Protein AF-A0A9P7GP95-F1 (afdb_monomer_lite)

Foldseek 3Di:
DDDDDLVPDVPPPDDDDPCVVVVVVVVVPDDPQDDDDDPPCDPVNVVVVVVVVVVVVVVVVPDDDDDVVLPDPPDPVNLVVVVVVLVVLVVVLVVCVVPPDPDAPPPHCVVVVDDLQVVVVDPDPDPRDRDDDDPPVVVSLVSVLVSVLVVVLSVVLPQPAVVLVVVVVVLLLWDLCRRPCDPVSVVVSPCCQDVPAAGNVPHGLQSVVQRVCCLQQVDGVVVVVVVCCVVPVPDDPVVVVVSVVVVVPPCPVLVSLPLVVVPDLQCLLLSLVLLLQLLVLVLVVLVVRLVRHDCPDLNNLVSVLSNLLSLLSSLQSVLVSLLSVVSHDPPCVVVVVVVCVSLVVLPDVVCVPPPDDDRSRRDPVVVVVVNVVQLVPQQDFSLVSLVSSLVSLVCSLVVLSLCRSNPVPSVSSSVSSVLSNVLSVQCNPGGGGSVVSVVRDPVQWDCDSSSTSRGTGRHDPPPPDPPD

Organism: NCBI:txid117069

Sequence (468 aa):
MADIDEETMPGAGFTFEDVTKVLTDAAAAMDPGSFIFMDDLTLHDAMGAFENLLIWQFRSSGATLSVPELYCERSPTSSAYYQNFLDLAKEQLMIIRSHPSPEPGSSSPAHHAFDPCIARRLKTFVPLRVIPVPPQEDTWKAVEATLNGWQEVSLLAHAHALSTWEIVGNLRLWLPKPPLRTPYLRSYTQSAFYDGLLILNKFTCNWMVDRFVSETLGVPYDIIVKTVIKYWPTIINPLQSMERILYKARRIIYLTKMLLELFALEERPFAYWYVAQVLEAHLCCLDELLNIVPKESTAYQELEFQHQLLTALQAISTAIFVACMSLLTFDWNRMRPAFFRRYKWAFRPEYDSIRTPPVAHPELYRIMPVCADVLQDALFSPSDNIEMARDILMNLIESGLSCGWAGIWATDRVQFLRNLVHVCETLGGLPKSVQDIEEFDVKTLKWDVTVHPWFPSVQASTSTDLIF

Secondary structure (DSSP, 8-state):
-----GGGSTTTT------HHHHHHHH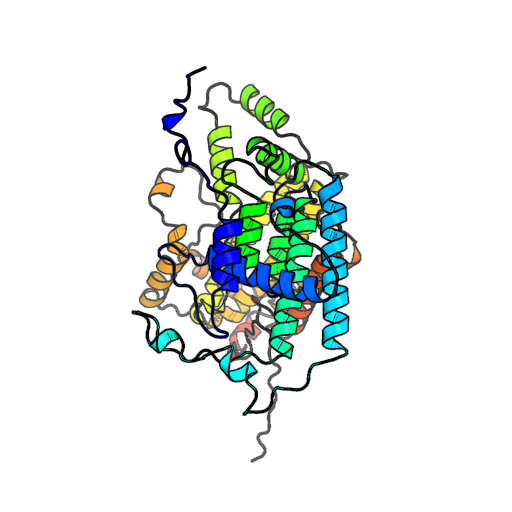HTPPTT-----TT--HHHHHHHHHHHHHHHHHTTT----GGGGG-TT-THHHHHHHHHHHHHHHHHHHHHHSPPPPPPTT-THHHHS-TTGGGTS--SSPP---PPPPHHHHHHHHHHHHHHHHHHHHHHH---HHHHHHHHHHHHHSSS-----HHHHHHHHHHHB-SS-BTTTB-HHHHHHHHHHHHHSS-HHHHHHHHHHH-TTSS-HHHHHHHHHHHHT---HHHH--GGGS-GGGHHHHHHHHHHHHHHHHHHHHHHHTTS-TTSHHHHHHHHHHHHHHHHHHHHHHHHHHTGGG----HHHHHHHHHHHTGGGS-GGGGG--SPPTT---GGGHHHHHHHHHH-TT--HHHHHHHHHHHHHHHHHSSTTSTTTGGGHHHHHHHHHHHHHHHHHTTTS-SSHHHHHH--GGGEE--TTT-SS--EE----------

pLDDT: mean 81.49, std 19.13, range [32.09, 98.38]

Structure (mmCIF, N/CA/C/O backbone):
data_AF-A0A9P7GP95-F1
#
_entry.id   AF-A0A9P7GP95-F1
#
loop_
_atom_site.group_PDB
_atom_site.id
_atom_site.type_symbol
_atom_site.label_atom_id
_atom_site.label_alt_id
_atom_site.label_comp_id
_atom_site.label_asym_id
_atom_site.label_entity_id
_atom_site.label_seq_id
_atom_site.pdbx_PDB_ins_code
_atom_site.Cartn_x
_atom_site.Cartn_y
_atom_site.Cartn_z
_atom_site.occupancy
_atom_site.B_iso_or_equiv
_atom_site.auth_seq_id
_atom_site.auth_comp_id
_atom_site.auth_asym_id
_atom_site.auth_atom_id
_atom_site.pdbx_PDB_model_num
ATOM 1 N N . MET A 1 1 ? 23.399 39.625 2.461 1.00 37.12 1 MET A N 1
ATOM 2 C CA . MET A 1 1 ? 23.875 38.653 1.460 1.00 37.12 1 MET A CA 1
ATOM 3 C C . MET A 1 1 ? 25.297 38.336 1.855 1.00 37.12 1 MET A C 1
ATOM 5 O O . MET A 1 1 ? 26.096 39.258 1.890 1.00 37.12 1 MET A O 1
ATOM 9 N N . ALA A 1 2 ? 25.543 37.123 2.342 1.00 36.44 2 ALA A N 1
ATOM 10 C CA . ALA A 1 2 ? 26.896 36.663 2.625 1.00 36.44 2 ALA A CA 1
ATOM 11 C C . ALA A 1 2 ? 27.450 36.110 1.310 1.00 36.44 2 ALA A C 1
ATOM 13 O O . ALA A 1 2 ? 26.773 35.288 0.690 1.00 36.44 2 ALA A O 1
ATOM 14 N N . ASP A 1 3 ? 28.605 36.614 0.880 1.00 37.31 3 ASP A N 1
ATOM 15 C CA . ASP A 1 3 ? 29.336 36.081 -0.265 1.00 37.31 3 ASP A CA 1
ATOM 16 C C . ASP A 1 3 ? 29.685 34.624 0.036 1.00 37.31 3 ASP A C 1
ATOM 18 O O . ASP A 1 3 ? 30.385 34.319 1.004 1.00 37.31 3 ASP A O 1
ATOM 22 N N . ILE A 1 4 ? 29.097 33.717 -0.741 1.00 42.66 4 ILE A N 1
ATOM 23 C CA . ILE A 1 4 ? 29.469 32.309 -0.726 1.00 42.66 4 ILE A CA 1
ATOM 24 C C . ILE A 1 4 ? 30.757 32.225 -1.535 1.00 42.66 4 ILE A C 1
ATOM 26 O O . ILE A 1 4 ? 30.763 32.556 -2.718 1.00 42.66 4 ILE A O 1
ATOM 30 N N . ASP A 1 5 ? 31.830 31.829 -0.861 1.00 52.59 5 ASP A N 1
ATOM 31 C CA . ASP A 1 5 ? 33.157 31.664 -1.439 1.00 52.59 5 ASP A CA 1
ATOM 32 C C . ASP A 1 5 ? 33.117 30.574 -2.521 1.00 52.59 5 ASP A C 1
ATOM 34 O O . ASP A 1 5 ? 32.799 29.411 -2.240 1.00 52.59 5 ASP A O 1
ATOM 38 N N . GLU A 1 6 ? 33.380 30.970 -3.766 1.00 48.38 6 GLU A N 1
ATOM 39 C CA . GLU A 1 6 ? 33.249 30.152 -4.981 1.00 48.38 6 GLU A CA 1
ATOM 40 C C . GLU A 1 6 ? 34.136 28.889 -4.924 1.00 48.38 6 GLU A C 1
ATOM 42 O O . GLU A 1 6 ? 33.818 27.877 -5.547 1.00 48.38 6 GLU A O 1
ATOM 47 N N . GLU A 1 7 ? 35.181 28.898 -4.085 1.00 52.66 7 GLU A N 1
ATOM 48 C CA . GLU A 1 7 ? 36.077 27.764 -3.805 1.00 52.66 7 GLU A CA 1
ATOM 49 C C . GLU A 1 7 ? 35.448 26.631 -2.976 1.00 52.66 7 GLU A C 1
ATOM 51 O O . GLU A 1 7 ? 35.989 25.526 -2.933 1.00 52.66 7 GLU A O 1
ATOM 56 N N . THR A 1 8 ? 34.306 26.855 -2.320 1.00 52.59 8 THR A N 1
ATOM 57 C CA . THR A 1 8 ? 33.677 25.830 -1.462 1.00 52.59 8 THR A CA 1
ATOM 58 C C . THR A 1 8 ? 32.611 24.989 -2.163 1.00 52.59 8 THR A C 1
ATOM 60 O O . THR A 1 8 ? 32.096 24.035 -1.571 1.00 52.59 8 THR A O 1
ATOM 63 N N . MET A 1 9 ? 32.288 25.285 -3.427 1.00 44.78 9 MET A N 1
ATOM 64 C CA . MET A 1 9 ? 31.359 24.456 -4.193 1.00 44.78 9 MET A CA 1
ATOM 65 C C . MET A 1 9 ? 32.054 23.187 -4.717 1.00 44.78 9 MET A C 1
ATOM 67 O O . MET A 1 9 ? 33.093 23.282 -5.374 1.00 44.78 9 MET A O 1
ATOM 71 N N . PRO A 1 10 ? 31.495 21.984 -4.479 1.00 36.81 10 PRO A N 1
ATOM 72 C CA . PRO A 1 10 ? 32.055 20.750 -5.017 1.00 36.81 10 PRO A CA 1
ATOM 73 C C . PRO A 1 10 ? 32.044 20.806 -6.552 1.00 36.81 10 PRO A C 1
ATOM 75 O O . PRO A 1 10 ? 30.982 20.833 -7.167 1.00 36.81 10 PRO A O 1
ATOM 78 N N . GLY A 1 11 ? 33.235 20.859 -7.158 1.00 52.75 11 GLY A N 1
ATOM 79 C CA . GLY A 1 11 ? 33.427 20.991 -8.608 1.00 52.75 11 GLY A CA 1
ATOM 80 C C . GLY A 1 11 ? 34.181 22.254 -9.045 1.00 52.75 11 GLY A C 1
ATOM 81 O O . GLY A 1 11 ? 34.655 22.304 -10.180 1.00 52.75 11 GLY A O 1
ATOM 82 N N . ALA A 1 12 ? 34.347 23.246 -8.164 1.00 43.03 12 ALA A N 1
ATOM 83 C CA . ALA A 1 12 ? 35.162 24.425 -8.446 1.00 43.03 12 ALA A CA 1
ATOM 84 C C . ALA A 1 12 ? 36.650 24.030 -8.531 1.00 43.03 12 ALA A C 1
ATOM 86 O O . ALA A 1 12 ? 37.231 23.551 -7.561 1.00 43.03 12 ALA A O 1
ATOM 87 N N . GLY A 1 13 ? 37.255 24.181 -9.715 1.00 49.00 13 GLY A N 1
ATOM 88 C CA . GLY A 1 13 ? 38.675 23.887 -9.964 1.00 49.00 13 GLY A CA 1
ATOM 89 C C . GLY A 1 13 ? 38.970 22.667 -10.847 1.00 49.00 13 GLY A C 1
ATOM 90 O O . GLY A 1 13 ? 40.132 22.440 -11.174 1.00 49.00 13 GLY A O 1
ATOM 91 N N . PHE A 1 14 ? 37.960 21.909 -11.288 1.00 43.66 14 PHE A N 1
ATOM 92 C CA . PHE A 1 14 ? 38.168 20.837 -12.267 1.00 43.66 14 PHE A CA 1
ATOM 93 C C . PHE A 1 14 ? 38.017 21.370 -13.696 1.00 43.66 14 PHE A C 1
ATOM 95 O O . PHE A 1 14 ? 36.940 21.785 -14.119 1.00 43.66 14 PHE A O 1
ATOM 102 N N . THR A 1 15 ? 39.105 21.349 -14.463 1.00 46.00 15 THR A N 1
ATOM 103 C CA . THR A 1 15 ? 39.061 21.516 -15.919 1.00 46.00 15 THR A CA 1
ATOM 104 C C . THR A 1 15 ? 38.529 20.232 -16.542 1.00 46.00 15 THR A C 1
ATOM 106 O O . THR A 1 15 ? 39.232 19.224 -16.580 1.00 46.00 15 THR A O 1
ATOM 109 N N . PHE A 1 16 ? 37.283 20.256 -17.013 1.00 42.16 16 PHE A N 1
ATOM 110 C CA . PHE A 1 16 ? 36.722 19.159 -17.797 1.00 42.16 16 PHE A CA 1
ATOM 111 C C . PHE A 1 16 ? 37.310 19.212 -19.206 1.00 42.16 16 PHE A C 1
ATOM 113 O O . PHE A 1 16 ? 37.120 20.189 -19.930 1.00 42.16 16 PHE A O 1
ATOM 120 N N . GLU A 1 17 ? 38.047 18.171 -19.574 1.00 48.81 17 GLU A N 1
ATOM 121 C CA . GLU A 1 17 ? 38.633 18.025 -20.901 1.00 48.81 17 GLU A CA 1
ATOM 122 C C . GLU A 1 17 ? 37.755 17.087 -21.740 1.00 48.81 17 GLU A C 1
ATOM 124 O O . GLU A 1 17 ? 37.283 16.058 -21.254 1.00 48.81 17 GLU A O 1
ATOM 129 N N . ASP A 1 18 ? 37.495 17.454 -22.995 1.00 50.28 18 ASP A N 1
ATOM 130 C CA . ASP A 1 18 ? 36.721 16.619 -23.912 1.00 50.28 18 ASP A CA 1
ATOM 131 C C . ASP A 1 18 ? 37.543 15.387 -24.317 1.00 50.28 18 ASP A C 1
ATOM 133 O O . ASP A 1 18 ? 38.423 15.437 -25.180 1.00 50.28 18 ASP A O 1
ATOM 137 N N . VAL A 1 19 ? 37.239 14.256 -23.682 1.00 55.41 19 VAL A N 1
ATOM 138 C CA . VAL A 1 19 ? 37.912 12.973 -23.920 1.00 55.41 19 VAL A CA 1
ATOM 139 C C . VAL A 1 19 ? 37.345 12.199 -25.115 1.00 55.41 19 VAL A C 1
ATOM 141 O O . VAL A 1 19 ? 37.806 11.091 -25.391 1.00 55.41 19 VAL A O 1
ATOM 144 N N . THR A 1 20 ? 36.388 12.754 -25.870 1.00 56.31 20 THR A N 1
ATOM 145 C CA . THR A 1 20 ? 35.740 12.064 -27.003 1.00 56.31 20 THR A CA 1
ATOM 146 C C . THR A 1 20 ? 36.764 11.569 -28.019 1.00 56.31 20 THR A C 1
ATOM 148 O O . THR A 1 20 ? 36.691 10.432 -28.488 1.00 56.31 20 THR A O 1
ATOM 151 N N . LYS A 1 21 ? 37.772 12.394 -28.324 1.00 55.00 21 LYS A N 1
ATOM 152 C CA . LYS A 1 21 ? 38.839 12.025 -29.257 1.00 55.00 21 LYS A CA 1
ATOM 153 C C . LYS A 1 21 ? 39.724 10.905 -28.705 1.00 55.00 21 LYS A C 1
ATOM 155 O O . LYS A 1 21 ? 40.014 9.961 -29.427 1.00 55.00 21 LYS A O 1
ATOM 160 N N . VAL A 1 22 ? 40.077 10.963 -27.422 1.00 59.88 22 VAL A N 1
ATOM 161 C CA . VAL A 1 22 ? 40.899 9.938 -26.754 1.00 59.88 22 VAL A CA 1
ATOM 162 C C . VAL A 1 22 ? 40.185 8.587 -26.747 1.00 59.88 22 VAL A C 1
ATOM 164 O O . VAL A 1 22 ? 40.799 7.569 -27.047 1.00 59.88 22 VAL A O 1
ATOM 167 N N . LEU A 1 23 ? 38.878 8.574 -26.480 1.00 46.69 23 LEU A N 1
ATOM 168 C CA . LEU A 1 23 ? 38.070 7.354 -26.505 1.00 46.69 23 LEU A CA 1
ATOM 169 C C . LEU A 1 23 ? 37.874 6.812 -27.927 1.00 46.69 23 LEU A C 1
ATOM 171 O O . LEU A 1 23 ? 37.894 5.599 -28.123 1.00 46.69 23 LEU A O 1
ATOM 175 N N . THR A 1 24 ? 37.732 7.691 -28.923 1.00 59.19 24 THR A N 1
ATOM 176 C CA . THR A 1 24 ? 37.599 7.295 -30.336 1.00 59.19 24 THR A CA 1
ATOM 177 C C . THR A 1 24 ? 38.907 6.713 -30.875 1.00 59.19 24 THR A C 1
ATOM 179 O O . THR A 1 24 ? 38.892 5.665 -31.520 1.00 59.19 24 THR A O 1
ATOM 182 N N . ASP A 1 25 ? 40.040 7.341 -30.556 1.00 60.84 25 ASP A N 1
ATOM 183 C CA . ASP A 1 25 ? 41.371 6.885 -30.959 1.00 60.84 25 ASP A CA 1
ATOM 184 C C . ASP A 1 25 ? 41.751 5.581 -30.230 1.00 60.84 25 ASP A C 1
ATOM 186 O O . ASP A 1 25 ? 42.296 4.665 -30.847 1.00 60.84 25 ASP A O 1
ATOM 190 N N . ALA A 1 26 ? 41.394 5.441 -28.946 1.00 58.50 26 ALA A N 1
ATOM 191 C CA . ALA A 1 26 ? 41.578 4.201 -28.191 1.00 58.50 26 ALA A CA 1
ATOM 192 C C . ALA A 1 26 ? 40.721 3.057 -28.752 1.00 58.50 26 ALA A C 1
ATOM 194 O O . ALA A 1 26 ? 41.238 1.966 -28.969 1.00 58.50 26 ALA A O 1
ATOM 195 N N . ALA A 1 27 ? 39.444 3.304 -29.061 1.00 52.69 27 ALA A N 1
ATOM 196 C CA . ALA A 1 27 ? 38.564 2.301 -29.658 1.00 52.69 27 ALA A CA 1
ATOM 197 C C . ALA A 1 27 ? 39.028 1.866 -31.061 1.00 52.69 27 ALA A C 1
ATOM 199 O O . ALA A 1 27 ? 38.903 0.695 -31.411 1.00 52.69 27 ALA A O 1
ATOM 200 N N . ALA A 1 28 ? 39.592 2.785 -31.853 1.00 64.44 28 ALA A N 1
ATOM 201 C CA . ALA A 1 28 ? 40.143 2.483 -33.175 1.00 64.44 28 ALA A CA 1
ATOM 202 C C . ALA A 1 28 ? 41.465 1.695 -33.121 1.00 64.44 28 ALA A C 1
ATOM 204 O O . ALA A 1 28 ? 41.779 0.963 -34.058 1.00 64.44 28 ALA A O 1
ATOM 205 N N . ALA A 1 29 ? 42.235 1.839 -32.038 1.00 56.56 29 ALA A N 1
ATOM 206 C CA . ALA A 1 29 ? 43.513 1.158 -31.832 1.00 56.56 29 ALA A CA 1
ATOM 207 C C . ALA A 1 29 ? 43.388 -0.204 -31.119 1.00 56.56 29 ALA A C 1
ATOM 209 O O . ALA A 1 29 ? 44.395 -0.883 -30.915 1.00 56.56 29 ALA A O 1
ATOM 210 N N . MET A 1 30 ? 42.179 -0.602 -30.718 1.00 53.38 30 MET A N 1
ATOM 211 C CA . MET A 1 30 ? 41.936 -1.845 -29.990 1.00 53.38 30 MET A CA 1
ATOM 212 C C . MET A 1 30 ? 41.732 -3.039 -30.924 1.00 53.38 30 MET A C 1
ATOM 214 O O . MET A 1 30 ? 40.867 -3.026 -31.799 1.00 53.38 30 MET A O 1
ATOM 218 N N . ASP A 1 31 ? 42.467 -4.122 -30.665 1.00 49.62 31 ASP A N 1
ATOM 219 C CA . ASP A 1 31 ? 42.187 -5.417 -31.282 1.00 49.62 31 ASP A CA 1
ATOM 220 C C . ASP A 1 31 ? 40.806 -5.927 -30.825 1.00 49.62 31 ASP A C 1
ATOM 222 O O . ASP A 1 31 ? 40.481 -5.817 -29.629 1.00 49.62 31 ASP A O 1
ATOM 226 N N . PRO A 1 32 ? 39.993 -6.521 -31.723 1.00 36.25 32 PRO A N 1
ATOM 227 C CA . PRO A 1 32 ? 38.704 -7.100 -31.362 1.00 36.25 32 PRO A CA 1
ATOM 228 C C . PRO A 1 32 ? 38.834 -8.076 -30.180 1.00 36.25 32 PRO A C 1
ATOM 230 O O . PRO A 1 32 ? 39.518 -9.094 -30.273 1.00 36.25 32 PRO A O 1
ATOM 233 N N . GLY A 1 33 ? 38.174 -7.763 -29.059 1.00 39.81 33 GLY A N 1
ATOM 234 C CA . GLY A 1 33 ? 38.195 -8.573 -27.830 1.00 39.81 33 GLY A CA 1
ATOM 235 C C . GLY A 1 33 ? 39.163 -8.107 -26.731 1.00 39.81 33 GLY A C 1
ATOM 236 O O . GLY A 1 33 ? 39.281 -8.778 -25.703 1.00 39.81 33 GLY A O 1
ATOM 237 N N . SER A 1 34 ? 39.844 -6.971 -26.905 1.00 37.81 34 SER A N 1
ATOM 238 C CA . SER A 1 34 ? 40.565 -6.294 -25.818 1.00 37.81 34 SER A CA 1
ATOM 239 C C . SER A 1 34 ? 39.614 -5.432 -24.963 1.00 37.81 34 SER A C 1
ATOM 241 O O . SER A 1 34 ? 38.575 -4.985 -25.441 1.00 37.81 34 SER A O 1
ATOM 243 N N . PHE A 1 35 ? 39.935 -5.228 -23.678 1.00 43.25 35 PHE A N 1
ATOM 244 C CA . PHE A 1 35 ? 39.149 -4.404 -22.745 1.00 43.25 35 PHE A CA 1
ATOM 245 C C . PHE A 1 35 ? 39.993 -3.236 -22.232 1.00 43.25 35 PHE A C 1
ATOM 247 O O . PHE A 1 35 ? 41.169 -3.422 -21.913 1.00 43.25 35 PHE A O 1
ATOM 254 N N . ILE A 1 36 ? 39.379 -2.059 -22.101 1.00 44.12 36 ILE A N 1
ATOM 255 C CA . ILE A 1 36 ? 39.981 -0.897 -21.440 1.00 44.12 36 ILE A CA 1
ATOM 256 C C . ILE A 1 36 ? 39.777 -1.051 -19.930 1.00 44.12 36 ILE A C 1
ATOM 258 O O . ILE A 1 36 ? 38.642 -1.077 -19.459 1.00 44.12 36 ILE A O 1
ATOM 262 N N . PHE A 1 37 ? 40.869 -1.126 -19.170 1.00 41.75 37 PHE A N 1
ATOM 263 C CA . PHE A 1 37 ? 40.850 -0.806 -17.744 1.00 41.75 37 PHE A CA 1
ATOM 264 C C . PHE A 1 37 ? 41.379 0.609 -17.581 1.00 41.75 37 PHE A C 1
ATOM 266 O O . PHE A 1 37 ? 42.526 0.879 -17.933 1.00 41.75 37 PHE A O 1
ATOM 273 N N . MET A 1 38 ? 40.547 1.491 -17.045 1.00 40.84 38 MET A N 1
ATOM 274 C CA . MET A 1 38 ? 41.001 2.740 -16.454 1.00 40.84 38 MET A CA 1
ATOM 275 C C . MET A 1 38 ? 40.747 2.661 -14.955 1.00 40.84 38 MET A C 1
ATOM 277 O O . MET A 1 38 ? 39.700 2.164 -14.528 1.00 40.84 38 MET A O 1
ATOM 281 N N . ASP A 1 39 ? 41.713 3.127 -14.169 1.00 34.91 39 ASP A N 1
ATOM 282 C CA . ASP A 1 39 ? 41.463 3.450 -12.770 1.00 34.91 39 ASP A CA 1
ATOM 283 C C . ASP A 1 39 ? 40.340 4.513 -12.735 1.00 34.91 39 ASP A C 1
ATOM 285 O O . ASP A 1 39 ? 40.278 5.371 -13.614 1.00 34.91 39 ASP A O 1
ATOM 289 N N . ASP A 1 40 ? 39.413 4.391 -11.779 1.00 41.31 40 ASP A N 1
ATOM 290 C CA . ASP A 1 40 ? 38.220 5.244 -11.583 1.00 41.31 40 ASP A CA 1
ATOM 291 C C . ASP A 1 40 ? 36.964 4.956 -12.435 1.00 41.31 40 ASP A C 1
ATOM 293 O O . ASP A 1 40 ? 35.984 5.692 -12.340 1.00 41.31 40 ASP A O 1
ATOM 297 N N . LEU A 1 41 ? 36.906 3.847 -13.186 1.00 38.22 41 LEU A N 1
ATOM 298 C CA . LEU A 1 41 ? 35.664 3.435 -13.861 1.00 38.22 41 LEU A CA 1
ATOM 299 C C . LEU A 1 41 ? 34.627 2.909 -12.846 1.00 38.22 41 LEU A C 1
ATOM 301 O O . LEU A 1 41 ? 34.773 1.819 -12.283 1.00 38.22 41 LEU A O 1
ATOM 305 N N . THR A 1 42 ? 33.564 3.673 -12.595 1.00 41.88 42 THR A N 1
ATOM 306 C CA . THR A 1 42 ? 32.536 3.324 -11.607 1.00 41.88 42 THR A CA 1
ATOM 307 C C . THR A 1 42 ? 31.445 2.419 -12.193 1.00 41.88 42 THR A C 1
ATOM 309 O O . THR A 1 42 ? 31.273 2.287 -13.405 1.00 41.88 42 THR A O 1
ATOM 312 N N . LEU A 1 43 ? 30.633 1.803 -11.325 1.00 36.06 43 LEU A N 1
ATOM 313 C CA . LEU A 1 43 ? 29.427 1.077 -11.746 1.00 36.06 43 LEU A CA 1
ATOM 314 C C . LEU A 1 43 ? 28.458 1.983 -12.532 1.00 36.06 43 LEU A C 1
ATOM 316 O O . LEU A 1 43 ? 27.775 1.497 -13.428 1.00 36.06 43 LEU A O 1
ATOM 320 N N . HIS A 1 44 ? 28.426 3.287 -12.235 1.00 39.50 44 HIS A N 1
ATOM 321 C CA . HIS A 1 44 ? 27.644 4.266 -12.990 1.00 39.50 44 HIS A CA 1
ATOM 322 C C . HIS A 1 44 ? 28.176 4.414 -14.424 1.00 39.50 44 HIS A C 1
ATOM 324 O O . HIS A 1 44 ? 27.385 4.470 -15.361 1.00 39.50 44 HIS A O 1
ATOM 330 N N . ASP A 1 45 ? 29.495 4.402 -14.618 1.00 41.91 45 ASP A N 1
ATOM 331 C CA . ASP A 1 45 ? 30.125 4.481 -15.944 1.00 41.91 45 ASP A CA 1
ATOM 332 C C . ASP A 1 45 ? 29.906 3.196 -16.749 1.00 41.91 45 ASP A C 1
ATOM 334 O O . ASP A 1 45 ? 29.607 3.244 -17.940 1.00 41.91 45 ASP A O 1
ATOM 338 N N . ALA A 1 46 ? 29.953 2.034 -16.091 1.00 38.62 46 ALA A N 1
ATOM 339 C CA . ALA A 1 46 ? 29.625 0.750 -16.710 1.00 38.62 46 ALA A CA 1
ATOM 340 C C . ALA A 1 46 ? 28.136 0.650 -17.099 1.00 38.62 46 ALA A C 1
ATOM 342 O O . ALA A 1 46 ? 27.800 0.109 -18.152 1.00 38.62 46 ALA A O 1
ATOM 343 N N . MET A 1 47 ? 27.233 1.193 -16.279 1.00 39.69 47 MET A N 1
ATOM 344 C CA . MET A 1 47 ? 25.801 1.259 -16.589 1.00 39.69 47 MET A CA 1
ATOM 345 C C . MET A 1 47 ? 25.505 2.275 -17.696 1.00 39.69 47 MET A C 1
ATOM 347 O O . MET A 1 47 ? 24.741 1.956 -18.603 1.00 39.69 47 MET A O 1
ATOM 351 N N . GLY A 1 48 ? 26.179 3.428 -17.690 1.00 41.09 48 GLY A N 1
ATOM 352 C CA . GLY A 1 48 ? 26.157 4.383 -18.796 1.00 41.09 48 GLY A CA 1
ATOM 353 C C . GLY A 1 48 ? 26.709 3.778 -20.090 1.00 41.09 48 GLY A C 1
ATOM 354 O O . GLY A 1 48 ? 26.175 4.029 -21.163 1.00 41.09 48 GLY A O 1
ATOM 355 N N . ALA A 1 49 ? 27.720 2.909 -20.018 1.00 40.53 49 ALA A N 1
ATOM 356 C CA . ALA A 1 49 ? 28.221 2.160 -21.169 1.00 40.53 49 ALA A CA 1
ATOM 357 C C . ALA A 1 49 ? 27.202 1.130 -21.692 1.00 40.53 49 ALA A C 1
ATOM 359 O O . ALA A 1 49 ? 27.049 1.009 -22.902 1.00 40.53 49 ALA A O 1
ATOM 360 N N . PHE A 1 50 ? 26.463 0.435 -20.818 1.00 41.34 50 PHE A N 1
ATOM 361 C CA . PHE A 1 50 ? 25.359 -0.456 -21.214 1.00 41.34 50 PHE A CA 1
ATOM 362 C C . PHE A 1 50 ? 24.181 0.303 -21.844 1.00 41.34 50 PHE A C 1
ATOM 364 O O . PHE A 1 50 ? 23.616 -0.152 -22.837 1.00 41.34 50 PHE A O 1
ATOM 371 N N . GLU A 1 51 ? 23.839 1.471 -21.304 1.00 39.88 51 GLU A N 1
ATOM 372 C CA . GLU A 1 51 ? 22.842 2.386 -21.867 1.00 39.88 51 GLU A CA 1
ATOM 373 C C . GLU A 1 51 ? 23.292 2.892 -23.249 1.00 39.88 51 GLU A C 1
ATOM 375 O O . GLU A 1 51 ? 22.542 2.809 -24.220 1.00 39.88 51 GLU A O 1
ATOM 380 N N . ASN A 1 52 ? 24.567 3.268 -23.384 1.00 41.81 52 ASN A N 1
ATOM 381 C CA . ASN A 1 52 ? 25.190 3.617 -24.661 1.00 41.81 52 ASN A CA 1
ATOM 382 C C . ASN A 1 52 ? 25.267 2.435 -25.641 1.00 41.81 52 ASN A C 1
ATOM 384 O O . ASN A 1 52 ? 25.193 2.659 -26.846 1.00 41.81 52 ASN A O 1
ATOM 388 N N . LEU A 1 53 ? 25.384 1.191 -25.166 1.00 39.56 53 LEU A N 1
ATOM 389 C CA . LEU A 1 53 ? 25.396 -0.016 -26.000 1.00 39.56 53 LEU A CA 1
ATOM 390 C C . LEU A 1 53 ? 23.999 -0.332 -26.551 1.00 39.56 53 LEU A C 1
ATOM 392 O O . LEU A 1 53 ? 23.862 -0.639 -27.734 1.00 39.56 53 LEU A O 1
ATOM 396 N N . LEU A 1 54 ? 22.956 -0.186 -25.723 1.00 40.81 54 LEU A N 1
ATOM 397 C CA . LEU A 1 54 ? 21.561 -0.240 -26.169 1.00 40.81 54 LEU A CA 1
ATOM 398 C C . LEU A 1 54 ? 21.304 0.859 -27.207 1.00 40.81 54 LEU A C 1
ATOM 400 O O . LEU A 1 54 ? 20.810 0.570 -28.293 1.00 40.81 54 LEU A O 1
ATOM 404 N N . ILE A 1 55 ? 21.740 2.093 -26.937 1.00 42.03 55 ILE A N 1
ATOM 405 C CA . ILE A 1 55 ? 21.654 3.222 -27.876 1.00 42.03 55 ILE A CA 1
ATOM 406 C C . ILE A 1 55 ? 22.459 2.964 -29.156 1.00 42.03 55 ILE A C 1
ATOM 408 O O . ILE A 1 55 ? 22.013 3.330 -30.239 1.00 42.03 55 ILE A O 1
ATOM 412 N N . TRP A 1 56 ? 23.617 2.306 -29.082 1.00 42.09 56 TRP A N 1
ATOM 413 C CA . TRP A 1 56 ? 24.417 1.929 -30.249 1.00 42.09 56 TRP A CA 1
ATOM 414 C C . TRP A 1 56 ? 23.710 0.875 -31.112 1.00 42.09 56 TRP A C 1
ATOM 416 O O . TRP A 1 56 ? 23.703 0.992 -32.337 1.00 42.09 56 TRP A O 1
ATOM 426 N N . GLN A 1 57 ? 23.035 -0.094 -30.489 1.00 42.44 57 GLN A N 1
ATOM 427 C CA . GLN A 1 57 ? 22.213 -1.092 -31.179 1.00 42.44 57 GLN A CA 1
ATOM 428 C C . GLN A 1 57 ? 20.926 -0.483 -31.776 1.00 42.44 57 GLN A C 1
ATOM 430 O O . GLN A 1 57 ? 20.450 -0.929 -32.819 1.00 42.44 57 GLN A O 1
ATOM 435 N N . PHE A 1 58 ? 20.412 0.604 -31.192 1.00 41.22 58 PHE A N 1
ATOM 436 C CA . PHE A 1 58 ? 19.385 1.453 -31.811 1.00 41.22 58 PHE A CA 1
ATOM 437 C C . PHE A 1 58 ? 19.945 2.320 -32.962 1.00 41.22 58 PHE A C 1
ATOM 439 O O . PHE A 1 58 ? 19.284 2.481 -33.988 1.00 41.22 58 PHE A O 1
ATOM 446 N N . ARG A 1 59 ? 21.185 2.824 -32.860 1.00 41.53 59 ARG A N 1
ATOM 447 C CA . ARG A 1 59 ? 21.866 3.618 -33.907 1.00 41.53 59 ARG A CA 1
ATOM 448 C C . ARG A 1 59 ? 22.211 2.804 -35.154 1.00 41.53 59 ARG A C 1
ATOM 450 O O . ARG A 1 59 ? 22.101 3.330 -36.260 1.00 41.53 59 ARG A O 1
ATOM 457 N N . SER A 1 60 ? 22.577 1.529 -35.013 1.00 38.81 60 SER A N 1
ATOM 458 C CA . SER A 1 60 ? 22.820 0.631 -36.155 1.00 38.81 60 SER A CA 1
ATOM 459 C C . SER A 1 60 ? 21.554 0.340 -36.976 1.00 38.81 60 SER A C 1
ATOM 461 O O . SER A 1 60 ? 21.657 -0.104 -38.118 1.00 38.81 60 SER A O 1
ATOM 463 N N . SER A 1 61 ? 20.378 0.683 -36.437 1.00 38.28 61 SER A N 1
ATOM 464 C CA . SER A 1 61 ? 19.078 0.654 -37.119 1.00 38.28 61 SER A CA 1
ATOM 465 C C . SER A 1 61 ? 18.737 1.972 -37.847 1.00 38.28 61 SER A C 1
ATOM 467 O O . SER A 1 61 ? 17.653 2.096 -38.410 1.00 38.28 61 SER A O 1
ATOM 469 N N . GLY A 1 62 ? 19.647 2.960 -37.863 1.00 32.09 62 GLY A N 1
ATOM 470 C CA . GLY A 1 62 ? 19.516 4.207 -38.633 1.00 32.09 62 GLY A CA 1
ATOM 471 C C . GLY A 1 62 ? 19.064 5.453 -37.855 1.00 32.09 62 GLY A C 1
ATOM 472 O O . GLY A 1 62 ? 18.838 6.488 -38.477 1.00 32.09 62 GLY A O 1
ATOM 473 N N . ALA A 1 63 ? 18.953 5.401 -36.523 1.00 37.03 63 ALA A N 1
ATOM 474 C CA . ALA A 1 63 ? 18.544 6.545 -35.698 1.00 37.03 63 ALA A CA 1
ATOM 475 C C . ALA A 1 63 ? 19.743 7.223 -35.000 1.00 37.03 63 ALA A C 1
ATOM 477 O O . ALA A 1 63 ? 20.448 6.597 -34.216 1.00 37.03 63 ALA A O 1
ATOM 478 N N . THR A 1 64 ? 19.988 8.513 -35.242 1.00 34.50 64 THR A N 1
ATOM 479 C CA . THR A 1 64 ? 21.029 9.308 -34.553 1.00 34.50 64 THR A CA 1
ATOM 480 C C . THR A 1 64 ? 20.537 9.808 -33.189 1.00 34.50 64 THR A C 1
ATOM 482 O O . THR A 1 64 ? 19.495 10.452 -33.128 1.00 34.50 64 THR A O 1
ATOM 485 N N . LEU A 1 65 ? 21.276 9.551 -32.100 1.00 43.38 65 LEU A N 1
ATOM 486 C CA . LEU A 1 65 ? 20.847 9.866 -30.719 1.00 43.38 65 LEU A CA 1
ATOM 487 C C . LEU A 1 65 ? 22.038 10.189 -29.805 1.00 43.38 65 LEU A C 1
ATOM 489 O O . LEU A 1 65 ? 22.920 9.344 -29.720 1.00 43.38 65 LEU A O 1
ATOM 493 N N . SER A 1 66 ? 22.071 11.321 -29.090 1.00 36.84 66 SER A N 1
ATOM 494 C CA . SER A 1 66 ? 23.063 11.654 -28.040 1.00 36.84 66 SER A CA 1
ATOM 495 C C . SER A 1 66 ? 22.414 11.809 -26.655 1.00 36.84 66 SER A C 1
ATOM 497 O O . SER A 1 66 ? 21.394 12.469 -26.514 1.00 36.84 66 SER A O 1
ATOM 499 N N . VAL A 1 67 ? 23.025 11.206 -25.627 1.00 39.88 67 VAL A N 1
ATOM 500 C CA . VAL A 1 67 ? 22.525 11.123 -24.233 1.00 39.88 67 VAL A CA 1
ATOM 501 C C . VAL A 1 67 ? 22.530 12.443 -23.431 1.00 39.88 67 VAL A C 1
ATOM 503 O O . VAL A 1 67 ? 21.626 12.615 -22.614 1.00 39.88 67 VAL A O 1
ATOM 506 N N . PRO A 1 68 ? 23.444 13.417 -23.632 1.00 41.88 68 PRO A N 1
ATOM 507 C CA . PRO A 1 68 ? 23.457 14.636 -22.811 1.00 41.88 68 PRO A CA 1
ATOM 508 C C . PRO A 1 68 ? 22.194 15.512 -22.921 1.00 41.88 68 PRO A C 1
ATOM 510 O O . PRO A 1 68 ? 21.931 16.324 -22.038 1.00 41.88 68 PRO A O 1
ATOM 513 N N . GLU A 1 69 ? 21.379 15.341 -23.965 1.00 43.62 69 GLU A N 1
ATOM 514 C CA . GLU A 1 69 ? 20.160 16.135 -24.185 1.00 43.62 69 GLU A CA 1
ATOM 515 C C . GLU A 1 69 ? 18.946 15.638 -23.382 1.00 43.62 69 GLU A C 1
ATOM 517 O O . GLU A 1 69 ? 18.011 16.403 -23.157 1.00 43.62 69 GLU A O 1
ATOM 522 N N . LEU A 1 70 ? 18.975 14.402 -22.869 1.00 45.78 70 LEU A N 1
ATOM 523 C CA . LEU A 1 70 ? 17.908 13.847 -22.023 1.00 45.78 70 LEU A CA 1
ATOM 524 C C . LEU A 1 70 ? 17.907 14.416 -20.595 1.00 45.78 70 LEU A C 1
ATOM 526 O O . LEU A 1 70 ? 16.889 14.356 -19.913 1.00 45.78 70 LEU A O 1
ATOM 530 N N . TYR A 1 71 ? 19.019 15.008 -20.154 1.00 48.16 71 TYR A N 1
ATOM 531 C CA . TYR A 1 71 ? 19.173 15.556 -18.802 1.00 48.16 71 TYR A CA 1
ATOM 532 C C . TYR A 1 71 ? 18.870 17.062 -18.699 1.00 48.16 71 TYR A C 1
ATOM 534 O O . TYR A 1 71 ? 18.944 17.630 -17.610 1.00 48.16 71 TYR A O 1
ATOM 542 N N . CYS A 1 72 ? 18.509 17.734 -19.801 1.00 42.66 72 CYS A N 1
ATOM 543 C CA . CYS A 1 72 ? 18.272 19.181 -19.811 1.00 42.66 72 CYS A CA 1
ATOM 544 C C . CYS A 1 72 ? 16.773 19.526 -19.926 1.00 42.66 72 CYS A C 1
ATOM 546 O O . CYS A 1 72 ? 16.282 19.972 -20.961 1.00 42.66 72 CYS A O 1
ATOM 548 N N . GLU A 1 73 ? 16.030 19.367 -18.826 1.00 47.38 73 GLU A N 1
ATOM 549 C CA . GLU A 1 73 ? 14.606 19.733 -18.666 1.00 47.38 73 GLU A CA 1
ATOM 550 C C . GLU A 1 73 ? 14.327 21.257 -18.658 1.00 47.38 73 GLU A C 1
ATOM 552 O O . GLU A 1 73 ? 13.484 21.758 -17.917 1.00 47.38 73 GLU A O 1
ATOM 557 N N . ARG A 1 74 ? 15.004 22.060 -19.488 1.00 48.78 74 ARG A N 1
ATOM 558 C CA . ARG A 1 74 ? 14.690 23.502 -19.576 1.00 48.78 74 ARG A CA 1
ATOM 559 C C . ARG A 1 74 ? 13.595 23.854 -20.581 1.00 48.78 74 ARG A C 1
ATOM 561 O O . ARG A 1 74 ? 13.181 25.010 -20.609 1.00 48.78 74 ARG A O 1
ATOM 568 N N . SER A 1 75 ? 13.080 22.900 -21.363 1.00 47.84 75 SER A N 1
ATOM 569 C CA . SER A 1 75 ? 12.002 23.172 -22.321 1.00 47.84 75 SER A CA 1
ATOM 570 C C . SER A 1 75 ? 10.845 22.165 -22.235 1.00 47.84 75 SER A C 1
ATOM 572 O O . SER A 1 75 ? 11.093 20.961 -22.303 1.00 47.84 75 SER A O 1
ATOM 574 N N . PRO A 1 76 ? 9.573 22.619 -22.189 1.00 50.94 76 PRO A N 1
ATOM 575 C CA . PRO A 1 76 ? 8.393 21.751 -22.274 1.00 50.94 76 PRO A CA 1
ATOM 576 C C . PRO A 1 76 ? 8.301 20.945 -23.583 1.00 50.94 76 PRO A C 1
ATOM 578 O O . PRO A 1 76 ? 7.547 19.978 -23.651 1.00 50.94 76 PRO A O 1
ATOM 581 N N . THR A 1 77 ? 9.101 21.271 -24.606 1.00 56.56 77 THR A N 1
ATOM 582 C CA . THR A 1 77 ? 9.259 20.431 -25.809 1.00 56.56 77 THR A CA 1
ATOM 583 C C . THR A 1 77 ? 9.952 19.090 -25.532 1.00 56.56 77 THR A C 1
ATOM 585 O O . THR A 1 77 ? 9.860 18.188 -26.359 1.00 56.56 77 THR A O 1
ATOM 588 N N . SER A 1 78 ? 10.611 18.933 -24.378 1.00 73.88 78 SER A N 1
ATOM 589 C CA . SER A 1 78 ? 11.350 17.719 -24.008 1.00 73.88 78 SER A CA 1
ATOM 590 C C . SER A 1 78 ? 10.436 16.519 -23.716 1.00 73.88 78 SER A C 1
ATOM 592 O O . SER A 1 78 ? 10.742 15.396 -24.106 1.00 73.88 78 SER A O 1
ATOM 594 N N . SER A 1 79 ? 9.263 16.745 -23.115 1.00 82.06 79 SER A N 1
ATOM 595 C CA . SER A 1 79 ? 8.366 15.661 -22.682 1.00 82.06 79 SER A CA 1
ATOM 596 C C . SER A 1 79 ? 7.776 14.858 -23.843 1.00 82.06 79 SER A C 1
ATOM 598 O O . SER A 1 79 ? 7.893 13.635 -23.888 1.00 82.06 79 SER A O 1
ATOM 600 N N . ALA A 1 80 ? 7.203 15.550 -24.832 1.00 86.94 80 ALA A N 1
ATOM 601 C CA . ALA A 1 80 ? 6.651 14.898 -26.017 1.00 86.94 80 ALA A CA 1
ATOM 602 C C . ALA A 1 80 ? 7.740 14.158 -26.810 1.00 86.94 80 ALA A C 1
ATOM 604 O O . ALA A 1 80 ? 7.501 13.079 -27.342 1.00 86.94 80 ALA A O 1
ATOM 605 N N . TYR A 1 81 ? 8.952 14.717 -26.851 1.00 89.12 81 TYR A N 1
ATOM 606 C CA . TYR A 1 81 ? 10.093 14.091 -27.509 1.00 89.12 81 TYR A CA 1
ATOM 607 C C . TYR A 1 81 ? 10.541 12.812 -26.790 1.00 89.12 81 TYR A C 1
ATOM 609 O O . TYR A 1 81 ? 10.733 11.781 -27.432 1.00 89.12 81 TYR A O 1
ATOM 617 N N . TYR A 1 82 ? 10.616 12.844 -25.457 1.00 88.50 82 TYR A N 1
ATOM 618 C CA . TYR A 1 82 ? 10.901 11.666 -24.641 1.00 88.50 82 TYR A CA 1
ATOM 619 C C . TYR A 1 82 ? 9.854 10.566 -24.831 1.00 88.50 82 TYR A C 1
ATOM 621 O O . TYR A 1 82 ? 10.204 9.403 -25.028 1.00 88.50 82 TYR A O 1
ATOM 629 N N . GLN A 1 83 ? 8.570 10.934 -24.841 1.00 92.19 83 GLN A N 1
ATOM 630 C CA . GLN A 1 83 ? 7.491 9.975 -25.052 1.00 92.19 83 GLN A CA 1
ATOM 631 C C . GLN A 1 83 ? 7.570 9.328 -26.441 1.00 92.19 83 GLN A C 1
ATOM 633 O O . GLN A 1 83 ? 7.497 8.106 -26.539 1.00 92.19 83 GLN A O 1
ATOM 638 N N . ASN A 1 84 ? 7.831 10.115 -27.491 1.00 93.19 84 ASN A N 1
ATOM 639 C CA . ASN A 1 84 ? 8.030 9.589 -28.844 1.00 93.19 84 ASN A CA 1
ATOM 640 C C . ASN A 1 84 ? 9.183 8.575 -28.907 1.00 93.19 84 ASN A C 1
ATOM 642 O O . ASN A 1 84 ? 9.084 7.570 -29.609 1.00 93.19 84 ASN A O 1
ATOM 646 N N . PHE A 1 85 ? 10.274 8.804 -28.168 1.00 92.56 85 PHE A N 1
ATOM 647 C CA . PHE A 1 85 ? 11.372 7.841 -28.099 1.00 92.56 85 PHE A CA 1
ATOM 648 C C . PHE A 1 85 ? 11.008 6.562 -27.364 1.00 92.56 85 PHE A C 1
ATOM 650 O O . PHE A 1 85 ? 11.405 5.485 -27.804 1.00 92.56 85 PHE A O 1
ATOM 657 N N . LEU A 1 86 ? 10.266 6.659 -26.260 1.00 94.75 86 LEU A N 1
ATOM 658 C CA . LEU A 1 86 ? 9.785 5.475 -25.555 1.00 94.75 86 LEU A CA 1
ATOM 659 C C . LEU A 1 86 ? 8.853 4.647 -26.441 1.00 94.75 86 LEU A C 1
ATOM 661 O O . LEU A 1 86 ? 8.975 3.423 -26.466 1.00 94.75 86 LEU A O 1
ATOM 665 N N . ASP A 1 87 ? 7.973 5.301 -27.196 1.00 95.44 87 ASP A N 1
ATOM 666 C CA . ASP A 1 87 ? 7.060 4.630 -28.119 1.00 95.44 87 ASP A CA 1
ATOM 667 C C . ASP A 1 87 ? 7.832 3.939 -29.251 1.00 95.44 87 ASP A C 1
ATOM 669 O O . ASP A 1 87 ? 7.621 2.750 -29.498 1.00 95.44 87 ASP A O 1
ATOM 673 N N . LEU A 1 88 ? 8.811 4.627 -29.853 1.00 96.50 88 LEU A N 1
ATOM 674 C CA . LEU A 1 88 ? 9.697 4.038 -30.860 1.00 96.50 88 LEU A CA 1
ATOM 675 C C . LEU A 1 88 ? 10.491 2.850 -30.296 1.00 96.50 88 LEU A C 1
ATOM 677 O O . LEU A 1 88 ? 10.575 1.802 -30.930 1.00 96.50 88 LEU A O 1
ATOM 681 N N . ALA A 1 89 ? 11.060 2.972 -29.095 1.00 96.06 89 ALA A N 1
ATOM 682 C CA . ALA A 1 89 ? 11.822 1.894 -28.468 1.00 96.06 89 ALA A CA 1
ATOM 683 C C . ALA A 1 89 ? 10.954 0.654 -28.204 1.00 96.06 89 ALA A C 1
ATOM 685 O O . ALA A 1 89 ? 11.400 -0.476 -28.419 1.00 96.06 89 ALA A O 1
ATOM 686 N N . LYS A 1 90 ? 9.700 0.851 -27.780 1.00 96.62 90 LYS A N 1
ATOM 687 C CA . LYS A 1 90 ? 8.730 -0.238 -27.606 1.00 96.62 90 LYS A CA 1
ATOM 688 C C . LYS A 1 90 ? 8.343 -0.876 -28.935 1.00 96.62 90 LYS A C 1
ATOM 690 O O . LYS A 1 90 ? 8.276 -2.101 -29.008 1.00 96.62 90 LYS A O 1
ATOM 695 N N . GLU A 1 91 ? 8.130 -0.081 -29.980 1.00 97.25 91 GLU A N 1
ATOM 696 C CA . GLU A 1 91 ? 7.866 -0.586 -31.331 1.00 97.25 91 GLU A CA 1
ATOM 697 C C . GLU A 1 91 ? 9.016 -1.467 -31.829 1.00 97.25 91 GLU A C 1
ATOM 699 O O . GLU A 1 91 ? 8.795 -2.605 -32.246 1.00 97.25 91 GLU A O 1
ATOM 704 N N . GLN A 1 92 ? 10.257 -1.000 -31.696 1.00 97.06 92 GLN A N 1
ATOM 705 C CA . GLN A 1 92 ? 11.434 -1.784 -32.068 1.00 97.06 92 GLN A CA 1
ATOM 706 C C . GLN A 1 92 ? 11.554 -3.073 -31.249 1.00 97.06 92 GLN A C 1
ATOM 708 O O . GLN A 1 92 ? 11.850 -4.128 -31.806 1.00 97.06 92 GLN A O 1
ATOM 713 N N . LEU A 1 93 ? 11.268 -3.033 -29.943 1.00 96.12 93 LEU A N 1
ATOM 714 C CA . LEU A 1 93 ? 11.250 -4.243 -29.120 1.00 96.12 93 LEU A CA 1
ATOM 715 C C . LEU A 1 93 ? 10.192 -5.249 -29.605 1.00 96.12 93 LEU A C 1
ATOM 717 O O . LEU A 1 93 ? 10.466 -6.449 -29.642 1.00 96.12 93 LEU A O 1
ATOM 721 N N . MET A 1 94 ? 9.010 -4.784 -30.024 1.00 97.00 94 MET A N 1
ATOM 722 C CA . MET A 1 94 ? 7.987 -5.647 -30.632 1.00 97.00 94 MET A CA 1
ATOM 723 C C . MET A 1 94 ? 8.466 -6.261 -31.959 1.00 97.00 94 MET A C 1
ATOM 725 O O . MET A 1 94 ? 8.242 -7.450 -32.206 1.00 97.00 94 MET A O 1
ATOM 729 N N . ILE A 1 95 ? 9.176 -5.496 -32.794 1.00 96.44 95 ILE A N 1
ATOM 730 C CA . ILE A 1 95 ? 9.769 -5.998 -34.046 1.00 96.44 95 ILE A CA 1
ATOM 731 C C . ILE A 1 95 ? 10.830 -7.072 -33.756 1.00 96.44 95 ILE A C 1
ATOM 733 O O . ILE A 1 95 ? 10.810 -8.137 -34.373 1.00 96.44 95 ILE A O 1
ATOM 737 N N . ILE A 1 96 ? 11.708 -6.844 -32.776 1.00 94.38 96 ILE A N 1
ATOM 738 C CA . ILE A 1 96 ? 12.741 -7.808 -32.361 1.00 94.38 96 ILE A CA 1
ATOM 739 C C . ILE A 1 96 ? 12.107 -9.101 -31.831 1.00 94.38 96 ILE A C 1
ATOM 741 O O . ILE A 1 96 ? 12.535 -10.194 -32.195 1.00 94.38 96 ILE A O 1
ATOM 745 N N . ARG A 1 97 ? 11.059 -9.006 -31.002 1.00 95.38 97 ARG A N 1
ATOM 746 C CA . ARG A 1 97 ? 10.372 -10.188 -30.446 1.00 95.38 97 ARG A CA 1
ATOM 747 C C . ARG A 1 97 ? 9.585 -10.977 -31.490 1.00 95.38 97 ARG A C 1
ATOM 749 O O . ARG A 1 97 ? 9.457 -12.188 -31.350 1.00 95.38 97 ARG A O 1
ATOM 756 N N . SER A 1 98 ? 9.073 -10.314 -32.527 1.00 96.88 98 SER A N 1
ATOM 757 C CA . SER A 1 98 ? 8.402 -10.991 -33.647 1.00 96.88 98 SER A CA 1
ATOM 758 C C . SER A 1 98 ? 9.378 -11.677 -34.608 1.00 96.88 98 SER A C 1
ATOM 760 O O . SER A 1 98 ? 8.972 -12.588 -35.327 1.00 96.88 98 SER A O 1
ATOM 762 N N . HIS A 1 99 ? 10.662 -11.305 -34.575 1.00 95.69 99 HIS A N 1
ATOM 763 C CA . HIS A 1 99 ? 11.720 -11.883 -35.406 1.00 95.69 99 HIS A CA 1
ATOM 764 C C . HIS A 1 99 ? 12.921 -12.309 -34.545 1.00 95.69 99 HIS A C 1
ATOM 766 O O . HIS A 1 99 ? 13.999 -11.717 -34.657 1.00 95.69 99 HIS A O 1
ATOM 772 N N . PRO A 1 100 ? 12.763 -13.314 -33.659 1.00 91.94 100 PRO A N 1
ATOM 773 C CA . PRO A 1 100 ? 13.833 -13.712 -32.757 1.00 91.94 100 PRO A CA 1
ATOM 774 C C . PRO A 1 100 ? 15.046 -14.213 -33.547 1.00 91.94 100 PRO A C 1
ATOM 776 O O . PRO A 1 100 ? 14.933 -15.088 -34.409 1.00 91.94 100 PRO A O 1
ATOM 779 N N . SER A 1 101 ? 16.222 -13.666 -33.235 1.00 87.56 101 SER A N 1
ATOM 780 C CA . SER A 1 101 ? 17.487 -14.180 -33.763 1.00 87.56 101 SER A CA 1
ATOM 781 C C . SER A 1 101 ? 17.670 -15.647 -33.359 1.00 87.56 101 SER A C 1
ATOM 783 O O . SER A 1 101 ? 17.348 -15.995 -32.222 1.00 87.56 101 SER A O 1
ATOM 785 N N . PRO A 1 102 ? 18.216 -16.506 -34.240 1.00 88.81 102 PRO A N 1
ATOM 786 C CA . PRO A 1 102 ? 18.519 -17.882 -33.874 1.00 88.81 102 PRO A CA 1
ATOM 787 C C . PRO A 1 102 ? 19.515 -17.909 -32.713 1.00 88.81 102 PRO A C 1
ATOM 789 O O . PRO A 1 102 ? 20.422 -17.071 -32.650 1.00 88.81 102 PRO A O 1
ATOM 792 N N . GLU A 1 103 ? 19.368 -18.883 -31.813 1.00 86.75 103 GLU A N 1
ATOM 793 C CA . GLU A 1 103 ? 20.348 -19.079 -30.749 1.00 86.75 103 GLU A CA 1
ATOM 794 C C . GLU A 1 103 ? 21.736 -19.297 -31.373 1.00 86.75 103 GLU A C 1
ATOM 796 O O . GLU A 1 103 ? 21.882 -20.110 -32.297 1.00 86.75 103 GLU A O 1
ATOM 801 N N . PRO A 1 104 ? 22.766 -18.559 -30.922 1.00 85.62 104 PRO A N 1
ATOM 802 C CA . PRO A 1 104 ? 24.110 -18.761 -31.427 1.00 85.62 104 PRO A CA 1
ATOM 803 C C . PRO A 1 104 ? 24.538 -20.207 -31.151 1.00 85.62 104 PRO A C 1
ATOM 805 O O . PRO A 1 104 ? 24.393 -20.708 -30.041 1.00 85.62 104 PRO A O 1
ATOM 808 N N . GLY A 1 105 ? 25.068 -20.888 -32.171 1.00 87.31 105 GLY A N 1
ATOM 809 C CA . GLY A 1 105 ? 25.615 -22.234 -31.990 1.00 87.31 105 GLY A CA 1
ATOM 810 C C . GLY A 1 105 ? 26.799 -22.227 -31.019 1.00 87.31 105 GLY A C 1
ATOM 811 O O . GLY A 1 105 ? 27.477 -21.213 -30.877 1.00 87.31 105 GLY A O 1
ATOM 812 N N . SER A 1 106 ? 27.118 -23.371 -30.408 1.00 86.19 106 SER A N 1
ATOM 813 C CA . SER A 1 106 ? 28.167 -23.484 -29.376 1.00 86.19 106 SER A CA 1
ATOM 814 C C . SER A 1 106 ? 29.570 -23.046 -29.823 1.00 86.19 106 SER A C 1
ATOM 816 O O . SER A 1 106 ? 30.416 -22.750 -28.985 1.00 86.19 106 SER A O 1
ATOM 818 N N . SER A 1 107 ? 29.834 -23.010 -31.133 1.00 88.06 107 SER A N 1
ATOM 819 C CA . SER A 1 107 ? 31.082 -22.516 -31.734 1.00 88.06 107 SER A CA 1
ATOM 820 C C . SER A 1 107 ? 31.022 -21.045 -32.166 1.00 88.06 107 SER A C 1
ATOM 822 O O . SER A 1 107 ? 31.952 -20.555 -32.804 1.00 88.06 107 SER A O 1
ATOM 824 N N . SER A 1 108 ? 29.914 -20.350 -31.903 1.00 86.19 108 SER A N 1
ATOM 825 C CA . SER A 1 108 ? 29.725 -18.954 -32.284 1.00 86.19 108 SER A CA 1
ATOM 826 C C . SER A 1 108 ? 30.651 -18.045 -31.471 1.00 86.19 108 SER A C 1
ATOM 828 O O . SER A 1 108 ? 30.661 -18.139 -30.238 1.00 86.19 108 SER A O 1
ATOM 830 N N . PRO A 1 109 ? 31.348 -17.087 -32.112 1.00 82.81 109 PRO A N 1
ATOM 831 C CA . PRO A 1 109 ? 32.118 -16.060 -31.412 1.00 82.81 109 PRO A CA 1
ATOM 832 C C . PRO A 1 109 ? 31.298 -15.254 -30.395 1.00 82.81 109 PRO A C 1
ATOM 834 O O . PRO A 1 109 ? 31.866 -14.699 -29.459 1.00 82.81 109 PRO A O 1
ATOM 837 N N . ALA A 1 110 ? 29.967 -15.223 -30.528 1.00 80.25 110 ALA A N 1
ATOM 838 C CA . ALA A 1 110 ? 29.080 -14.561 -29.575 1.00 80.25 110 ALA A CA 1
ATOM 839 C C . ALA A 1 110 ? 29.222 -15.111 -28.143 1.00 80.25 110 ALA A C 1
ATOM 841 O O . ALA A 1 110 ? 29.146 -14.344 -27.186 1.00 80.25 110 ALA A O 1
ATOM 842 N N . HIS A 1 111 ? 29.507 -16.410 -27.976 1.00 77.94 111 HIS A N 1
ATOM 843 C CA . HIS A 1 111 ? 29.771 -16.986 -26.653 1.00 77.94 111 HIS A CA 1
ATOM 844 C C . HIS A 1 111 ? 31.086 -16.495 -26.038 1.00 77.94 111 HIS A C 1
ATOM 846 O O . HIS A 1 111 ? 31.237 -16.534 -24.821 1.00 77.94 111 HIS A O 1
ATOM 852 N N . HIS A 1 112 ? 32.027 -16.011 -26.852 1.00 77.56 112 HIS A N 1
ATOM 853 C CA . HIS A 1 112 ? 33.269 -15.405 -26.371 1.00 77.56 112 HIS A CA 1
ATOM 854 C C . HIS A 1 112 ? 33.110 -13.922 -26.018 1.00 77.56 112 HIS A C 1
ATOM 856 O O . HIS A 1 112 ? 33.919 -13.406 -25.251 1.00 77.56 112 HIS A O 1
ATOM 862 N N . ALA A 1 113 ? 32.074 -13.246 -26.528 1.00 81.12 113 ALA A N 1
ATOM 863 C CA . ALA A 1 113 ? 31.790 -11.851 -26.183 1.00 81.12 113 ALA A CA 1
ATOM 864 C C . ALA A 1 113 ? 31.395 -11.688 -24.704 1.00 81.12 113 ALA A C 1
ATOM 866 O O . ALA A 1 113 ? 31.702 -10.671 -24.087 1.00 81.12 113 ALA A O 1
ATOM 867 N N . PHE A 1 114 ? 30.771 -12.713 -24.119 1.00 78.25 114 PHE A N 1
ATOM 868 C CA . PHE A 1 114 ? 30.470 -12.782 -22.693 1.00 78.25 114 PHE A CA 1
ATOM 869 C C . PHE A 1 114 ? 31.313 -13.880 -22.049 1.00 78.25 114 PHE A C 1
ATOM 871 O O . PHE A 1 114 ? 30.877 -15.023 -21.998 1.00 78.25 114 PHE A O 1
ATOM 878 N N . ASP A 1 115 ? 32.510 -13.547 -21.554 1.00 77.31 115 ASP A N 1
ATOM 879 C CA . ASP A 1 115 ? 33.337 -14.479 -20.776 1.00 77.31 115 ASP A CA 1
ATOM 880 C C . ASP A 1 115 ? 32.728 -14.663 -19.370 1.00 77.31 115 ASP A C 1
ATOM 882 O O . ASP A 1 115 ? 32.891 -13.789 -18.508 1.00 77.31 115 ASP A O 1
ATOM 886 N N . PRO A 1 116 ? 32.067 -15.801 -19.070 1.00 74.50 116 PRO A N 1
ATOM 887 C CA . PRO A 1 116 ? 31.445 -16.027 -17.764 1.00 74.50 116 PRO A CA 1
ATOM 888 C C . PRO A 1 116 ? 32.488 -16.144 -16.644 1.00 74.50 116 PRO A C 1
ATOM 890 O O . PRO A 1 116 ? 32.152 -16.140 -15.460 1.00 74.50 116 PRO A O 1
ATOM 893 N N . CYS A 1 117 ? 33.761 -16.287 -17.022 1.00 78.12 117 CYS A N 1
ATOM 894 C CA . CYS A 1 117 ? 34.920 -16.383 -16.158 1.00 78.12 117 CYS A CA 1
ATOM 895 C C . CYS A 1 117 ? 35.771 -15.106 -16.173 1.00 78.12 117 CYS A C 1
ATOM 897 O O . CYS A 1 117 ? 36.882 -15.149 -15.640 1.00 78.12 117 CYS A O 1
ATOM 899 N N . ILE A 1 118 ? 35.273 -13.974 -16.697 1.00 82.75 118 ILE A N 1
ATOM 900 C CA . ILE A 1 118 ? 36.028 -12.708 -16.758 1.00 82.75 118 ILE A CA 1
ATOM 901 C C . ILE A 1 118 ? 36.591 -12.308 -15.389 1.00 82.75 118 ILE A C 1
ATOM 903 O O . ILE A 1 118 ? 37.716 -11.824 -15.281 1.00 82.75 118 ILE A O 1
ATOM 907 N N . ALA A 1 119 ? 35.865 -12.633 -14.316 1.00 81.50 119 ALA A N 1
ATOM 908 C CA . ALA A 1 119 ? 36.286 -12.411 -12.939 1.00 81.50 119 ALA A CA 1
ATOM 909 C C . ALA A 1 119 ? 37.615 -13.106 -12.565 1.00 81.50 119 ALA A C 1
ATOM 911 O O . ALA A 1 119 ? 38.269 -12.662 -11.633 1.00 81.50 119 ALA A O 1
ATOM 912 N N . ARG A 1 120 ? 38.057 -14.152 -13.285 1.00 82.81 120 ARG A N 1
ATOM 913 C CA . ARG A 1 120 ? 39.385 -14.784 -13.106 1.00 82.81 120 ARG A CA 1
ATOM 914 C C . ARG A 1 120 ? 40.530 -13.910 -13.603 1.00 82.81 120 ARG A C 1
ATOM 916 O O . ARG A 1 120 ? 41.665 -14.086 -13.175 1.00 82.81 120 ARG A O 1
ATOM 923 N N . ARG A 1 121 ? 40.237 -13.023 -14.552 1.00 83.94 121 ARG A N 1
ATOM 924 C CA . ARG A 1 121 ? 41.201 -12.092 -15.148 1.00 83.94 121 ARG A CA 1
ATOM 925 C C . ARG A 1 121 ? 41.227 -10.763 -14.392 1.00 83.94 121 ARG A C 1
ATOM 927 O O . ARG A 1 121 ? 42.224 -10.053 -14.448 1.00 83.94 121 ARG A O 1
ATOM 934 N N . LEU A 1 122 ? 40.152 -10.457 -13.665 1.00 85.50 122 LEU A N 1
ATOM 935 C CA . LEU A 1 122 ? 40.030 -9.296 -12.791 1.00 85.50 122 LEU A CA 1
ATOM 936 C C . LEU A 1 122 ? 40.618 -9.585 -11.405 1.00 85.50 122 LEU A C 1
ATOM 938 O O . LEU A 1 122 ? 40.432 -10.667 -10.851 1.00 85.50 122 LEU A O 1
ATOM 942 N N . LYS A 1 123 ? 41.266 -8.592 -10.788 1.00 88.12 123 LYS A N 1
ATOM 943 C CA . LYS A 1 123 ? 41.610 -8.656 -9.359 1.00 88.12 123 LYS A CA 1
ATOM 944 C C . LYS A 1 123 ? 40.329 -8.488 -8.536 1.00 88.12 123 LYS A C 1
ATOM 946 O O . LYS A 1 123 ? 39.935 -7.370 -8.228 1.00 88.12 123 LYS A O 1
ATOM 951 N N . THR A 1 124 ? 39.668 -9.595 -8.206 1.00 85.12 124 THR A N 1
ATOM 952 C CA . THR A 1 124 ? 38.457 -9.600 -7.374 1.00 85.12 124 THR A CA 1
ATOM 953 C C . THR A 1 124 ? 38.720 -10.228 -6.007 1.00 85.12 124 THR A C 1
ATOM 955 O O . THR A 1 124 ? 39.349 -11.278 -5.900 1.00 85.12 124 THR A O 1
ATOM 958 N N . PHE A 1 125 ? 38.214 -9.587 -4.952 1.00 86.56 125 PHE A N 1
ATOM 959 C CA . PHE A 1 125 ? 38.157 -10.151 -3.597 1.00 86.56 125 PHE A CA 1
ATOM 960 C C . PHE A 1 125 ? 36.841 -10.904 -3.337 1.00 86.56 125 PHE A C 1
ATOM 962 O O . PHE A 1 125 ? 36.659 -11.499 -2.275 1.00 86.56 125 PHE A O 1
ATOM 969 N N . VAL A 1 126 ? 35.912 -10.882 -4.299 1.00 86.19 126 VAL A N 1
ATOM 970 C CA . VAL A 1 126 ? 34.633 -11.593 -4.229 1.00 86.19 126 VAL A CA 1
ATOM 971 C C . VAL A 1 126 ? 34.822 -13.004 -4.797 1.00 86.19 126 VAL A C 1
ATOM 973 O O . VAL A 1 126 ? 35.455 -13.141 -5.847 1.00 86.19 126 VAL A O 1
ATOM 976 N N . PRO A 1 127 ? 34.271 -14.059 -4.160 1.00 84.88 127 PRO A N 1
ATOM 977 C CA . PRO A 1 127 ? 34.323 -15.413 -4.700 1.00 84.88 127 PRO A CA 1
ATOM 978 C C . PRO A 1 127 ? 33.876 -15.462 -6.163 1.00 84.88 127 PRO A C 1
ATOM 980 O O . PRO A 1 127 ? 32.843 -14.890 -6.518 1.00 84.88 127 PRO A O 1
ATOM 983 N N . LEU A 1 128 ? 34.647 -16.163 -6.996 1.00 83.25 128 LEU A N 1
ATOM 984 C CA . LEU A 1 128 ? 34.357 -16.320 -8.418 1.00 83.25 128 LEU A CA 1
ATOM 985 C C . LEU A 1 128 ? 32.987 -16.978 -8.599 1.00 83.25 128 LEU A C 1
ATOM 987 O O . LEU A 1 128 ? 32.778 -18.122 -8.194 1.00 83.25 128 LEU A O 1
ATOM 991 N N . ARG A 1 129 ? 32.063 -16.257 -9.233 1.00 85.06 129 ARG A N 1
ATOM 992 C CA . ARG A 1 129 ? 30.762 -16.780 -9.648 1.00 85.06 129 ARG A CA 1
ATOM 993 C C . ARG A 1 129 ? 30.694 -16.739 -11.163 1.00 85.06 129 ARG A C 1
ATOM 995 O O . ARG A 1 129 ? 30.966 -15.704 -11.761 1.00 85.06 129 ARG A O 1
ATOM 1002 N N . VAL A 1 130 ? 30.335 -17.870 -11.760 1.00 83.81 130 VAL A N 1
ATOM 1003 C CA . VAL A 1 130 ? 29.973 -17.925 -13.176 1.00 83.81 130 VAL A CA 1
ATOM 1004 C C . VAL A 1 130 ? 28.635 -17.210 -13.313 1.00 83.81 130 VAL A C 1
ATOM 1006 O O . VAL A 1 130 ? 27.670 -17.602 -12.657 1.00 83.81 130 VAL A O 1
ATOM 1009 N N . ILE A 1 131 ? 28.585 -16.150 -14.115 1.00 81.88 131 ILE A N 1
ATOM 1010 C CA . ILE A 1 131 ? 27.337 -15.442 -14.413 1.00 81.88 131 ILE A CA 1
ATOM 1011 C C . ILE A 1 131 ? 26.741 -16.103 -15.660 1.00 81.88 131 ILE A C 1
ATOM 1013 O O . ILE A 1 131 ? 27.333 -15.976 -16.734 1.00 81.88 131 ILE A O 1
ATOM 1017 N N . PRO A 1 132 ? 25.632 -16.857 -15.547 1.00 83.62 132 PRO A N 1
ATOM 1018 C CA . PRO A 1 132 ? 24.992 -17.429 -16.721 1.00 83.62 132 PRO A CA 1
ATOM 1019 C C . PRO A 1 132 ? 24.381 -16.314 -17.572 1.00 83.62 132 PRO A C 1
ATOM 1021 O O . PRO A 1 132 ? 23.862 -15.329 -17.043 1.00 83.62 132 PRO A O 1
ATOM 1024 N N . VAL A 1 133 ? 24.417 -16.486 -18.892 1.00 83.06 133 VAL A N 1
ATOM 1025 C CA . VAL A 1 133 ? 23.669 -15.620 -19.807 1.00 83.06 133 VAL A CA 1
ATOM 1026 C C . VAL A 1 133 ? 22.175 -15.900 -19.590 1.00 83.06 133 VAL A C 1
ATOM 1028 O O . VAL A 1 133 ? 21.785 -17.071 -19.621 1.00 83.06 133 VAL A O 1
ATOM 1031 N N . PRO A 1 134 ? 21.341 -14.881 -19.318 1.00 88.75 134 PRO A N 1
ATOM 1032 C CA . PRO A 1 134 ? 19.911 -15.092 -19.130 1.00 88.75 134 PRO A CA 1
ATOM 1033 C C . PRO A 1 134 ? 19.263 -15.593 -20.431 1.00 88.75 134 PRO A C 1
ATOM 1035 O O . PRO A 1 134 ? 19.721 -15.226 -21.518 1.00 88.75 134 PRO A O 1
ATOM 1038 N N . PRO A 1 135 ? 18.177 -16.385 -20.352 1.00 90.31 135 PRO A N 1
ATOM 1039 C CA . PRO A 1 135 ? 17.374 -16.708 -21.524 1.00 90.31 135 PRO A CA 1
ATOM 1040 C C . PRO A 1 135 ? 16.959 -15.439 -22.276 1.00 90.31 135 PRO A C 1
ATOM 1042 O O . PRO A 1 135 ? 16.676 -14.395 -21.676 1.00 90.31 135 PRO A O 1
ATOM 1045 N N . GLN A 1 136 ? 16.905 -15.525 -23.605 1.00 89.88 136 GLN A N 1
ATOM 1046 C CA . GLN A 1 136 ? 16.611 -14.373 -24.456 1.00 89.88 136 GLN A CA 1
ATOM 1047 C C . GLN A 1 136 ? 15.253 -13.735 -24.110 1.00 89.88 136 GLN A C 1
ATOM 1049 O O . GLN A 1 136 ? 15.151 -12.516 -23.994 1.00 89.88 136 GLN A O 1
ATOM 1054 N N . GLU A 1 137 ? 14.229 -14.553 -23.860 1.00 92.56 137 GLU A N 1
ATOM 1055 C CA . GLU A 1 137 ? 12.894 -14.069 -23.487 1.00 92.56 137 GLU A CA 1
ATOM 1056 C C . GLU A 1 137 ? 12.890 -13.309 -22.151 1.00 92.56 137 GLU A C 1
ATOM 1058 O O . GLU A 1 137 ? 12.201 -12.299 -22.011 1.00 92.56 137 GLU A O 1
ATOM 1063 N N . ASP A 1 138 ? 13.695 -13.740 -21.178 1.00 91.88 138 ASP A N 1
ATOM 1064 C CA . ASP A 1 138 ? 13.811 -13.038 -19.897 1.00 91.88 138 ASP A CA 1
ATOM 1065 C C . ASP A 1 138 ? 14.525 -11.691 -20.065 1.00 91.88 138 ASP A C 1
ATOM 1067 O O . ASP A 1 138 ? 14.147 -10.704 -19.431 1.00 91.88 138 ASP A O 1
ATOM 1071 N N . THR A 1 139 ? 15.496 -11.619 -20.981 1.00 91.56 139 THR A N 1
ATOM 1072 C CA . THR A 1 139 ? 16.137 -10.355 -21.378 1.00 91.56 139 THR A CA 1
ATOM 1073 C C . THR A 1 139 ? 15.117 -9.389 -21.976 1.00 91.56 139 THR A C 1
ATOM 1075 O O . THR A 1 139 ? 15.045 -8.232 -21.562 1.00 91.56 139 THR A O 1
ATOM 1078 N N . TRP A 1 140 ? 14.274 -9.854 -22.901 1.00 94.06 140 TRP A N 1
ATOM 1079 C CA . TRP A 1 140 ? 13.241 -9.018 -23.519 1.00 94.06 140 TRP A CA 1
ATOM 1080 C C . TRP A 1 140 ? 12.181 -8.546 -22.532 1.00 94.06 140 TRP A C 1
ATOM 1082 O O . TRP A 1 140 ? 11.827 -7.367 -22.557 1.00 94.06 140 TRP A O 1
ATOM 1092 N N . LYS A 1 141 ? 11.750 -9.402 -21.600 1.00 92.75 141 LYS A N 1
ATOM 1093 C CA . LYS A 1 141 ? 10.873 -8.991 -20.493 1.00 92.75 141 LYS A CA 1
ATOM 1094 C C . LYS A 1 141 ? 11.523 -7.928 -19.606 1.00 92.75 141 LYS A C 1
ATOM 1096 O O . LYS A 1 141 ? 10.844 -6.996 -19.181 1.00 92.75 141 LYS A O 1
ATOM 1101 N N . ALA A 1 142 ? 12.824 -8.036 -19.328 1.00 91.94 142 ALA A N 1
ATOM 1102 C CA . ALA A 1 142 ? 13.544 -7.045 -18.528 1.00 91.94 142 ALA A CA 1
ATOM 1103 C C . ALA A 1 142 ? 13.667 -5.686 -19.245 1.00 91.94 142 ALA A C 1
ATOM 1105 O O . ALA A 1 142 ? 13.491 -4.640 -18.613 1.00 91.94 142 ALA A O 1
ATOM 1106 N N . VAL A 1 143 ? 13.918 -5.688 -20.560 1.00 93.75 143 VAL A N 1
ATOM 1107 C CA . VAL A 1 143 ? 13.933 -4.464 -21.383 1.00 93.75 143 VAL A CA 1
ATOM 1108 C C . VAL A 1 143 ? 12.540 -3.836 -21.434 1.00 93.75 143 VAL A C 1
ATOM 1110 O O . VAL A 1 143 ? 12.402 -2.649 -21.150 1.00 93.75 143 VAL A O 1
ATOM 1113 N N . GLU A 1 144 ? 11.498 -4.625 -21.702 1.00 94.88 144 GLU A N 1
ATOM 1114 C CA . GLU A 1 144 ? 10.103 -4.166 -21.700 1.00 94.88 144 GLU A CA 1
ATOM 1115 C C . GLU A 1 144 ? 9.713 -3.540 -20.355 1.00 94.88 144 GLU A C 1
ATOM 1117 O O . GLU A 1 144 ? 9.170 -2.436 -20.310 1.00 94.88 144 GLU A O 1
ATOM 1122 N N . ALA A 1 145 ? 10.047 -4.203 -19.243 1.00 92.38 145 ALA A N 1
ATOM 1123 C CA . ALA A 1 145 ? 9.810 -3.678 -17.903 1.00 92.38 145 ALA A CA 1
ATOM 1124 C C . ALA A 1 145 ? 10.561 -2.360 -17.651 1.00 92.38 145 ALA A C 1
ATOM 1126 O O . ALA A 1 145 ? 10.014 -1.460 -17.013 1.00 92.38 145 ALA A O 1
ATOM 1127 N N . THR A 1 146 ? 11.778 -2.219 -18.185 1.00 93.62 146 THR A N 1
ATOM 1128 C CA . THR A 1 146 ? 12.565 -0.983 -18.076 1.00 93.62 146 THR A CA 1
ATOM 1129 C C . THR A 1 146 ? 11.909 0.165 -18.846 1.00 93.62 146 THR A C 1
ATOM 1131 O O . THR A 1 146 ? 11.683 1.227 -18.267 1.00 93.62 146 THR A O 1
ATOM 1134 N N . LEU A 1 147 ? 11.512 -0.065 -20.104 1.00 95.06 147 LEU A N 1
ATOM 1135 C CA . LEU A 1 147 ? 10.805 0.921 -20.934 1.00 95.06 147 LEU A CA 1
ATOM 1136 C C . LEU A 1 147 ? 9.464 1.341 -20.312 1.00 95.06 147 LEU A C 1
ATOM 1138 O O . LEU A 1 147 ? 9.126 2.524 -20.288 1.00 95.06 147 LEU A O 1
ATOM 1142 N N . ASN A 1 148 ? 8.705 0.384 -19.774 1.00 94.75 148 ASN A N 1
ATOM 1143 C CA . ASN A 1 148 ? 7.454 0.661 -19.067 1.00 94.75 148 ASN A CA 1
ATOM 1144 C C . ASN A 1 148 ? 7.691 1.478 -17.789 1.00 94.75 148 ASN A C 1
ATOM 1146 O O . ASN A 1 148 ? 6.937 2.407 -17.504 1.00 94.75 148 ASN A O 1
ATOM 1150 N N . GLY A 1 149 ? 8.753 1.173 -17.040 1.00 93.06 149 GLY A N 1
ATOM 1151 C CA . GLY A 1 149 ? 9.125 1.932 -15.850 1.00 93.06 149 GLY A CA 1
ATOM 1152 C C . GLY A 1 149 ? 9.536 3.369 -16.164 1.00 93.06 149 GLY A C 1
ATOM 1153 O O . GLY A 1 149 ? 9.111 4.282 -15.464 1.00 93.06 149 GLY A O 1
ATOM 1154 N N . TRP A 1 150 ? 10.297 3.596 -17.235 1.00 94.31 150 TRP A N 1
ATOM 1155 C CA . TRP A 1 150 ? 10.634 4.944 -17.698 1.00 94.31 150 TRP A CA 1
ATOM 1156 C C . TRP A 1 150 ? 9.409 5.752 -18.122 1.00 94.31 150 TRP A C 1
ATOM 1158 O O . TRP A 1 150 ? 9.282 6.914 -17.737 1.00 94.31 150 TRP A O 1
ATOM 1168 N N . GLN A 1 151 ? 8.476 5.129 -18.848 1.00 95.12 151 GLN A N 1
ATOM 1169 C CA . GLN A 1 151 ? 7.215 5.781 -19.196 1.00 95.12 151 GLN A CA 1
ATOM 1170 C C . GLN A 1 151 ? 6.434 6.187 -17.943 1.00 95.12 151 GLN A C 1
ATOM 1172 O O . GLN A 1 151 ? 5.962 7.315 -17.848 1.00 95.12 151 GLN A O 1
ATOM 1177 N N . GLU A 1 152 ? 6.328 5.298 -16.955 1.00 94.44 152 GLU A N 1
ATOM 1178 C CA . GLU A 1 152 ? 5.647 5.598 -15.695 1.00 94.44 152 GLU A CA 1
ATOM 1179 C C . GLU A 1 152 ? 6.321 6.739 -14.922 1.00 94.44 152 GLU A C 1
ATOM 1181 O O . GLU A 1 152 ? 5.626 7.630 -14.436 1.00 94.44 152 GLU A O 1
ATOM 1186 N N . VAL A 1 153 ? 7.656 6.748 -14.832 1.00 92.19 153 VAL A N 1
ATOM 1187 C CA . VAL A 1 153 ? 8.409 7.838 -14.189 1.00 92.19 153 VAL A CA 1
ATOM 1188 C C . VAL A 1 153 ? 8.145 9.164 -14.894 1.00 92.19 153 VAL A C 1
ATOM 1190 O O . VAL A 1 153 ? 7.895 10.161 -14.220 1.00 92.19 153 VAL A O 1
ATOM 1193 N N . SER A 1 154 ? 8.123 9.172 -16.229 1.00 93.31 154 SER A N 1
ATOM 1194 C CA . SER A 1 154 ? 7.775 10.365 -17.002 1.00 93.31 154 SER A CA 1
ATOM 1195 C C . SER A 1 154 ? 6.352 10.832 -16.701 1.00 93.31 154 SER A C 1
ATOM 1197 O O . SER A 1 154 ? 6.150 11.989 -16.342 1.00 93.31 154 SER A O 1
ATOM 1199 N N . LEU A 1 155 ? 5.362 9.939 -16.751 1.00 93.81 155 LEU A N 1
ATOM 1200 C CA . LEU A 1 155 ? 3.969 10.275 -16.439 1.00 93.81 155 LEU A CA 1
ATOM 1201 C C . LEU A 1 155 ? 3.817 10.832 -15.015 1.00 93.81 155 LEU A C 1
ATOM 1203 O O . LEU A 1 155 ? 3.106 11.815 -14.808 1.00 93.81 155 LEU A O 1
ATOM 1207 N N . LEU A 1 156 ? 4.516 10.251 -14.037 1.00 92.56 156 LEU A N 1
ATOM 1208 C CA . LEU A 1 156 ? 4.509 10.733 -12.657 1.00 92.56 156 LEU A CA 1
ATOM 1209 C C . LEU A 1 156 ? 5.203 12.092 -12.504 1.00 92.56 156 LEU A C 1
ATOM 1211 O O . LEU A 1 156 ? 4.705 12.926 -11.754 1.00 92.56 156 LEU A O 1
ATOM 1215 N N . ALA A 1 157 ? 6.303 12.347 -13.217 1.00 91.56 157 ALA A N 1
ATOM 1216 C CA . ALA A 1 157 ? 6.988 13.642 -13.197 1.00 91.56 157 ALA A CA 1
ATOM 1217 C C . ALA A 1 157 ? 6.090 14.780 -13.723 1.00 91.56 157 ALA A C 1
ATOM 1219 O O . ALA A 1 157 ? 6.183 15.924 -13.273 1.00 91.56 157 ALA A O 1
ATOM 1220 N N . HIS A 1 158 ? 5.162 14.458 -14.629 1.00 92.44 158 HIS A N 1
ATOM 1221 C CA . HIS A 1 158 ? 4.144 15.392 -15.118 1.00 92.44 158 HIS A CA 1
ATOM 1222 C C . HIS A 1 158 ? 2.940 15.529 -14.179 1.00 92.44 158 HIS A C 1
ATOM 1224 O O . HIS A 1 158 ? 2.233 16.538 -14.227 1.00 92.44 158 HIS A O 1
ATOM 1230 N N . ALA A 1 159 ? 2.696 14.549 -13.307 1.00 93.62 159 ALA A N 1
ATOM 1231 C CA . ALA A 1 159 ? 1.675 14.656 -12.280 1.00 93.62 159 ALA A CA 1
ATOM 1232 C C . ALA A 1 159 ? 2.172 15.589 -11.166 1.00 93.62 159 ALA A C 1
ATOM 1234 O O . ALA A 1 159 ? 3.093 15.267 -10.429 1.00 93.62 159 ALA A O 1
ATOM 1235 N N . HIS A 1 160 ? 1.555 16.759 -11.017 1.00 92.94 160 HIS A N 1
ATOM 1236 C CA . HIS A 1 160 ? 1.910 17.712 -9.955 1.00 92.94 160 HIS A CA 1
ATOM 1237 C C . HIS A 1 160 ? 1.188 17.456 -8.624 1.00 92.94 160 HIS A C 1
ATOM 1239 O O . HIS A 1 160 ? 1.342 18.253 -7.700 1.00 92.94 160 HIS A O 1
ATOM 1245 N N . ALA A 1 161 ? 0.397 16.382 -8.539 1.00 94.12 161 ALA A N 1
ATOM 1246 C CA . ALA A 1 161 ? -0.328 15.996 -7.337 1.00 94.12 161 ALA A CA 1
ATOM 1247 C C . ALA A 1 161 ? 0.470 14.959 -6.534 1.00 94.12 161 ALA A C 1
ATOM 1249 O O . ALA A 1 161 ? 0.754 13.860 -7.018 1.00 94.12 161 ALA A O 1
ATOM 1250 N N . LEU A 1 162 ? 0.807 15.289 -5.287 1.00 91.75 162 LEU A N 1
ATOM 1251 C CA . LEU A 1 162 ? 1.560 14.398 -4.396 1.00 91.75 162 LEU A CA 1
ATOM 1252 C C . LEU A 1 162 ? 0.759 13.143 -4.033 1.00 91.75 162 LEU A C 1
ATOM 1254 O O . LEU A 1 162 ? 1.330 12.073 -3.825 1.00 91.75 162 LEU A O 1
ATOM 1258 N N . SER A 1 163 ? -0.561 13.272 -3.955 1.00 91.50 163 SER A N 1
ATOM 1259 C CA . SER A 1 163 ? -1.499 12.179 -3.698 1.00 91.50 163 SER A CA 1
ATOM 1260 C C . SER A 1 163 ? -1.456 11.151 -4.823 1.00 91.50 163 SER A C 1
ATOM 1262 O O . SER A 1 163 ? -1.435 9.953 -4.558 1.00 91.50 163 SER A O 1
ATOM 1264 N N . THR A 1 164 ? -1.320 11.590 -6.077 1.00 94.44 164 THR A N 1
ATOM 1265 C CA . THR A 1 164 ? -1.112 10.682 -7.211 1.00 94.44 164 THR A CA 1
ATOM 1266 C C . THR A 1 164 ? 0.173 9.872 -7.044 1.00 94.44 164 THR A C 1
ATOM 1268 O O . THR A 1 164 ? 0.159 8.658 -7.233 1.00 94.44 164 THR A O 1
ATOM 1271 N N . TRP A 1 165 ? 1.278 10.504 -6.636 1.00 92.75 165 TRP A N 1
ATOM 1272 C CA . TRP A 1 165 ? 2.546 9.795 -6.419 1.00 92.75 165 TRP A CA 1
ATOM 1273 C C . TRP A 1 165 ? 2.442 8.754 -5.308 1.00 92.75 165 TRP A C 1
ATOM 1275 O O . TRP A 1 165 ? 2.940 7.638 -5.459 1.00 92.75 165 TRP A O 1
ATOM 1285 N N . GLU A 1 166 ? 1.777 9.102 -4.207 1.00 89.06 166 GLU A N 1
ATOM 1286 C CA . GLU A 1 166 ? 1.521 8.178 -3.105 1.00 89.06 166 GLU A CA 1
ATOM 1287 C C . GLU A 1 166 ? 0.644 7.005 -3.543 1.00 89.06 166 GLU A C 1
ATOM 1289 O O . GLU A 1 166 ? 1.003 5.856 -3.288 1.00 89.06 166 GLU A O 1
ATOM 1294 N N . ILE A 1 167 ? -0.458 7.271 -4.252 1.00 91.38 167 ILE A N 1
ATOM 1295 C CA . ILE A 1 167 ? -1.357 6.237 -4.776 1.00 91.38 167 ILE A CA 1
ATOM 1296 C C . ILE A 1 167 ? -0.586 5.276 -5.676 1.00 91.38 167 ILE A C 1
ATOM 1298 O O . ILE A 1 167 ? -0.638 4.070 -5.459 1.00 91.38 167 ILE A O 1
ATOM 1302 N N . VAL A 1 168 ? 0.173 5.780 -6.650 1.00 92.62 168 VAL A N 1
ATOM 1303 C CA . VAL A 1 168 ? 0.927 4.920 -7.574 1.00 92.62 168 VAL A CA 1
ATOM 1304 C C . VAL A 1 168 ? 2.023 4.153 -6.841 1.00 92.62 168 VAL A C 1
ATOM 1306 O O . VAL A 1 168 ? 2.184 2.954 -7.063 1.00 92.62 168 VAL A O 1
ATOM 1309 N N . GLY A 1 169 ? 2.741 4.801 -5.920 1.00 89.62 169 GLY A N 1
ATOM 1310 C CA . GLY A 1 169 ? 3.725 4.138 -5.066 1.00 89.62 169 GLY A CA 1
ATOM 1311 C C . GLY A 1 169 ? 3.117 2.974 -4.282 1.00 89.62 169 GLY A C 1
ATOM 1312 O O . GLY A 1 169 ? 3.672 1.876 -4.285 1.00 89.62 169 GLY A O 1
ATOM 1313 N N . ASN A 1 170 ? 1.946 3.192 -3.687 1.00 87.62 170 ASN A N 1
ATOM 1314 C CA . ASN A 1 170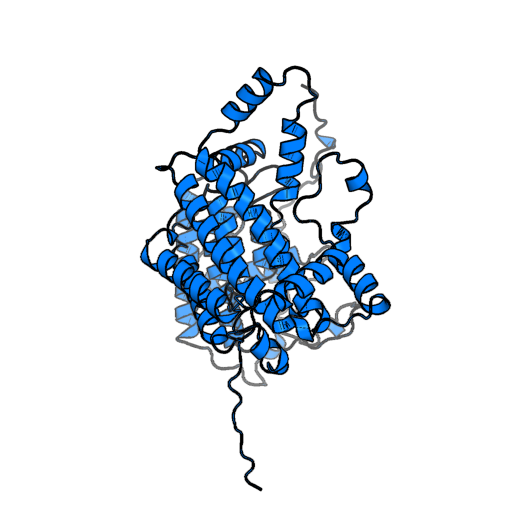 ? 1.190 2.183 -2.957 1.00 87.62 170 ASN A CA 1
ATOM 1315 C C . ASN A 1 170 ? 0.696 1.058 -3.875 1.00 87.62 170 ASN A C 1
ATOM 1317 O O . ASN A 1 170 ? 0.998 -0.103 -3.622 1.00 87.62 170 ASN A O 1
ATOM 1321 N N . LEU A 1 171 ? 0.047 1.361 -5.002 1.00 91.25 171 LEU A N 1
ATOM 1322 C CA . LEU A 1 171 ? -0.431 0.345 -5.951 1.00 91.25 171 LEU A CA 1
ATOM 1323 C C . LEU A 1 171 ? 0.695 -0.585 -6.422 1.00 91.25 171 LEU A C 1
ATOM 1325 O O . LEU A 1 171 ? 0.505 -1.792 -6.551 1.00 91.25 171 LEU A O 1
ATOM 1329 N N . ARG A 1 172 ? 1.901 -0.050 -6.624 1.00 89.12 172 ARG A N 1
ATOM 1330 C CA . ARG A 1 172 ? 3.078 -0.828 -7.046 1.00 89.12 172 ARG A CA 1
ATOM 1331 C C . ARG A 1 172 ? 3.679 -1.679 -5.929 1.00 89.12 172 ARG A C 1
ATOM 1333 O O . ARG A 1 172 ? 4.471 -2.566 -6.220 1.00 89.12 172 ARG A O 1
ATOM 1340 N N . LEU A 1 173 ? 3.321 -1.428 -4.676 1.00 84.06 173 LEU A N 1
ATOM 1341 C CA . LEU A 1 173 ? 3.650 -2.299 -3.550 1.00 84.06 173 LEU A CA 1
ATOM 1342 C C . LEU A 1 173 ? 2.567 -3.357 -3.312 1.00 84.06 173 LEU A C 1
ATOM 1344 O O . LEU A 1 173 ? 2.860 -4.397 -2.730 1.00 84.06 173 LEU A O 1
ATOM 1348 N N . TRP A 1 174 ? 1.323 -3.069 -3.700 1.00 86.00 174 TRP A N 1
ATOM 1349 C CA . TRP A 1 174 ? 0.147 -3.826 -3.263 1.00 86.00 174 TRP A CA 1
ATOM 1350 C C . TRP A 1 174 ? -0.363 -4.811 -4.317 1.00 86.00 174 TRP A C 1
ATOM 1352 O O . TRP A 1 174 ? -1.002 -5.805 -3.981 1.00 86.00 174 TRP A O 1
ATOM 1362 N N . LEU A 1 175 ? -0.076 -4.568 -5.597 1.00 88.00 175 LEU A N 1
ATOM 1363 C CA . LEU A 1 175 ? -0.420 -5.500 -6.667 1.00 88.00 175 LEU A CA 1
ATOM 1364 C C . LEU A 1 175 ? 0.494 -6.745 -6.611 1.00 88.00 175 LEU A C 1
ATOM 1366 O O . LEU A 1 175 ? 1.705 -6.586 -6.482 1.00 88.00 175 LEU A O 1
ATOM 1370 N N . PRO A 1 176 ? -0.040 -7.974 -6.769 1.00 82.88 176 PRO A N 1
ATOM 1371 C CA . PRO A 1 176 ? 0.712 -9.231 -6.597 1.00 82.88 176 PRO A CA 1
ATOM 1372 C C . PRO A 1 176 ? 1.792 -9.465 -7.665 1.00 82.88 176 PRO A C 1
ATOM 1374 O O . PRO A 1 176 ? 2.735 -10.226 -7.467 1.00 82.88 176 PRO A O 1
ATOM 1377 N N . LYS A 1 177 ? 1.673 -8.794 -8.813 1.00 84.44 177 LYS A N 1
ATOM 1378 C CA . LYS A 1 177 ? 2.662 -8.803 -9.896 1.00 84.44 177 LYS A CA 1
ATOM 1379 C C . LYS A 1 177 ? 3.047 -7.365 -10.207 1.00 84.44 177 LYS A C 1
ATOM 1381 O O . LYS A 1 177 ? 2.655 -6.849 -11.258 1.00 84.44 177 LYS A O 1
ATOM 1386 N N . PRO A 1 178 ? 3.732 -6.675 -9.280 1.00 79.44 178 PRO A N 1
ATOM 1387 C CA . PRO A 1 178 ? 4.130 -5.316 -9.561 1.00 79.44 178 PRO A CA 1
ATOM 1388 C C . PRO A 1 178 ? 5.087 -5.346 -10.760 1.00 79.44 178 PRO A C 1
ATOM 1390 O O . PRO A 1 178 ? 5.861 -6.303 -10.897 1.00 79.44 178 PRO A O 1
ATOM 1393 N N . PRO A 1 179 ? 5.048 -4.335 -11.644 1.00 79.62 179 PRO A N 1
ATOM 1394 C CA . PRO A 1 179 ? 6.029 -4.214 -12.712 1.00 79.62 179 PRO A CA 1
ATOM 1395 C C . PRO A 1 179 ? 7.432 -4.398 -12.131 1.00 79.62 179 PRO A C 1
ATOM 1397 O O . PRO A 1 179 ? 7.740 -3.826 -11.081 1.00 79.62 179 PRO A O 1
ATOM 1400 N N . LEU A 1 180 ? 8.267 -5.215 -12.779 1.00 73.75 180 LEU A N 1
ATOM 1401 C CA . LEU A 1 180 ? 9.637 -5.466 -12.334 1.00 73.75 180 LEU A CA 1
ATOM 1402 C C . LEU A 1 180 ? 10.399 -4.138 -12.273 1.00 73.75 180 LEU A C 1
ATOM 1404 O O . LEU A 1 180 ? 10.893 -3.635 -13.280 1.00 73.75 180 LEU A O 1
ATOM 1408 N N . ARG A 1 181 ? 10.500 -3.555 -11.076 1.00 77.62 181 ARG A N 1
ATOM 1409 C CA . ARG A 1 181 ? 11.272 -2.333 -10.863 1.00 77.62 181 ARG A CA 1
ATOM 1410 C C . ARG A 1 181 ? 12.724 -2.709 -10.650 1.00 77.62 181 ARG A C 1
ATOM 1412 O O . ARG A 1 181 ? 13.125 -3.129 -9.561 1.00 77.62 181 ARG A O 1
ATOM 1419 N N . THR A 1 182 ? 13.508 -2.550 -11.709 1.00 86.25 182 THR A N 1
ATOM 1420 C CA . THR A 1 182 ? 14.956 -2.730 -11.645 1.00 86.25 182 THR A CA 1
ATOM 1421 C C . THR A 1 182 ? 15.548 -1.793 -10.580 1.00 86.25 182 THR A C 1
ATOM 1423 O O . THR A 1 182 ? 15.023 -0.697 -10.345 1.00 86.25 182 THR A O 1
ATOM 1426 N N . PRO A 1 183 ? 16.641 -2.186 -9.898 1.00 88.31 183 PRO A N 1
ATOM 1427 C CA . PRO A 1 183 ? 17.327 -1.300 -8.958 1.00 88.31 183 PRO A CA 1
ATOM 1428 C C . PRO A 1 183 ? 17.677 0.059 -9.576 1.00 88.31 183 PRO A C 1
ATOM 1430 O O . PRO A 1 183 ? 17.531 1.079 -8.906 1.00 88.31 183 PRO A O 1
ATOM 1433 N N . TYR A 1 184 ? 18.042 0.058 -10.863 1.00 88.25 184 TYR A N 1
ATOM 1434 C CA . TYR A 1 184 ? 18.274 1.262 -11.652 1.00 88.25 184 TYR A CA 1
ATOM 1435 C C . TYR A 1 184 ? 17.047 2.175 -11.684 1.00 88.25 184 TYR A C 1
ATOM 1437 O O . TYR A 1 184 ? 17.154 3.321 -11.269 1.00 88.25 184 TYR A O 1
ATOM 1445 N N . LEU A 1 185 ? 15.869 1.670 -12.069 1.00 88.88 185 LEU A N 1
ATOM 1446 C CA . LEU A 1 185 ? 14.647 2.480 -12.117 1.00 88.88 185 LEU A CA 1
ATOM 1447 C C . LEU A 1 185 ? 14.282 3.079 -10.759 1.00 88.88 185 LEU A C 1
ATOM 1449 O O . LEU A 1 185 ? 13.815 4.212 -10.701 1.00 88.88 185 LEU A O 1
ATOM 1453 N N . ARG A 1 186 ? 14.506 2.357 -9.654 1.00 88.00 186 ARG A N 1
ATOM 1454 C CA . ARG A 1 186 ? 14.267 2.904 -8.307 1.00 88.00 186 ARG A CA 1
ATOM 1455 C C . ARG A 1 186 ? 15.207 4.066 -7.997 1.00 88.00 186 ARG A C 1
ATOM 1457 O O . ARG A 1 186 ? 14.743 5.094 -7.513 1.00 88.00 186 ARG A O 1
ATOM 1464 N N . SER A 1 187 ? 16.496 3.902 -8.297 1.00 87.62 187 SER A N 1
ATOM 1465 C CA . SER A 1 187 ? 17.495 4.963 -8.132 1.00 87.62 187 SER A CA 1
ATOM 1466 C C . SER A 1 187 ? 17.169 6.162 -9.019 1.00 87.62 187 SER A C 1
ATOM 1468 O O . SER A 1 187 ? 17.132 7.289 -8.541 1.00 87.62 187 SER A O 1
ATOM 1470 N N . TYR A 1 188 ? 16.857 5.909 -10.290 1.00 88.56 188 TYR A N 1
ATOM 1471 C CA . TYR A 1 188 ? 16.486 6.931 -11.259 1.00 88.56 188 TYR A CA 1
ATOM 1472 C C . TYR A 1 188 ? 15.233 7.694 -10.824 1.00 88.56 188 TYR A C 1
ATOM 1474 O O . TYR A 1 188 ? 15.245 8.916 -10.818 1.00 88.56 188 TYR A O 1
ATOM 1482 N N . THR A 1 189 ? 14.184 6.997 -10.370 1.00 87.94 189 THR A N 1
ATOM 1483 C CA . THR A 1 189 ? 12.967 7.636 -9.837 1.00 87.94 189 THR A CA 1
ATOM 1484 C C . THR A 1 189 ? 13.306 8.552 -8.664 1.00 87.94 189 THR A C 1
ATOM 1486 O O . THR A 1 189 ? 12.822 9.674 -8.603 1.00 87.94 189 THR A O 1
ATOM 1489 N N . GLN A 1 190 ? 14.155 8.107 -7.734 1.00 87.19 190 GLN A N 1
ATOM 1490 C CA . GLN A 1 190 ? 14.560 8.941 -6.604 1.00 87.19 190 GLN A CA 1
ATOM 1491 C C . GLN A 1 190 ? 15.273 10.216 -7.075 1.00 87.19 190 GLN A C 1
ATOM 1493 O O . GLN A 1 190 ? 14.892 11.302 -6.646 1.00 87.19 190 GLN A O 1
ATOM 1498 N N . SER A 1 191 ? 16.260 10.087 -7.964 1.00 85.62 191 SER A N 1
ATOM 1499 C CA . SER A 1 191 ? 17.033 11.221 -8.484 1.00 85.62 191 SER A CA 1
ATOM 1500 C C . SER A 1 191 ? 16.206 12.160 -9.363 1.00 85.62 191 SER A C 1
ATOM 1502 O O . SER A 1 191 ? 16.401 13.367 -9.304 1.00 85.62 191 SER A O 1
ATOM 1504 N N . ALA A 1 192 ? 15.263 11.629 -10.144 1.00 86.75 192 ALA A N 1
ATOM 1505 C CA . ALA A 1 192 ? 14.362 12.428 -10.970 1.00 86.75 192 ALA A CA 1
ATOM 1506 C C . ALA A 1 192 ? 13.403 13.267 -10.111 1.00 86.75 192 ALA A C 1
ATOM 1508 O O . ALA A 1 192 ? 13.102 14.410 -10.440 1.00 86.75 192 ALA A O 1
ATOM 1509 N N . PHE A 1 193 ? 12.934 12.717 -8.988 1.00 87.50 193 PHE A N 1
ATOM 1510 C CA . PHE A 1 193 ? 11.971 13.395 -8.120 1.00 87.50 193 PHE A CA 1
ATOM 1511 C C . PHE A 1 193 ? 12.625 14.340 -7.126 1.00 87.50 193 PHE A C 1
ATOM 1513 O O . PHE A 1 193 ? 11.984 15.310 -6.729 1.00 87.50 193 PHE A O 1
ATOM 1520 N N . TYR A 1 194 ? 13.862 14.073 -6.710 1.00 86.50 194 TYR A N 1
ATOM 1521 C CA . TYR A 1 194 ? 14.558 14.884 -5.723 1.00 86.50 194 TYR A CA 1
ATOM 1522 C C . TYR A 1 194 ? 16.075 14.836 -5.921 1.00 86.50 194 TYR A C 1
ATOM 1524 O O . TYR A 1 194 ? 16.697 13.782 -5.779 1.00 86.50 194 TYR A O 1
ATOM 1532 N N . ASP A 1 195 ? 16.677 15.998 -6.169 1.00 85.88 195 ASP A N 1
ATOM 1533 C CA . ASP A 1 195 ? 18.126 16.149 -6.375 1.00 85.88 195 ASP A CA 1
ATOM 1534 C C . ASP A 1 195 ? 18.898 16.499 -5.084 1.00 85.88 195 ASP A C 1
ATOM 1536 O O . ASP A 1 195 ? 20.116 16.663 -5.101 1.00 85.88 195 ASP A O 1
ATOM 1540 N N . GLY A 1 196 ? 18.199 16.602 -3.948 1.00 86.44 196 GLY A N 1
ATOM 1541 C CA . GLY A 1 196 ? 18.766 17.070 -2.680 1.00 86.44 196 GLY A CA 1
ATOM 1542 C C . GLY A 1 196 ? 18.385 18.505 -2.312 1.00 86.44 196 GLY A C 1
ATOM 1543 O O . GLY A 1 196 ? 18.489 18.858 -1.136 1.00 86.44 196 GLY A O 1
ATOM 1544 N N . LEU A 1 197 ? 17.910 19.302 -3.272 1.00 86.31 197 LEU A N 1
ATOM 1545 C CA . LEU A 1 197 ? 17.546 20.713 -3.114 1.00 86.31 197 LEU A CA 1
ATOM 1546 C C . LEU A 1 197 ? 16.129 21.008 -3.626 1.00 86.31 197 LEU A C 1
ATOM 1548 O O . LEU A 1 197 ? 15.347 21.673 -2.943 1.00 86.31 197 LEU A O 1
ATOM 1552 N N . LEU A 1 198 ? 15.802 20.517 -4.819 1.00 87.69 198 LEU A N 1
ATOM 1553 C CA . LEU A 1 198 ? 14.557 20.750 -5.533 1.00 87.69 198 LEU A CA 1
ATOM 1554 C C . LEU A 1 198 ? 13.827 19.435 -5.808 1.00 87.69 198 LEU A C 1
ATOM 1556 O O . LEU A 1 198 ? 14.411 18.363 -5.961 1.00 87.69 198 LEU A O 1
ATOM 1560 N N . ILE A 1 199 ? 12.507 19.541 -5.898 1.00 86.88 199 ILE A N 1
ATOM 1561 C CA . ILE A 1 199 ? 11.609 18.468 -6.308 1.00 86.88 199 ILE A CA 1
ATOM 1562 C C . ILE A 1 199 ? 11.342 18.632 -7.799 1.00 86.88 199 ILE A C 1
ATOM 1564 O O . ILE A 1 199 ? 10.944 19.721 -8.231 1.00 86.88 199 ILE A O 1
ATOM 1568 N N . LEU A 1 200 ? 11.568 17.570 -8.576 1.00 87.31 200 LEU A N 1
ATOM 1569 C CA . LEU A 1 200 ? 11.502 17.594 -10.045 1.00 87.31 200 LEU A CA 1
ATOM 1570 C C . LEU A 1 200 ? 12.333 18.737 -10.656 1.00 87.31 200 LEU A C 1
ATOM 1572 O O . LEU A 1 200 ? 11.895 19.382 -11.605 1.00 87.31 200 LEU A O 1
ATOM 1576 N N . ASN A 1 201 ? 13.461 19.085 -10.019 1.00 87.56 201 ASN A N 1
ATOM 1577 C CA . ASN A 1 201 ? 14.324 20.211 -10.402 1.00 87.56 201 ASN A CA 1
ATOM 1578 C C . ASN A 1 201 ? 13.577 21.558 -10.601 1.00 87.56 201 ASN A C 1
ATOM 1580 O O . ASN A 1 201 ? 14.027 22.452 -11.317 1.00 87.56 201 ASN A O 1
ATOM 1584 N N . LYS A 1 202 ? 12.388 21.710 -9.999 1.00 91.62 202 LYS A N 1
ATOM 1585 C CA . LYS A 1 202 ? 11.470 22.829 -10.272 1.00 91.62 202 LYS A CA 1
ATOM 1586 C C . LYS A 1 202 ? 10.857 23.416 -9.013 1.00 91.62 202 LYS A C 1
ATOM 1588 O O . LYS A 1 202 ? 10.665 24.628 -8.927 1.00 91.62 202 LYS A O 1
ATOM 1593 N N . PHE A 1 203 ? 10.509 22.570 -8.053 1.00 93.50 203 PHE A N 1
ATOM 1594 C CA . PHE A 1 203 ? 9.736 22.968 -6.886 1.00 93.50 203 PHE A CA 1
ATOM 1595 C C . PHE A 1 203 ? 10.583 22.941 -5.619 1.00 93.50 203 PHE A C 1
ATOM 1597 O O . PHE A 1 203 ? 11.431 22.076 -5.431 1.00 93.50 203 PHE A O 1
ATOM 1604 N N . THR A 1 204 ? 10.338 23.889 -4.721 1.00 92.94 204 THR A N 1
ATOM 1605 C CA . THR A 1 204 ? 10.990 23.925 -3.407 1.00 92.94 204 THR A CA 1
ATOM 1606 C C . THR A 1 204 ? 10.253 23.032 -2.410 1.00 92.94 204 THR A C 1
ATOM 1608 O O . THR A 1 204 ? 9.094 22.670 -2.611 1.00 92.94 204 THR A O 1
ATOM 1611 N N . CYS A 1 205 ? 10.872 22.740 -1.268 1.00 86.38 205 CYS A N 1
ATOM 1612 C CA . CYS A 1 205 ? 10.200 22.011 -0.188 1.00 86.38 205 CYS A CA 1
ATOM 1613 C C . CYS A 1 205 ? 8.919 22.710 0.308 1.00 86.38 205 CYS A C 1
ATOM 1615 O O . CYS A 1 205 ? 7.943 22.041 0.638 1.00 86.38 205 CYS A O 1
ATOM 1617 N N . ASN A 1 206 ? 8.873 24.048 0.295 1.00 89.06 206 ASN A N 1
ATOM 1618 C CA . ASN A 1 206 ? 7.673 24.802 0.681 1.00 89.06 206 ASN A CA 1
ATOM 1619 C C . ASN A 1 206 ? 6.491 24.516 -0.251 1.00 89.06 206 ASN A C 1
ATOM 1621 O O . ASN A 1 206 ? 5.357 24.434 0.213 1.00 89.06 206 ASN A O 1
ATOM 1625 N N . TRP A 1 207 ? 6.753 24.323 -1.547 1.00 93.44 207 TRP A N 1
ATOM 1626 C CA . TRP A 1 207 ? 5.720 23.910 -2.496 1.00 93.44 207 TRP A CA 1
ATOM 1627 C C . TRP A 1 207 ? 5.159 22.529 -2.148 1.00 93.44 207 TRP A C 1
ATOM 1629 O O . TRP A 1 207 ? 3.953 22.334 -2.234 1.00 93.44 207 TRP A O 1
ATOM 1639 N N . MET A 1 208 ? 6.001 21.589 -1.702 1.00 89.19 208 MET A N 1
ATOM 1640 C CA . MET A 1 208 ? 5.537 20.261 -1.287 1.00 89.19 208 MET A CA 1
ATOM 1641 C C . MET A 1 208 ? 4.602 20.343 -0.082 1.00 89.19 208 MET A C 1
ATOM 1643 O O . MET A 1 208 ? 3.571 19.681 -0.071 1.00 89.19 208 MET A O 1
ATOM 1647 N N . VAL A 1 209 ? 4.952 21.152 0.923 1.00 87.75 209 VAL A N 1
ATOM 1648 C CA . VAL A 1 209 ? 4.108 21.353 2.110 1.00 87.75 209 VAL A CA 1
ATOM 1649 C C . VAL A 1 209 ? 2.780 21.994 1.714 1.00 87.75 209 VAL A C 1
ATOM 1651 O O . VAL A 1 209 ? 1.728 21.498 2.111 1.00 87.75 209 VAL A O 1
ATOM 1654 N N . ASP A 1 210 ? 2.818 23.039 0.884 1.00 92.06 210 ASP A N 1
ATOM 1655 C CA . ASP A 1 210 ? 1.609 23.699 0.390 1.00 92.06 210 ASP A CA 1
ATOM 1656 C C . ASP A 1 210 ? 0.706 22.745 -0.397 1.00 92.06 210 ASP A C 1
ATOM 1658 O O . ASP A 1 210 ? -0.485 22.639 -0.106 1.00 92.06 210 ASP A O 1
ATOM 1662 N N . ARG A 1 211 ? 1.278 21.970 -1.324 1.00 92.38 211 ARG A N 1
ATOM 1663 C CA . ARG A 1 211 ? 0.536 20.962 -2.087 1.00 92.38 211 ARG A CA 1
ATOM 1664 C C . ARG A 1 211 ? -0.025 19.861 -1.219 1.00 92.38 211 ARG A C 1
ATOM 1666 O O . ARG A 1 211 ? -1.195 19.535 -1.365 1.00 92.38 211 ARG A O 1
ATOM 1673 N N . PHE A 1 212 ? 0.760 19.333 -0.288 1.00 89.25 212 PHE A N 1
ATOM 1674 C CA . PHE A 1 212 ? 0.296 18.307 0.637 1.00 89.25 212 PHE A CA 1
ATOM 1675 C C . PHE A 1 212 ? -0.929 18.782 1.421 1.00 89.25 212 PHE A C 1
ATOM 1677 O O . PHE A 1 212 ? -1.945 18.092 1.471 1.00 89.25 212 PHE A O 1
ATOM 1684 N N . VAL A 1 213 ? -0.851 19.981 1.996 1.00 89.06 213 VAL A N 1
ATOM 1685 C CA . VAL A 1 213 ? -1.943 20.569 2.773 1.00 89.06 213 VAL A CA 1
ATOM 1686 C C . VAL A 1 213 ? -3.153 20.860 1.887 1.00 89.06 213 VAL A C 1
ATOM 1688 O O . VAL A 1 213 ? -4.271 20.513 2.258 1.00 89.06 213 VAL A O 1
ATOM 1691 N N . SER A 1 214 ? -2.937 21.420 0.697 1.00 93.50 214 SER A N 1
ATOM 1692 C CA . SER A 1 214 ? -4.011 21.714 -0.252 1.00 93.50 214 SER A CA 1
ATOM 1693 C C . SER A 1 214 ? -4.719 20.460 -0.753 1.00 93.50 214 SER A C 1
ATOM 1695 O O . SER A 1 214 ? -5.936 20.485 -0.899 1.00 93.50 214 SER A O 1
ATOM 1697 N N . GLU A 1 215 ? -3.992 19.381 -1.028 1.00 91.38 215 GLU A N 1
ATOM 1698 C CA . GLU A 1 215 ? -4.568 18.119 -1.500 1.00 91.38 215 GLU A CA 1
ATOM 1699 C C . GLU A 1 215 ? -5.262 17.338 -0.380 1.00 91.38 215 GLU A C 1
ATOM 1701 O O . GLU A 1 215 ? -6.255 16.670 -0.645 1.00 91.38 215 GLU A O 1
ATOM 1706 N N . THR A 1 216 ? -4.773 17.446 0.861 1.00 86.62 216 THR A N 1
ATOM 1707 C CA . THR A 1 216 ? -5.336 16.729 2.020 1.00 86.62 216 THR A CA 1
ATOM 1708 C C . THR A 1 216 ? -6.539 17.458 2.614 1.00 86.62 216 THR A C 1
ATOM 1710 O O . THR A 1 216 ? -7.550 16.842 2.925 1.00 86.62 216 THR A O 1
ATOM 1713 N N . LEU A 1 217 ? -6.434 18.777 2.797 1.00 88.69 217 LEU A N 1
ATOM 1714 C CA . LEU A 1 217 ? -7.420 19.581 3.528 1.00 88.69 217 LEU A CA 1
ATOM 1715 C C . LEU A 1 217 ? -8.277 20.468 2.619 1.00 88.69 217 LEU A C 1
ATOM 1717 O O . LEU A 1 217 ? -9.202 21.123 3.092 1.00 88.69 217 LEU A O 1
ATOM 1721 N N . GLY A 1 218 ? -7.959 20.550 1.325 1.00 90.88 218 GLY A N 1
ATOM 1722 C CA . GLY A 1 218 ? -8.658 21.437 0.392 1.00 90.88 218 GLY A CA 1
ATOM 1723 C C . GLY A 1 218 ? -8.392 22.929 0.624 1.00 90.88 218 GLY A C 1
ATOM 1724 O O . GLY A 1 218 ? -9.085 23.762 0.042 1.00 90.88 218 GLY A O 1
ATOM 1725 N N . VAL A 1 219 ? -7.410 23.287 1.462 1.00 91.31 219 VAL A N 1
ATOM 1726 C CA . VAL A 1 219 ? -7.058 24.679 1.781 1.00 91.31 219 VAL A CA 1
ATOM 1727 C C . VAL A 1 219 ? -5.566 24.943 1.554 1.00 91.31 219 VAL A C 1
ATOM 1729 O O . VAL A 1 219 ? -4.752 24.072 1.852 1.00 91.31 219 VAL A O 1
ATOM 1732 N N . PRO A 1 220 ? -5.167 26.127 1.062 1.00 93.00 220 PRO A N 1
ATOM 1733 C CA . PRO A 1 220 ? -3.755 26.479 0.937 1.00 93.00 220 PRO A CA 1
ATOM 1734 C C . PRO A 1 220 ? -3.045 26.565 2.296 1.00 93.00 220 PRO A C 1
ATOM 1736 O O . PRO A 1 220 ? -3.646 26.945 3.310 1.00 93.00 220 PRO A O 1
ATOM 1739 N N . TYR A 1 221 ? -1.745 26.259 2.331 1.00 91.12 221 TYR A N 1
ATOM 1740 C CA . TYR A 1 221 ? -0.990 26.225 3.586 1.00 91.12 221 TYR A CA 1
ATOM 1741 C C . TYR A 1 221 ? -0.863 27.603 4.238 1.00 91.12 221 TYR A C 1
ATOM 1743 O O . TYR A 1 221 ? -0.880 27.713 5.466 1.00 91.12 221 TYR A O 1
ATOM 1751 N N . ASP A 1 222 ? -0.822 28.676 3.448 1.00 93.00 222 ASP A N 1
ATOM 1752 C CA . ASP A 1 222 ? -0.732 30.042 3.967 1.00 93.00 222 ASP A CA 1
ATOM 1753 C C . ASP A 1 222 ? -1.927 30.413 4.869 1.00 93.00 222 ASP A C 1
ATOM 1755 O O . ASP A 1 222 ? -1.758 31.166 5.832 1.00 93.00 222 ASP A O 1
ATOM 1759 N N . ILE A 1 223 ? -3.115 29.854 4.611 1.00 93.06 223 ILE A N 1
ATOM 1760 C CA . ILE A 1 223 ? -4.305 30.032 5.453 1.00 93.06 223 ILE A CA 1
ATOM 1761 C C . ILE A 1 223 ? -4.087 29.384 6.822 1.00 93.06 223 ILE A C 1
ATOM 1763 O O . ILE A 1 223 ? -4.393 30.001 7.849 1.00 93.06 223 ILE A O 1
ATOM 1767 N N . ILE A 1 224 ? -3.510 28.179 6.860 1.00 88.38 224 ILE A N 1
ATOM 1768 C CA . ILE A 1 224 ? -3.182 27.481 8.111 1.00 88.38 224 ILE A CA 1
ATOM 1769 C C . ILE A 1 224 ? -2.144 28.277 8.892 1.00 88.38 224 ILE A C 1
ATOM 1771 O O . ILE A 1 224 ? -2.347 28.545 10.075 1.00 88.38 224 ILE A O 1
ATOM 1775 N N . VAL A 1 225 ? -1.081 28.736 8.229 1.00 89.75 225 VAL A N 1
ATOM 1776 C CA . VAL A 1 225 ? -0.039 29.556 8.859 1.00 89.75 225 VAL A CA 1
ATOM 1777 C C . VAL A 1 225 ? -0.635 30.828 9.470 1.00 89.75 225 VAL A C 1
ATOM 1779 O O . VAL A 1 225 ? -0.413 31.107 10.649 1.00 89.75 225 VAL A O 1
ATOM 1782 N N . LYS A 1 226 ? -1.450 31.576 8.713 1.00 91.56 226 LYS A N 1
ATOM 1783 C CA . LYS A 1 226 ? -2.133 32.789 9.201 1.00 91.56 226 LYS A CA 1
ATOM 1784 C C . LYS A 1 226 ? -3.033 32.495 10.401 1.00 91.56 226 LYS A C 1
ATOM 1786 O O . LYS A 1 226 ? -3.052 33.269 11.357 1.00 91.56 226 LYS A O 1
ATOM 1791 N N . THR A 1 227 ? -3.754 31.378 10.365 1.00 89.94 227 THR A N 1
ATOM 1792 C CA . THR A 1 227 ? -4.645 30.941 11.448 1.00 89.94 227 THR A CA 1
ATOM 1793 C C . THR A 1 227 ? -3.845 30.609 12.704 1.00 89.94 227 THR A C 1
ATOM 1795 O O . THR A 1 227 ? -4.125 31.147 13.773 1.00 89.94 227 THR A O 1
ATOM 1798 N N . VAL A 1 228 ? -2.796 29.800 12.578 1.00 86.31 228 VAL A N 1
ATOM 1799 C CA . VAL A 1 228 ? -1.944 29.418 13.707 1.00 86.31 228 VAL A CA 1
ATOM 1800 C C . VAL A 1 228 ? -1.266 30.641 14.323 1.00 86.31 228 VAL A C 1
ATOM 1802 O O . VAL A 1 228 ? -1.321 30.801 15.537 1.00 86.31 228 VAL A O 1
ATOM 1805 N N . ILE A 1 229 ? -0.716 31.558 13.519 1.00 87.81 229 ILE A N 1
ATOM 1806 C CA . ILE A 1 229 ? -0.107 32.803 14.021 1.00 87.81 229 ILE A CA 1
ATOM 1807 C C . ILE A 1 229 ? -1.135 33.666 14.765 1.00 87.81 229 ILE A C 1
ATOM 1809 O O . ILE A 1 229 ? -0.825 34.234 15.811 1.00 87.81 229 ILE A O 1
ATOM 1813 N N . LYS A 1 230 ? -2.365 33.755 14.246 1.00 90.19 230 LYS A N 1
ATOM 1814 C CA . LYS A 1 230 ? -3.440 34.544 14.857 1.00 90.19 230 LYS A CA 1
ATOM 1815 C C . LYS A 1 230 ? -3.848 34.008 16.233 1.00 90.19 230 LYS A C 1
ATOM 1817 O O . LYS A 1 230 ? -4.100 34.807 17.131 1.00 90.19 230 LYS A O 1
ATOM 1822 N N . TYR A 1 231 ? -3.938 32.689 16.393 1.00 88.38 231 TYR A N 1
ATOM 1823 C CA . TYR A 1 231 ? -4.445 32.061 17.619 1.00 88.38 231 TYR A CA 1
ATOM 1824 C C . TYR A 1 231 ? -3.338 31.610 18.595 1.00 88.38 231 TYR A C 1
ATOM 1826 O O . TYR A 1 231 ? -3.612 31.462 19.784 1.00 88.38 231 TYR A O 1
ATOM 1834 N N . TRP A 1 232 ? -2.087 31.470 18.139 1.00 85.12 232 TRP A N 1
ATOM 1835 C CA . TRP A 1 232 ? -0.919 31.089 18.952 1.00 85.12 232 TRP A CA 1
ATOM 1836 C C . TRP A 1 232 ? 0.287 32.027 18.757 1.00 85.12 232 TRP A C 1
ATOM 1838 O O . TRP A 1 232 ? 1.368 31.580 18.369 1.00 85.12 232 TRP A O 1
ATOM 1848 N N . PRO A 1 233 ? 0.162 33.327 19.077 1.00 81.69 233 PRO A N 1
ATOM 1849 C CA . PRO A 1 233 ? 1.230 34.300 18.838 1.00 81.69 233 PRO A CA 1
ATOM 1850 C C . PRO A 1 233 ? 2.484 34.093 19.709 1.00 81.69 233 PRO A C 1
ATOM 1852 O O . PRO A 1 233 ? 3.538 34.639 19.397 1.00 81.69 233 PRO A O 1
ATOM 1855 N N . THR A 1 234 ? 2.389 33.338 20.811 1.00 81.81 234 THR A N 1
ATOM 1856 C CA . THR A 1 234 ? 3.444 33.232 21.840 1.00 81.81 234 THR A CA 1
ATOM 1857 C C . THR A 1 234 ? 4.221 31.915 21.837 1.00 81.81 234 THR A C 1
ATOM 1859 O O . THR A 1 234 ? 5.217 31.804 22.552 1.00 81.81 234 THR A O 1
ATOM 1862 N N . ILE A 1 235 ? 3.805 30.908 21.062 1.00 72.12 235 ILE A N 1
ATOM 1863 C CA . ILE A 1 235 ? 4.487 29.606 21.028 1.00 72.12 235 ILE A CA 1
ATOM 1864 C C . ILE A 1 235 ? 5.571 29.626 19.949 1.00 72.12 235 ILE A C 1
ATOM 1866 O O . ILE A 1 235 ? 5.320 30.043 18.820 1.00 72.12 235 ILE A O 1
ATOM 1870 N N . ILE A 1 236 ? 6.774 29.144 20.294 1.00 64.38 236 ILE A N 1
ATOM 1871 C CA . ILE A 1 236 ? 7.879 28.896 19.356 1.00 64.38 236 ILE A CA 1
ATOM 1872 C C . ILE A 1 236 ? 7.343 28.037 18.208 1.00 64.38 236 ILE A C 1
ATOM 1874 O O . ILE A 1 236 ? 7.057 26.857 18.389 1.00 64.38 236 ILE A O 1
ATOM 1878 N N . ASN A 1 237 ? 7.159 28.700 17.068 1.00 68.00 237 ASN A N 1
ATOM 1879 C CA . ASN A 1 237 ? 6.616 28.240 15.796 1.00 68.00 237 ASN A CA 1
ATOM 1880 C C . ASN A 1 237 ? 6.203 26.745 15.743 1.00 68.00 237 ASN A C 1
ATOM 1882 O O . ASN A 1 237 ? 6.981 25.914 15.259 1.00 68.00 237 ASN A O 1
ATOM 1886 N N . PRO A 1 238 ? 4.990 26.374 16.207 1.00 71.69 238 PRO A N 1
ATOM 1887 C CA . PRO A 1 238 ? 4.518 24.987 16.162 1.00 71.69 238 PRO A CA 1
ATOM 1888 C C . PRO A 1 238 ? 4.514 24.427 14.733 1.00 71.69 238 PRO A C 1
ATOM 1890 O O . PRO A 1 238 ? 4.696 23.224 14.552 1.00 71.69 238 PRO A O 1
ATOM 1893 N N . LEU A 1 239 ? 4.426 25.295 13.720 1.00 74.56 239 LEU A N 1
ATOM 1894 C CA . LEU A 1 239 ? 4.484 24.917 12.312 1.00 74.56 239 LEU A CA 1
ATOM 1895 C C . LEU A 1 239 ? 5.842 24.332 11.927 1.00 74.56 239 LEU A C 1
ATOM 1897 O O . LEU A 1 239 ? 5.869 23.337 11.225 1.00 74.56 239 LEU A O 1
ATOM 1901 N N . GLN A 1 240 ? 6.965 24.836 12.451 1.00 75.12 240 GLN A N 1
ATOM 1902 C CA . GLN A 1 240 ? 8.281 24.233 12.176 1.00 75.12 240 GLN A CA 1
ATOM 1903 C C . GLN A 1 240 ? 8.387 22.809 12.732 1.00 75.12 240 GLN A C 1
ATOM 1905 O O . GLN A 1 240 ? 9.052 21.948 12.151 1.00 75.12 240 GLN A O 1
ATOM 1910 N N . SER A 1 241 ? 7.733 22.548 13.867 1.00 69.88 241 SER A N 1
ATOM 1911 C CA . SER A 1 241 ? 7.651 21.197 14.425 1.00 69.88 241 SER A CA 1
ATOM 1912 C C . SER A 1 241 ? 6.711 20.324 13.602 1.00 69.88 241 SER A C 1
ATOM 1914 O O . SER A 1 241 ? 7.076 19.194 13.292 1.00 69.88 241 SER A O 1
ATOM 1916 N N . MET A 1 242 ? 5.552 20.847 13.188 1.00 69.12 242 MET A N 1
ATOM 1917 C CA . MET A 1 242 ? 4.619 20.145 12.305 1.00 69.12 242 MET A CA 1
ATOM 1918 C C . MET A 1 242 ? 5.250 19.823 10.954 1.00 69.12 242 MET A C 1
ATOM 1920 O O . MET A 1 242 ? 5.179 18.680 10.541 1.00 69.12 242 MET A O 1
ATOM 1924 N N . GLU A 1 243 ? 5.943 20.759 10.310 1.00 69.50 243 GLU A N 1
ATOM 1925 C CA . GLU A 1 243 ? 6.691 20.541 9.070 1.00 69.50 243 GLU A CA 1
ATOM 1926 C C . GLU A 1 243 ? 7.702 19.405 9.260 1.00 69.50 243 GLU A C 1
ATOM 1928 O O . GLU A 1 243 ? 7.651 18.406 8.546 1.00 69.50 243 GLU A O 1
ATOM 1933 N N . ARG A 1 244 ? 8.548 19.474 10.302 1.00 68.19 244 ARG A N 1
ATOM 1934 C CA . ARG A 1 244 ? 9.492 18.394 10.664 1.00 68.19 244 ARG A CA 1
ATOM 1935 C C . ARG A 1 244 ? 8.814 17.050 10.933 1.00 68.19 244 ARG A C 1
ATOM 1937 O O . ARG A 1 244 ? 9.419 16.012 10.658 1.00 68.19 244 ARG A O 1
ATOM 1944 N N . ILE A 1 245 ? 7.608 17.052 11.496 1.00 62.22 245 ILE A N 1
ATOM 1945 C CA . ILE A 1 245 ? 6.828 15.842 11.767 1.00 62.22 245 ILE A CA 1
ATOM 1946 C C . ILE A 1 245 ? 6.184 15.323 10.485 1.00 62.22 245 ILE A C 1
ATOM 1948 O O . ILE A 1 245 ? 6.271 14.127 10.259 1.00 62.22 245 ILE A O 1
ATOM 1952 N N . LEU A 1 246 ? 5.644 16.168 9.607 1.00 61.97 246 LEU A N 1
ATOM 1953 C CA . LEU A 1 246 ? 5.106 15.789 8.298 1.00 61.97 246 LEU A CA 1
ATOM 1954 C C . LEU A 1 246 ? 6.181 15.099 7.446 1.00 61.97 246 LEU A C 1
ATOM 1956 O O . LEU A 1 246 ? 5.919 14.037 6.881 1.00 61.97 246 LEU A O 1
ATOM 1960 N N . TYR A 1 247 ? 7.425 15.598 7.482 1.00 56.81 247 TYR A N 1
ATOM 1961 C CA . TYR A 1 247 ? 8.582 14.928 6.867 1.00 56.81 247 TYR A CA 1
ATOM 1962 C C . TYR A 1 247 ? 8.863 13.526 7.446 1.00 56.81 247 TYR A C 1
ATOM 1964 O O . TYR A 1 247 ? 9.419 12.671 6.757 1.00 56.81 247 TYR A O 1
ATOM 1972 N N . LYS A 1 248 ? 8.497 13.259 8.708 1.00 52.50 248 LYS A N 1
ATOM 1973 C CA . LYS A 1 248 ? 8.681 11.955 9.374 1.00 52.50 248 LYS A CA 1
ATOM 1974 C C . LYS A 1 248 ? 7.442 11.049 9.303 1.00 52.50 248 LYS A C 1
ATOM 1976 O O . LYS A 1 248 ? 7.609 9.831 9.309 1.00 52.50 248 LYS A O 1
ATOM 1981 N N . ALA A 1 249 ? 6.241 11.623 9.256 1.00 47.69 249 ALA A N 1
ATOM 1982 C CA . ALA A 1 249 ? 4.957 10.960 9.481 1.00 47.69 249 ALA A CA 1
ATOM 1983 C C . ALA A 1 249 ? 4.385 10.299 8.222 1.00 47.69 249 ALA A C 1
ATOM 1985 O O . ALA A 1 249 ? 3.772 9.244 8.337 1.00 47.69 249 ALA A O 1
ATOM 1986 N N . ARG A 1 250 ? 4.676 10.806 7.012 1.00 51.03 250 ARG A N 1
ATOM 1987 C CA . ARG A 1 250 ? 4.218 10.164 5.757 1.00 51.03 250 ARG A CA 1
ATOM 1988 C C . ARG A 1 250 ? 4.980 8.889 5.385 1.00 51.03 250 ARG A C 1
ATOM 1990 O O . ARG A 1 250 ? 4.809 8.305 4.321 1.00 51.03 250 ARG A O 1
ATOM 1997 N N . ARG A 1 251 ? 5.803 8.382 6.296 1.00 47.28 251 ARG A N 1
ATOM 1998 C CA . ARG A 1 251 ? 6.198 6.981 6.276 1.00 47.28 251 ARG A CA 1
ATOM 1999 C C . ARG A 1 251 ? 4.976 6.154 6.695 1.00 47.28 251 ARG A C 1
ATOM 2001 O O . ARG A 1 251 ? 4.897 5.708 7.837 1.00 47.28 251 ARG A O 1
ATOM 2008 N N . ILE A 1 252 ? 4.064 5.907 5.747 1.00 47.66 252 ILE A N 1
ATOM 2009 C CA . ILE A 1 252 ? 3.148 4.755 5.758 1.00 47.66 252 ILE A CA 1
ATOM 2010 C C . ILE A 1 252 ? 4.043 3.514 5.686 1.00 47.66 252 ILE A C 1
ATOM 2012 O O . ILE A 1 252 ? 4.340 2.932 4.649 1.00 47.66 252 ILE A O 1
ATOM 2016 N N . ILE A 1 253 ? 4.629 3.214 6.837 1.00 51.50 253 ILE A N 1
ATOM 2017 C CA . ILE A 1 253 ? 5.657 2.209 7.043 1.00 51.50 253 ILE A CA 1
ATOM 2018 C C . ILE A 1 253 ? 5.005 0.873 7.395 1.00 51.50 253 ILE A C 1
ATOM 2020 O O . ILE A 1 253 ? 5.671 -0.153 7.353 1.00 51.50 253 ILE A O 1
ATOM 2024 N N . TYR A 1 254 ? 3.724 0.862 7.748 1.00 50.84 254 TYR A N 1
ATOM 2025 C CA . TYR A 1 254 ? 3.146 -0.257 8.475 1.00 50.84 254 TYR A CA 1
ATOM 2026 C C . TYR A 1 254 ? 2.841 -1.443 7.566 1.00 50.84 254 TYR A C 1
ATOM 2028 O O . TYR A 1 254 ? 3.421 -2.504 7.779 1.00 50.84 254 TYR A O 1
ATOM 2036 N N . LEU A 1 255 ? 2.075 -1.252 6.487 1.00 51.38 255 LEU A N 1
ATOM 2037 C CA . LEU A 1 255 ? 1.811 -2.338 5.534 1.00 51.38 255 LEU A CA 1
ATOM 2038 C C . LEU A 1 255 ? 3.060 -2.707 4.720 1.00 51.38 255 LEU A C 1
ATOM 2040 O O . LEU A 1 255 ? 3.346 -3.882 4.520 1.00 51.38 255 LEU A O 1
ATOM 2044 N N . THR A 1 256 ? 3.886 -1.727 4.346 1.00 54.81 256 THR A N 1
ATOM 2045 C CA . THR A 1 256 ? 5.114 -1.973 3.569 1.00 54.81 256 THR A CA 1
ATOM 2046 C C . THR A 1 256 ? 6.199 -2.695 4.377 1.00 54.81 256 THR A C 1
ATOM 2048 O O . THR A 1 256 ? 6.980 -3.457 3.811 1.00 54.81 256 THR A O 1
ATOM 2051 N N . LYS A 1 257 ? 6.264 -2.502 5.707 1.00 53.88 257 LYS A N 1
ATOM 2052 C CA . LYS A 1 257 ? 7.114 -3.330 6.586 1.00 53.88 257 LYS A CA 1
ATOM 2053 C C . LYS A 1 257 ? 6.450 -4.641 7.000 1.00 53.88 257 LYS A C 1
ATOM 2055 O O . LYS A 1 257 ? 7.151 -5.523 7.492 1.00 53.88 257 LYS A O 1
ATOM 2060 N N . MET A 1 258 ? 5.148 -4.795 6.777 1.00 55.75 258 MET A N 1
ATOM 2061 C CA . MET A 1 258 ? 4.435 -6.066 6.894 1.00 55.75 258 MET A CA 1
ATOM 2062 C C . MET A 1 258 ? 4.519 -6.888 5.610 1.00 55.75 258 MET A C 1
ATOM 2064 O O . MET A 1 258 ? 3.541 -7.471 5.153 1.00 55.75 258 MET A O 1
ATOM 2068 N N . LEU A 1 259 ? 5.732 -7.027 5.074 1.00 65.31 259 LEU A N 1
ATOM 2069 C CA . LEU A 1 259 ? 6.059 -8.227 4.313 1.00 65.31 259 LEU A CA 1
ATOM 2070 C C . LEU A 1 259 ? 5.962 -9.400 5.295 1.00 65.31 259 LEU A C 1
ATOM 2072 O O . LEU A 1 259 ? 6.863 -9.619 6.107 1.00 65.31 259 LEU A O 1
ATOM 2076 N N . LEU A 1 260 ? 4.821 -10.095 5.289 1.00 60.16 260 LEU A N 1
ATOM 2077 C CA . LEU A 1 260 ? 4.484 -11.124 6.278 1.00 60.16 260 LEU A CA 1
ATOM 2078 C C . LEU A 1 260 ? 5.439 -12.316 6.272 1.00 60.16 260 LEU A C 1
ATOM 2080 O O . LEU A 1 260 ? 5.514 -13.030 7.269 1.00 60.16 260 LEU A O 1
ATOM 2084 N N . GLU A 1 261 ? 6.217 -12.491 5.205 1.00 72.50 261 GLU A N 1
ATOM 2085 C CA . GLU A 1 261 ? 7.337 -13.437 5.153 1.00 72.50 261 GLU A CA 1
ATOM 2086 C C . GLU A 1 261 ? 8.358 -13.203 6.273 1.00 72.50 261 GLU A C 1
ATOM 2088 O O . GLU A 1 261 ? 9.066 -14.120 6.682 1.00 72.50 261 GLU A O 1
ATOM 2093 N N . LEU A 1 262 ? 8.417 -11.984 6.814 1.00 81.44 262 LEU A N 1
ATOM 2094 C CA . LEU A 1 262 ? 9.301 -11.656 7.919 1.00 81.44 262 LEU A CA 1
ATOM 2095 C C . LEU A 1 262 ? 8.733 -12.076 9.276 1.00 81.44 262 LEU A C 1
ATOM 2097 O O . LEU A 1 262 ? 9.508 -12.107 10.230 1.00 81.44 262 LEU A O 1
ATOM 2101 N N . PHE A 1 263 ? 7.429 -12.347 9.402 1.00 89.31 263 PHE A N 1
ATOM 2102 C CA . PHE A 1 263 ? 6.771 -12.708 10.662 1.00 89.31 263 PHE A CA 1
ATOM 2103 C C . PHE A 1 263 ? 6.694 -14.227 10.818 1.00 89.31 263 PHE A C 1
ATOM 2105 O O . PHE A 1 263 ? 6.215 -14.936 9.929 1.00 89.31 263 PHE A O 1
ATOM 2112 N N . ALA A 1 264 ? 7.124 -14.720 11.980 1.00 91.62 264 ALA A N 1
ATOM 2113 C CA . ALA A 1 264 ? 6.860 -16.096 12.372 1.00 91.62 264 ALA A CA 1
ATOM 2114 C C . ALA A 1 264 ? 5.347 -16.310 12.531 1.00 91.62 264 ALA A C 1
ATOM 2116 O O . ALA A 1 264 ? 4.597 -15.356 12.757 1.00 91.62 264 ALA A O 1
ATOM 2117 N N . LEU A 1 265 ? 4.892 -17.559 12.412 1.00 91.38 265 LEU A N 1
ATOM 2118 C CA . LEU A 1 265 ? 3.466 -17.893 12.443 1.00 91.38 265 LEU A CA 1
ATOM 2119 C C . LEU A 1 265 ? 2.795 -17.396 13.736 1.00 91.38 265 LEU A C 1
ATOM 2121 O O . LEU A 1 265 ? 1.711 -16.825 13.683 1.00 91.38 265 LEU A O 1
ATOM 2125 N N . GLU A 1 266 ? 3.488 -17.511 14.870 1.00 93.50 266 GLU A N 1
ATOM 2126 C CA . GLU A 1 266 ? 3.014 -17.103 16.198 1.00 93.50 266 GLU A CA 1
ATOM 2127 C C . GLU A 1 266 ? 2.951 -15.574 16.384 1.00 93.50 266 GLU A C 1
ATOM 2129 O O . GLU A 1 266 ? 2.316 -15.084 17.314 1.00 93.50 266 GLU A O 1
ATOM 2134 N N . GLU A 1 267 ? 3.605 -14.797 15.513 1.00 93.00 267 GLU A N 1
ATOM 2135 C CA . GLU A 1 267 ? 3.604 -13.328 15.566 1.00 93.00 267 GLU A CA 1
ATOM 2136 C C . GLU A 1 267 ? 2.498 -12.706 14.700 1.00 93.00 267 GLU A C 1
ATOM 2138 O O . GLU A 1 267 ? 2.175 -11.527 14.860 1.00 93.00 267 GLU A O 1
ATOM 2143 N N . ARG A 1 268 ? 1.912 -13.477 13.775 1.00 93.69 268 ARG A N 1
ATOM 2144 C CA . ARG A 1 268 ? 0.885 -12.991 12.841 1.00 93.69 268 ARG A CA 1
ATOM 2145 C C . ARG A 1 268 ? -0.388 -12.481 13.518 1.00 93.69 268 ARG A C 1
ATOM 2147 O O . ARG A 1 268 ? -0.838 -11.417 13.098 1.00 93.69 268 ARG A O 1
ATOM 2154 N N . PRO A 1 269 ? -0.948 -13.134 14.558 1.00 95.31 269 PRO A N 1
ATOM 2155 C CA . PRO A 1 269 ? -2.152 -12.617 15.207 1.00 95.31 269 PRO A CA 1
ATOM 2156 C C . PRO A 1 269 ? -1.897 -11.225 15.793 1.00 95.31 269 PRO A C 1
ATOM 2158 O O . PRO A 1 269 ? -2.678 -10.306 15.567 1.00 95.31 269 PRO A O 1
ATOM 2161 N N . PHE A 1 270 ? -0.742 -11.031 16.446 1.00 94.38 270 PHE A N 1
ATOM 2162 C CA . PHE A 1 270 ? -0.340 -9.716 16.944 1.00 94.38 270 PHE A CA 1
ATOM 2163 C C . PHE A 1 270 ? -0.191 -8.691 15.819 1.00 94.38 270 PHE A C 1
ATOM 2165 O O . PHE A 1 270 ? -0.623 -7.550 15.963 1.00 94.38 270 PHE A O 1
ATOM 2172 N N . ALA A 1 271 ? 0.410 -9.084 14.696 1.00 93.44 271 ALA A N 1
ATOM 2173 C CA . ALA A 1 271 ? 0.604 -8.187 13.568 1.00 93.44 271 ALA A CA 1
ATOM 2174 C C . ALA A 1 271 ? -0.737 -7.705 12.982 1.00 93.44 271 ALA A C 1
ATOM 2176 O O . ALA A 1 271 ? -0.895 -6.505 12.771 1.00 93.44 271 ALA A O 1
ATOM 2177 N N . TYR A 1 272 ? -1.714 -8.598 12.789 1.00 95.44 272 TYR A N 1
ATOM 2178 C CA . TYR A 1 272 ? -3.051 -8.229 12.307 1.00 95.44 272 TYR A CA 1
ATOM 2179 C C . TYR A 1 272 ? -3.851 -7.412 13.318 1.00 95.44 272 TYR A C 1
ATOM 2181 O O . TYR A 1 272 ? -4.453 -6.410 12.937 1.00 95.44 272 TYR A O 1
ATOM 2189 N N . TRP A 1 273 ? -3.800 -7.778 14.603 1.00 95.88 273 TRP A N 1
ATOM 2190 C CA . TRP A 1 273 ? -4.390 -6.970 15.670 1.00 95.88 273 TRP A CA 1
ATOM 2191 C C . TRP A 1 273 ? -3.826 -5.549 15.642 1.00 95.88 273 TRP A C 1
ATOM 2193 O O . TRP A 1 273 ? -4.575 -4.577 15.612 1.00 95.88 273 TRP A O 1
ATOM 2203 N N . TYR A 1 274 ? -2.499 -5.417 15.570 1.00 94.06 274 TYR A N 1
ATOM 2204 C CA . TYR A 1 274 ? -1.845 -4.117 15.538 1.00 94.06 274 TYR A CA 1
ATOM 2205 C C . TYR A 1 274 ? -2.221 -3.303 14.293 1.00 94.06 274 TYR A C 1
ATOM 2207 O O . TYR A 1 274 ? -2.460 -2.103 14.409 1.00 94.06 274 TYR A O 1
ATOM 2215 N N . VAL A 1 275 ? -2.332 -3.935 13.118 1.00 92.56 275 VAL A N 1
ATOM 2216 C CA . VAL A 1 275 ? -2.849 -3.270 11.909 1.00 92.56 275 VAL A CA 1
ATOM 2217 C C . VAL A 1 275 ? -4.256 -2.745 12.140 1.00 92.56 275 VAL A C 1
ATOM 2219 O O . VAL A 1 275 ? -4.493 -1.575 11.864 1.00 92.56 275 VAL A O 1
ATOM 2222 N N . ALA A 1 276 ? -5.162 -3.553 12.692 1.00 95.25 276 ALA A N 1
ATOM 2223 C CA . ALA A 1 276 ? -6.525 -3.114 12.977 1.00 95.25 276 ALA A CA 1
ATOM 2224 C C . ALA A 1 276 ? -6.557 -1.900 13.928 1.00 95.25 276 ALA A C 1
ATOM 2226 O O . ALA A 1 276 ? -7.333 -0.976 13.703 1.00 95.25 276 ALA A O 1
ATOM 2227 N N . GLN A 1 277 ? -5.670 -1.847 14.931 1.00 94.19 277 GLN A N 1
ATOM 2228 C CA . GLN A 1 277 ? -5.544 -0.690 15.835 1.00 94.19 277 GLN A CA 1
ATOM 2229 C C . GLN A 1 277 ? -4.994 0.565 15.137 1.00 94.19 277 GLN A C 1
ATOM 2231 O O . GLN A 1 277 ? -5.439 1.678 15.408 1.00 94.19 277 GLN A O 1
ATOM 2236 N N . VAL A 1 278 ? -4.016 0.407 14.240 1.00 87.62 278 VAL A N 1
ATOM 2237 C CA . VAL A 1 278 ? -3.486 1.524 13.439 1.00 87.62 278 VAL A CA 1
ATOM 2238 C C . VAL A 1 278 ? -4.554 2.054 12.483 1.00 87.62 278 VAL A C 1
ATOM 2240 O O . VAL A 1 278 ? -4.673 3.267 12.319 1.00 87.62 278 VAL A O 1
ATOM 2243 N N . LEU A 1 279 ? -5.326 1.158 11.866 1.00 89.69 279 LEU A N 1
ATOM 2244 C CA . LEU A 1 279 ? -6.424 1.515 10.974 1.00 89.69 279 LEU A CA 1
ATOM 2245 C C . LEU A 1 279 ? -7.547 2.235 11.723 1.00 89.69 279 LEU A C 1
ATOM 2247 O O . LEU A 1 279 ? -7.991 3.265 11.235 1.00 89.69 279 LEU A O 1
ATOM 2251 N N . GLU A 1 280 ? -7.920 1.776 12.921 1.00 93.88 280 GLU A N 1
ATOM 2252 C CA . GLU A 1 280 ? -8.885 2.470 13.789 1.00 93.88 280 GLU A CA 1
ATOM 2253 C C . GLU A 1 280 ? -8.448 3.910 14.071 1.00 93.88 280 GLU A C 1
ATOM 2255 O O . GLU A 1 280 ? -9.187 4.858 13.824 1.00 93.88 280 GLU A O 1
ATOM 2260 N N . ALA A 1 281 ? -7.203 4.095 14.520 1.00 87.44 281 ALA A N 1
ATOM 2261 C CA . ALA A 1 281 ? -6.681 5.427 14.802 1.00 87.44 281 ALA A CA 1
ATOM 2262 C C . ALA A 1 281 ? -6.682 6.329 13.555 1.00 87.44 281 ALA A C 1
ATOM 2264 O O . ALA A 1 281 ? -6.902 7.534 13.667 1.00 87.44 281 ALA A O 1
ATOM 2265 N N . HIS A 1 282 ? -6.443 5.758 12.370 1.00 85.81 282 HIS A N 1
ATOM 2266 C CA . HIS A 1 282 ? -6.511 6.495 11.112 1.00 85.81 282 HIS A CA 1
ATOM 2267 C C . HIS A 1 282 ? -7.957 6.860 10.750 1.00 85.81 282 HIS A C 1
ATOM 2269 O O . HIS A 1 282 ? -8.204 8.002 10.373 1.00 85.81 282 HIS A O 1
ATOM 2275 N N . LEU A 1 283 ? -8.909 5.941 10.911 1.00 88.94 283 LEU A N 1
ATOM 2276 C CA . LEU A 1 283 ? -10.331 6.200 10.684 1.00 88.94 283 LEU A CA 1
ATOM 2277 C C . LEU A 1 283 ? -10.839 7.337 11.577 1.00 88.94 283 LEU A C 1
ATOM 2279 O O . LEU A 1 283 ? -11.408 8.286 11.049 1.00 88.94 283 LEU A O 1
ATOM 2283 N N . CYS A 1 284 ? -10.496 7.341 12.872 1.00 88.94 284 CYS A N 1
ATOM 2284 C CA . CYS A 1 284 ? -10.837 8.455 13.764 1.00 88.94 284 CYS A CA 1
ATOM 2285 C C . CYS A 1 284 ? -10.303 9.805 13.250 1.00 88.94 284 CYS A C 1
ATOM 2287 O O . CYS A 1 284 ? -10.991 10.821 13.320 1.00 88.94 284 CYS A O 1
ATOM 2289 N N . CYS A 1 285 ? -9.078 9.838 12.711 1.00 87.38 285 CYS A N 1
ATOM 2290 C CA . CYS A 1 285 ? -8.544 11.057 12.102 1.00 87.38 285 CYS A CA 1
ATOM 2291 C C . CYS A 1 285 ? -9.315 11.451 10.834 1.00 87.38 285 CYS A C 1
ATOM 2293 O O . CYS A 1 285 ? -9.567 12.636 10.623 1.00 87.38 285 CYS A O 1
ATOM 2295 N N . LEU A 1 286 ? -9.685 10.489 9.985 1.00 85.94 286 LEU A N 1
ATOM 2296 C CA . LEU A 1 286 ? -10.458 10.758 8.772 1.00 85.94 286 LEU A CA 1
ATOM 2297 C C . LEU A 1 286 ? -11.856 11.292 9.094 1.00 85.94 286 LEU A C 1
ATOM 2299 O O . LEU A 1 286 ? -12.295 12.218 8.418 1.00 85.94 286 LEU A O 1
ATOM 2303 N N . ASP A 1 287 ? -12.512 10.794 10.142 1.00 92.88 287 ASP A N 1
ATOM 2304 C CA . ASP A 1 287 ? -13.808 11.303 10.606 1.00 92.88 287 ASP A CA 1
ATOM 2305 C C . ASP A 1 287 ? -13.738 12.792 10.964 1.00 92.88 287 ASP A C 1
ATOM 2307 O O . ASP A 1 287 ? -14.585 13.592 10.556 1.00 92.88 287 ASP A O 1
ATOM 2311 N N . GLU A 1 288 ? -12.697 13.207 11.689 1.00 90.44 288 GLU A N 1
ATOM 2312 C CA . GLU A 1 288 ? -12.475 14.619 12.011 1.00 90.44 288 GLU A CA 1
ATOM 2313 C C . GLU A 1 288 ? -12.208 15.456 10.749 1.00 90.44 288 GLU A C 1
ATOM 2315 O O . GLU A 1 288 ? -12.752 16.554 10.603 1.00 90.44 288 GLU A O 1
ATOM 2320 N N . LEU A 1 289 ? -11.410 14.932 9.813 1.00 85.94 289 LEU A N 1
ATOM 2321 C CA . LEU A 1 289 ? -11.060 15.621 8.570 1.00 85.94 289 LEU A CA 1
ATOM 2322 C C . LEU A 1 289 ? -12.256 15.770 7.618 1.00 85.94 289 LEU A C 1
ATOM 2324 O O . LEU A 1 289 ? -12.482 16.851 7.072 1.00 85.94 289 LEU A O 1
ATOM 2328 N N . LEU A 1 290 ? -13.066 14.728 7.446 1.00 92.62 290 LEU A N 1
ATOM 2329 C CA . LEU A 1 290 ? -14.248 14.751 6.579 1.00 92.62 290 LEU A CA 1
ATOM 2330 C C . LEU A 1 290 ? -15.273 15.808 7.017 1.00 92.62 290 LEU A C 1
ATOM 2332 O O . LEU A 1 290 ? -16.001 16.343 6.183 1.00 92.62 290 LEU A O 1
ATOM 2336 N N . ASN A 1 291 ? -15.306 16.164 8.303 1.00 94.88 291 ASN A N 1
ATOM 2337 C CA . ASN A 1 291 ? -16.186 17.215 8.816 1.00 94.88 291 ASN A CA 1
ATOM 2338 C C . ASN A 1 291 ? -15.753 18.638 8.427 1.00 94.88 291 ASN A C 1
ATOM 2340 O O . ASN A 1 291 ? -16.576 19.556 8.466 1.00 94.88 291 ASN A O 1
ATOM 2344 N N . ILE A 1 292 ? -14.483 18.840 8.065 1.00 91.81 292 ILE A N 1
ATOM 2345 C CA . ILE A 1 292 ? -13.925 20.167 7.761 1.00 91.81 292 ILE A CA 1
ATOM 2346 C C . ILE A 1 292 ? -13.598 20.368 6.278 1.00 91.81 292 ILE A C 1
ATOM 2348 O O . ILE A 1 292 ? -13.572 21.510 5.816 1.00 91.81 292 ILE A O 1
ATOM 2352 N N . VAL A 1 293 ? -13.353 19.292 5.525 1.00 90.62 293 VAL A N 1
ATOM 2353 C CA . VAL A 1 293 ? -12.999 19.384 4.103 1.00 90.62 293 VAL A CA 1
ATOM 2354 C C . VAL A 1 293 ? -14.257 19.632 3.251 1.00 90.62 293 VAL A C 1
ATOM 2356 O O . VAL A 1 293 ? -15.274 18.964 3.446 1.00 90.62 293 VAL A O 1
ATOM 2359 N N . PRO A 1 294 ? -14.236 20.574 2.283 1.00 94.88 294 PRO A N 1
ATOM 2360 C CA . PRO A 1 294 ? -15.401 20.855 1.443 1.00 94.88 294 PRO A CA 1
ATOM 2361 C C . PRO A 1 294 ? -15.860 19.628 0.642 1.00 94.88 294 PRO A C 1
ATOM 2363 O O . PRO A 1 294 ? -15.073 19.077 -0.128 1.00 94.88 294 PRO A O 1
ATOM 2366 N N . LYS A 1 295 ? -17.143 19.256 0.755 1.00 96.12 295 LYS A N 1
ATOM 2367 C CA . LYS A 1 295 ? -17.716 18.036 0.145 1.00 96.12 295 LYS A CA 1
ATOM 2368 C C . LYS A 1 295 ? -17.532 17.918 -1.371 1.00 96.12 295 LYS A C 1
ATOM 2370 O O . LYS A 1 295 ? -17.360 16.825 -1.888 1.00 96.12 295 LYS A O 1
ATOM 2375 N N . GLU A 1 296 ? -17.522 19.047 -2.074 1.00 95.56 296 GLU A N 1
ATOM 2376 C CA . GLU A 1 296 ? -17.367 19.095 -3.537 1.00 95.56 296 GLU A CA 1
ATOM 2377 C C . GLU A 1 296 ? -15.901 19.017 -4.003 1.00 95.56 296 GLU A C 1
ATOM 2379 O O . GLU A 1 296 ? -15.614 19.081 -5.197 1.00 95.56 296 GLU A O 1
ATOM 2384 N N . SER A 1 297 ? -14.941 18.947 -3.076 1.00 94.88 297 SER A N 1
ATOM 2385 C CA . SER A 1 297 ? -13.518 18.923 -3.415 1.00 94.88 297 SER A CA 1
ATOM 2386 C C . SER A 1 297 ? -13.023 17.511 -3.740 1.00 94.88 297 SER A C 1
ATOM 2388 O O . SER A 1 297 ? -13.466 16.522 -3.159 1.00 94.88 297 SER A O 1
ATOM 2390 N N . THR A 1 298 ? -12.013 17.414 -4.610 1.00 94.88 298 THR A N 1
ATOM 2391 C CA . THR A 1 298 ? -11.291 16.153 -4.867 1.00 94.88 298 THR A CA 1
ATOM 2392 C C . THR A 1 298 ? -10.644 15.596 -3.594 1.00 94.88 298 THR A C 1
ATOM 2394 O O . THR A 1 298 ? -10.538 14.384 -3.440 1.00 94.88 298 THR A O 1
ATOM 2397 N N . ALA A 1 299 ? -10.250 16.471 -2.660 1.00 92.62 299 ALA A N 1
ATOM 2398 C CA . ALA A 1 299 ? -9.739 16.081 -1.348 1.00 92.62 299 ALA A CA 1
ATOM 2399 C C . ALA A 1 299 ? -10.787 15.295 -0.546 1.00 92.62 299 ALA A C 1
ATOM 2401 O O . ALA A 1 299 ? -10.480 14.225 -0.034 1.00 92.62 299 ALA A O 1
ATOM 2402 N N . TYR A 1 300 ? -12.034 15.775 -0.500 1.00 95.31 300 TYR A N 1
ATOM 2403 C CA . TYR A 1 300 ? -13.121 15.073 0.184 1.00 95.31 300 TYR A CA 1
ATOM 2404 C C . TYR A 1 300 ? -13.397 13.701 -0.433 1.00 95.31 300 TYR A C 1
ATOM 2406 O O . TYR A 1 300 ? -13.453 12.716 0.294 1.00 95.31 300 TYR A O 1
ATOM 2414 N N . GLN A 1 301 ? -13.491 13.621 -1.765 1.00 95.69 301 GLN A N 1
ATOM 2415 C CA . GLN A 1 301 ? -13.702 12.348 -2.470 1.00 95.69 301 GLN A CA 1
ATOM 2416 C C . GLN A 1 301 ? -12.585 11.335 -2.182 1.00 95.69 301 GLN A C 1
ATOM 2418 O O . GLN A 1 301 ? -12.847 10.148 -2.007 1.00 95.69 301 GLN A O 1
ATOM 2423 N N . GLU A 1 302 ? -11.332 11.794 -2.112 1.00 94.69 302 GLU A N 1
ATOM 2424 C CA . GLU A 1 302 ? -10.207 10.931 -1.750 1.00 94.69 302 GLU A CA 1
ATOM 2425 C C . GLU A 1 302 ? -10.254 10.505 -0.278 1.00 94.69 302 GLU A C 1
ATOM 2427 O O . GLU A 1 302 ? -10.011 9.335 0.008 1.00 94.69 302 GLU A O 1
ATOM 2432 N N . LEU A 1 303 ? -10.578 11.408 0.653 1.00 90.62 303 LEU A N 1
ATOM 2433 C CA . LEU A 1 303 ? -10.730 11.062 2.071 1.00 90.62 303 LEU A CA 1
ATOM 2434 C C . LEU A 1 303 ? -11.876 10.066 2.282 1.00 90.62 303 LEU A C 1
ATOM 2436 O O . LEU A 1 303 ? -11.735 9.140 3.073 1.00 90.62 303 LEU A O 1
ATOM 2440 N N . GLU A 1 304 ? -12.979 10.210 1.548 1.00 96.50 304 GLU A N 1
ATOM 2441 C CA . GLU A 1 304 ? -14.105 9.275 1.569 1.00 96.50 304 GLU A CA 1
ATOM 2442 C C . GLU A 1 304 ? -13.703 7.902 1.011 1.00 96.50 304 GLU A C 1
ATOM 2444 O O . GLU A 1 304 ? -13.976 6.874 1.637 1.00 96.50 304 GLU A O 1
ATOM 2449 N N . PHE A 1 305 ? -12.980 7.876 -0.115 1.00 95.88 305 PHE A N 1
ATOM 2450 C CA . PHE A 1 305 ? -12.393 6.650 -0.657 1.00 95.88 305 PHE A CA 1
ATOM 2451 C C . PHE A 1 305 ? -11.481 5.965 0.371 1.00 95.88 305 PHE A C 1
ATOM 2453 O O . PHE A 1 305 ? -11.594 4.759 0.601 1.00 95.88 305 PHE A O 1
ATOM 2460 N N . GLN A 1 306 ? -10.574 6.725 0.994 1.00 93.69 306 GLN A N 1
ATOM 2461 C CA . GLN A 1 306 ? -9.642 6.210 1.995 1.00 93.69 306 GLN A CA 1
ATOM 2462 C C . GLN A 1 306 ? -10.380 5.693 3.222 1.00 93.69 306 GLN A C 1
ATOM 2464 O O . GLN A 1 306 ? -10.076 4.594 3.669 1.00 93.69 306 GLN A O 1
ATOM 2469 N N . HIS A 1 307 ? -11.371 6.427 3.722 1.00 95.31 307 HIS A N 1
ATOM 2470 C CA . HIS A 1 307 ? -12.182 6.004 4.854 1.00 95.31 307 HIS A CA 1
ATOM 2471 C C . HIS A 1 307 ? -12.806 4.630 4.580 1.00 95.31 307 HIS A C 1
ATOM 2473 O O . HIS A 1 307 ? -12.532 3.679 5.304 1.00 95.31 307 HIS A O 1
ATOM 2479 N N . GLN A 1 308 ? -13.546 4.479 3.476 1.00 97.50 308 GLN A N 1
ATOM 2480 C CA . GLN A 1 308 ? -14.169 3.201 3.112 1.00 97.50 308 GLN A CA 1
ATOM 2481 C C . GLN A 1 308 ? -13.137 2.077 2.917 1.00 97.50 308 GLN A C 1
ATOM 2483 O O . GLN A 1 308 ? -13.316 0.968 3.425 1.00 97.50 308 GLN A O 1
ATOM 2488 N N . LEU A 1 309 ? -12.025 2.354 2.226 1.00 95.75 309 LEU A N 1
ATOM 2489 C CA . LEU A 1 309 ? -10.967 1.365 2.017 1.00 95.75 309 LEU A CA 1
ATOM 2490 C C . LEU A 1 309 ? -10.359 0.906 3.350 1.00 95.75 309 LEU A C 1
ATOM 2492 O O . LEU A 1 309 ? -10.145 -0.289 3.547 1.00 95.75 309 LEU A O 1
ATOM 2496 N N . LEU A 1 310 ? -10.074 1.833 4.266 1.00 94.19 310 LEU A N 1
ATOM 2497 C CA . LEU A 1 310 ? -9.488 1.505 5.561 1.00 94.19 310 LEU A CA 1
ATOM 2498 C C . LEU A 1 310 ? -10.476 0.773 6.470 1.00 94.19 310 LEU A C 1
ATOM 2500 O O . LEU A 1 310 ? -10.044 -0.148 7.159 1.00 94.19 310 LEU A O 1
ATOM 2504 N N . THR A 1 311 ? -11.774 1.090 6.417 1.00 97.44 311 THR A N 1
ATOM 2505 C CA . THR A 1 311 ? -12.821 0.315 7.103 1.00 97.44 311 THR A CA 1
ATOM 2506 C C . THR A 1 311 ? -12.822 -1.138 6.624 1.00 97.44 311 THR A C 1
ATOM 2508 O O . THR A 1 311 ? -12.785 -2.060 7.439 1.00 97.44 311 THR A O 1
ATOM 2511 N N . ALA A 1 312 ? -12.772 -1.370 5.308 1.00 97.62 312 ALA A N 1
ATOM 2512 C CA . ALA A 1 312 ? -12.699 -2.724 4.761 1.00 97.62 312 ALA A CA 1
ATOM 2513 C C . ALA A 1 312 ? -11.410 -3.453 5.183 1.00 97.62 312 ALA A C 1
ATOM 2515 O O . ALA A 1 312 ? -11.456 -4.599 5.630 1.00 97.62 312 ALA A O 1
ATOM 2516 N N . LEU A 1 313 ? -10.251 -2.789 5.103 1.00 96.06 313 LEU A N 1
ATOM 2517 C CA . LEU A 1 313 ? -8.971 -3.374 5.523 1.00 96.06 313 LEU A CA 1
ATOM 2518 C C . LEU A 1 313 ? -8.926 -3.678 7.026 1.00 96.06 313 LEU A C 1
ATOM 2520 O O . LEU A 1 313 ? -8.301 -4.664 7.431 1.00 96.06 313 LEU A O 1
ATOM 2524 N N . GLN A 1 314 ? -9.576 -2.855 7.848 1.00 96.38 314 GLN A N 1
ATOM 2525 C CA . GLN A 1 314 ? -9.688 -3.069 9.284 1.00 96.38 314 GLN A CA 1
ATOM 2526 C C . GLN A 1 314 ? -10.538 -4.302 9.563 1.00 96.38 314 GLN A C 1
ATOM 2528 O O . GLN A 1 314 ? -10.091 -5.175 10.299 1.00 96.38 314 GLN A O 1
ATOM 2533 N N . ALA A 1 315 ? -11.702 -4.418 8.924 1.00 98.19 315 ALA A N 1
ATOM 2534 C CA . ALA A 1 315 ? -12.580 -5.574 9.061 1.00 98.19 315 ALA A CA 1
ATOM 2535 C C . ALA A 1 315 ? -11.882 -6.882 8.641 1.00 98.19 315 ALA A C 1
ATOM 2537 O O . ALA A 1 315 ? -11.900 -7.854 9.399 1.00 98.19 315 ALA A O 1
ATOM 2538 N N . ILE A 1 316 ? -11.159 -6.882 7.510 1.00 98.06 316 ILE A N 1
ATOM 2539 C CA . ILE A 1 316 ? -10.336 -8.027 7.074 1.00 98.06 316 ILE A CA 1
ATOM 2540 C C . ILE A 1 316 ? -9.268 -8.363 8.125 1.00 98.06 316 ILE A C 1
ATOM 2542 O O . ILE A 1 316 ? -9.106 -9.521 8.511 1.00 98.06 316 ILE A O 1
ATOM 2546 N N . SER A 1 317 ? -8.541 -7.354 8.612 1.00 97.31 317 SER A N 1
ATOM 2547 C CA . SER A 1 317 ? -7.460 -7.546 9.587 1.00 97.31 317 SER A CA 1
ATOM 2548 C C . SER A 1 317 ? -7.977 -8.079 10.924 1.00 97.31 317 SER A C 1
ATOM 2550 O O . SER A 1 317 ? -7.367 -8.982 11.493 1.00 97.31 317 SER A O 1
ATOM 2552 N N . THR A 1 318 ? -9.114 -7.574 11.402 1.00 97.88 318 THR A N 1
ATOM 2553 C CA . THR A 1 318 ? -9.780 -8.042 12.623 1.00 97.88 318 THR A CA 1
ATOM 2554 C C . THR A 1 318 ? -10.246 -9.489 12.468 1.00 97.88 318 THR A C 1
ATOM 2556 O O . THR A 1 318 ? -9.946 -10.311 13.332 1.00 97.88 318 THR A O 1
ATOM 2559 N N . ALA A 1 319 ? -10.893 -9.840 11.352 1.00 98.25 319 ALA A N 1
ATOM 2560 C CA . ALA A 1 319 ? -11.322 -11.213 11.081 1.00 98.25 319 ALA A CA 1
ATOM 2561 C C . ALA A 1 319 ? -10.141 -12.199 11.074 1.00 98.25 319 ALA A C 1
ATOM 2563 O O . ALA A 1 319 ? -10.200 -13.246 11.718 1.00 98.25 319 ALA A O 1
ATOM 2564 N N . ILE A 1 320 ? -9.035 -11.848 10.405 1.00 97.69 320 ILE A N 1
ATOM 2565 C CA . ILE A 1 320 ? -7.840 -12.703 10.351 1.00 97.69 320 ILE A CA 1
ATOM 2566 C C . ILE A 1 320 ? -7.150 -12.787 11.714 1.00 97.69 320 ILE A C 1
ATOM 2568 O O . ILE A 1 320 ? -6.708 -13.871 12.093 1.00 97.69 320 ILE A O 1
ATOM 2572 N N . PHE A 1 321 ? -7.049 -11.679 12.457 1.00 97.38 321 PHE A N 1
ATOM 2573 C CA . PHE A 1 321 ? -6.528 -11.691 13.826 1.00 97.38 321 PHE A CA 1
ATOM 2574 C C . PHE A 1 321 ? -7.272 -12.727 14.667 1.00 97.38 321 PHE A C 1
ATOM 2576 O O . PHE A 1 321 ? -6.626 -13.600 15.248 1.00 97.38 321 PHE A O 1
ATOM 2583 N N . VAL A 1 322 ? -8.605 -12.659 14.666 1.00 97.75 322 VAL A N 1
ATOM 2584 C CA . VAL A 1 322 ? -9.456 -13.547 15.454 1.00 97.75 322 VAL A CA 1
ATOM 2585 C C . VAL A 1 322 ? -9.328 -15.000 14.993 1.00 97.75 322 VAL A C 1
ATOM 2587 O O . VAL A 1 322 ? -9.083 -15.883 15.812 1.00 97.75 322 VAL A O 1
ATOM 2590 N N . ALA A 1 323 ? -9.350 -15.249 13.682 1.00 97.38 323 ALA A N 1
ATOM 2591 C CA . ALA A 1 323 ? -9.131 -16.585 13.125 1.00 97.38 323 ALA A CA 1
ATOM 2592 C C . ALA A 1 323 ? -7.746 -17.168 13.462 1.00 97.38 323 ALA A C 1
ATOM 2594 O O . ALA A 1 323 ? -7.578 -18.381 13.519 1.00 97.38 323 ALA A O 1
ATOM 2595 N N . CYS A 1 324 ? -6.741 -16.320 13.694 1.00 96.88 324 CYS A N 1
ATOM 2596 C CA . CYS A 1 324 ? -5.390 -16.740 14.054 1.00 96.88 324 CYS A CA 1
ATOM 2597 C C . CYS A 1 324 ? -5.149 -16.795 15.573 1.00 96.88 324 CYS A C 1
ATOM 2599 O O . CYS A 1 324 ? -4.030 -17.110 15.981 1.00 96.88 324 CYS A O 1
ATOM 2601 N N . MET A 1 325 ? -6.133 -16.490 16.427 1.00 95.62 325 MET A N 1
ATOM 2602 C CA . MET A 1 325 ? -5.917 -16.359 17.877 1.00 95.62 325 MET A CA 1
ATOM 2603 C C . MET A 1 325 ? -5.328 -17.616 18.528 1.00 95.62 325 MET A C 1
ATOM 2605 O O . MET A 1 325 ? -4.504 -17.488 19.431 1.00 95.62 325 MET A O 1
ATOM 2609 N N . SER A 1 326 ? -5.656 -18.815 18.040 1.00 94.12 326 SER A N 1
ATOM 2610 C CA . SER A 1 326 ? -5.101 -20.075 18.563 1.00 94.12 326 SER A CA 1
ATOM 2611 C C . SER A 1 326 ? -3.591 -20.243 18.318 1.00 94.12 326 SER A C 1
ATOM 2613 O O . SER A 1 326 ? -2.950 -21.070 18.965 1.00 94.12 326 SER A O 1
ATOM 2615 N N . LEU A 1 327 ? -2.986 -19.431 17.439 1.00 93.38 327 LEU A N 1
ATOM 2616 C CA . LEU A 1 327 ? -1.532 -19.377 17.238 1.00 93.38 327 LEU A CA 1
ATOM 2617 C C . LEU A 1 327 ? -0.801 -18.553 18.302 1.00 93.38 327 LEU A C 1
ATOM 2619 O O . LEU A 1 327 ? 0.432 -18.601 18.367 1.00 93.38 327 LEU A O 1
ATOM 2623 N N . LEU A 1 328 ? -1.519 -17.764 19.108 1.00 92.12 328 LEU A N 1
ATOM 2624 C CA . LEU A 1 328 ? -0.902 -16.979 20.169 1.00 92.12 328 LEU A CA 1
ATOM 2625 C C . LEU A 1 328 ? -0.359 -17.916 21.247 1.00 92.12 328 LEU A C 1
ATOM 2627 O O . LEU A 1 328 ? -1.086 -18.467 22.069 1.00 92.12 328 LEU A O 1
ATOM 2631 N N . THR A 1 329 ? 0.963 -18.066 21.266 1.00 86.31 329 THR A N 1
ATOM 2632 C CA . THR A 1 329 ? 1.646 -18.731 22.374 1.00 86.31 329 THR A CA 1
ATOM 2633 C C . THR A 1 329 ? 1.805 -17.741 23.524 1.00 86.31 329 THR A C 1
ATOM 2635 O O . THR A 1 329 ? 2.369 -16.662 23.356 1.00 86.31 329 THR A O 1
ATOM 2638 N N . PHE A 1 330 ? 1.356 -18.103 24.724 1.00 82.75 330 PHE A N 1
ATOM 2639 C CA . PHE A 1 330 ? 1.528 -17.271 25.925 1.00 82.75 330 PHE A CA 1
ATOM 2640 C C . PHE A 1 330 ? 2.956 -17.349 26.509 1.00 82.75 330 PHE A C 1
ATOM 2642 O O . PHE A 1 330 ? 3.179 -17.044 27.682 1.00 82.75 330 PHE A O 1
ATOM 2649 N N . ASP A 1 331 ? 3.947 -17.746 25.700 1.00 90.81 331 ASP A N 1
ATOM 2650 C CA . ASP A 1 331 ? 5.358 -17.729 26.084 1.00 90.81 331 ASP A CA 1
ATOM 2651 C C . ASP A 1 331 ? 5.938 -16.317 25.917 1.00 90.81 331 ASP A C 1
ATOM 2653 O O . ASP A 1 331 ? 6.588 -15.961 24.925 1.00 90.81 331 ASP A O 1
ATOM 2657 N N . TRP A 1 332 ? 5.706 -15.497 26.941 1.00 87.69 332 TRP A N 1
ATOM 2658 C CA . TRP A 1 332 ? 6.200 -14.125 27.024 1.00 87.69 332 TRP A CA 1
ATOM 2659 C C . TRP A 1 332 ? 7.718 -14.015 26.887 1.00 87.69 332 TRP A C 1
ATOM 2661 O O . TRP A 1 332 ? 8.206 -13.010 26.363 1.00 87.69 332 TRP A O 1
ATOM 2671 N N . ASN A 1 333 ? 8.471 -15.030 27.321 1.00 91.94 333 ASN A N 1
ATOM 2672 C CA . ASN A 1 333 ? 9.929 -15.010 27.240 1.00 91.94 333 ASN A CA 1
ATOM 2673 C C . ASN A 1 333 ? 10.404 -15.090 25.787 1.00 91.94 333 ASN A C 1
ATOM 2675 O O . ASN A 1 333 ? 11.400 -14.456 25.434 1.00 91.94 333 ASN A O 1
ATOM 2679 N N . ARG A 1 334 ? 9.668 -15.811 24.934 1.00 90.00 334 ARG A N 1
ATOM 2680 C CA . ARG A 1 334 ? 9.950 -15.912 23.499 1.00 90.00 334 ARG A CA 1
ATOM 2681 C C . ARG A 1 334 ? 9.386 -14.734 22.705 1.00 90.00 334 ARG A C 1
ATOM 2683 O O . ARG A 1 334 ? 10.087 -14.184 21.856 1.00 90.00 334 ARG A O 1
ATOM 2690 N N . MET A 1 335 ? 8.148 -14.322 22.980 1.00 90.38 335 MET A N 1
ATOM 2691 C CA . MET A 1 335 ? 7.461 -13.291 22.193 1.00 90.38 335 MET A CA 1
ATOM 2692 C C . MET A 1 335 ? 8.041 -11.890 22.427 1.00 90.38 335 MET A C 1
ATOM 2694 O O . MET A 1 335 ? 8.236 -11.123 21.482 1.00 90.38 335 MET A O 1
ATOM 2698 N N . ARG A 1 336 ? 8.384 -11.555 23.678 1.00 93.12 336 ARG A N 1
ATOM 2699 C CA . ARG A 1 336 ? 8.823 -10.204 24.058 1.00 93.12 336 ARG A CA 1
ATOM 2700 C C . ARG A 1 336 ? 10.098 -9.744 23.327 1.00 93.12 336 ARG A C 1
ATOM 2702 O O . ARG A 1 336 ? 10.081 -8.635 22.787 1.00 93.12 336 ARG A O 1
ATOM 2709 N N . PRO A 1 337 ? 11.199 -10.523 23.247 1.00 93.75 337 PRO A N 1
ATOM 2710 C CA . PRO A 1 337 ? 12.394 -10.096 22.516 1.00 93.75 337 PRO A CA 1
ATOM 2711 C C . PRO A 1 337 ? 12.152 -9.909 21.014 1.00 93.75 337 PRO A C 1
ATOM 2713 O O . PRO A 1 337 ? 12.708 -8.985 20.416 1.00 93.75 337 PRO A O 1
ATOM 2716 N N . ALA A 1 338 ? 11.332 -10.769 20.402 1.00 91.56 338 ALA A N 1
ATOM 2717 C CA . ALA A 1 338 ? 10.996 -10.679 18.983 1.00 91.56 338 ALA A CA 1
ATOM 2718 C C . ALA A 1 338 ? 10.156 -9.425 18.696 1.00 91.56 338 ALA A C 1
ATOM 2720 O O . ALA A 1 338 ? 10.497 -8.635 17.811 1.00 91.56 338 ALA A O 1
ATOM 2721 N N . PHE A 1 339 ? 9.161 -9.166 19.546 1.00 92.88 339 PHE A N 1
ATOM 2722 C CA . PHE A 1 339 ? 8.361 -7.950 19.538 1.00 92.88 339 PHE A CA 1
ATOM 2723 C C . PHE A 1 339 ? 9.238 -6.684 19.606 1.00 92.88 339 PHE A C 1
ATOM 2725 O O . PHE A 1 339 ? 9.244 -5.883 18.671 1.00 92.88 339 PHE A O 1
ATOM 2732 N N . PHE A 1 340 ? 10.070 -6.519 20.641 1.00 93.12 340 PHE A N 1
ATOM 2733 C CA . PHE A 1 340 ? 10.906 -5.314 20.773 1.00 93.12 340 PHE A CA 1
ATOM 2734 C C . PHE A 1 340 ? 11.929 -5.159 19.642 1.00 93.12 340 PHE A C 1
ATOM 2736 O O . PHE A 1 340 ? 12.273 -4.036 19.273 1.00 93.12 340 PHE A O 1
ATOM 2743 N N . ARG A 1 341 ? 12.399 -6.261 19.046 1.00 91.44 341 ARG A N 1
ATOM 2744 C CA . ARG A 1 341 ? 13.275 -6.211 17.869 1.00 91.44 341 ARG A CA 1
ATOM 2745 C C . ARG A 1 341 ? 12.552 -5.624 16.656 1.00 91.44 341 ARG A C 1
ATOM 2747 O O . ARG A 1 341 ? 13.115 -4.763 15.982 1.00 91.44 341 ARG A O 1
ATOM 2754 N N . ARG A 1 342 ? 11.317 -6.059 16.391 1.00 88.50 342 ARG A N 1
ATOM 2755 C CA . ARG A 1 342 ? 10.507 -5.604 15.245 1.00 88.50 342 ARG A CA 1
ATOM 2756 C C . ARG A 1 342 ? 10.013 -4.177 15.417 1.00 88.50 342 ARG A C 1
ATOM 2758 O O . ARG A 1 342 ? 10.121 -3.357 14.505 1.00 88.50 342 ARG A O 1
ATOM 2765 N N . TYR A 1 343 ? 9.536 -3.865 16.613 1.00 89.44 343 TYR A N 1
ATOM 2766 C CA . TYR A 1 343 ? 8.962 -2.568 16.945 1.00 89.44 343 TYR A CA 1
ATOM 2767 C C . TYR A 1 343 ? 9.975 -1.627 17.598 1.00 89.44 343 TYR A C 1
ATOM 2769 O O . TYR A 1 343 ? 9.583 -0.614 18.160 1.00 89.44 343 TYR A O 1
ATOM 2777 N N . LYS A 1 344 ? 11.290 -1.879 17.461 1.00 90.81 344 LYS A N 1
ATOM 2778 C CA . LYS A 1 344 ? 12.367 -1.014 17.990 1.00 90.81 344 LYS A CA 1
ATOM 2779 C C . LYS A 1 344 ? 12.172 0.461 17.634 1.00 90.81 344 LYS A C 1
ATOM 2781 O O . LYS A 1 344 ? 12.574 1.345 18.382 1.00 90.81 344 LYS A O 1
ATOM 2786 N N . TRP A 1 345 ? 11.576 0.730 16.474 1.00 86.19 345 TRP A N 1
ATOM 2787 C CA . TRP A 1 345 ? 11.288 2.085 16.026 1.00 86.19 345 TRP A CA 1
ATOM 2788 C C . TRP A 1 345 ? 10.313 2.832 16.949 1.00 86.19 345 TRP A C 1
ATOM 2790 O O . TRP A 1 345 ? 10.469 4.037 17.034 1.00 86.19 345 TRP A O 1
ATOM 2800 N N . ALA A 1 346 ? 9.392 2.151 17.642 1.00 88.44 346 ALA A N 1
ATOM 2801 C CA . ALA A 1 346 ? 8.390 2.731 18.545 1.00 88.44 346 ALA A CA 1
ATOM 2802 C C . ALA A 1 346 ? 8.901 2.974 19.979 1.00 88.44 346 ALA A C 1
ATOM 2804 O O . ALA A 1 346 ? 8.275 3.717 20.729 1.00 88.44 346 ALA A O 1
ATOM 2805 N N . PHE A 1 347 ? 10.037 2.384 20.364 1.00 90.56 347 PHE A N 1
ATOM 2806 C CA . PHE A 1 347 ? 10.601 2.456 21.725 1.00 90.56 347 PHE A CA 1
ATOM 2807 C C . PHE A 1 347 ? 11.932 3.216 21.754 1.00 90.56 347 PHE A C 1
ATOM 2809 O O . PHE A 1 347 ? 12.899 2.811 22.399 1.00 90.56 347 PHE A O 1
ATOM 2816 N N . ARG A 1 348 ? 12.015 4.285 20.965 1.00 88.75 348 ARG A N 1
ATOM 2817 C CA . ARG A 1 348 ? 13.189 5.150 20.898 1.00 88.75 348 ARG A CA 1
ATOM 2818 C C . ARG A 1 348 ? 13.180 6.128 22.083 1.00 88.75 348 ARG A C 1
ATOM 2820 O O . ARG A 1 348 ? 12.176 6.820 22.224 1.00 88.75 348 ARG A O 1
ATOM 2827 N N . PRO A 1 349 ? 14.256 6.237 22.891 1.00 91.50 349 PRO A N 1
ATOM 2828 C CA . PRO A 1 349 ? 14.303 7.150 24.043 1.00 91.50 349 PRO A CA 1
ATOM 2829 C C . PRO A 1 349 ? 14.025 8.614 23.686 1.00 91.50 349 PRO A C 1
ATOM 2831 O O . PRO A 1 349 ? 13.538 9.392 24.497 1.00 91.50 349 PRO A O 1
ATOM 2834 N N . GLU A 1 350 ? 14.300 9.011 22.444 1.00 87.19 350 GLU A N 1
ATOM 2835 C CA . GLU A 1 350 ? 14.006 10.352 21.945 1.00 87.19 350 GLU A CA 1
ATOM 2836 C C . GLU A 1 350 ? 12.505 10.688 22.012 1.00 87.19 350 GLU A C 1
ATOM 2838 O O . GLU A 1 350 ? 12.140 11.863 22.104 1.00 87.19 350 GLU A O 1
ATOM 2843 N N . TYR A 1 351 ? 11.634 9.674 21.985 1.00 84.56 351 TYR A N 1
ATOM 2844 C CA . TYR A 1 351 ? 10.187 9.848 22.082 1.00 84.56 351 TYR A CA 1
ATOM 2845 C C . TYR A 1 351 ? 9.711 10.150 23.502 1.00 84.56 351 TYR A C 1
ATOM 2847 O O . TYR A 1 351 ? 8.663 10.771 23.639 1.00 84.56 351 TYR A O 1
ATOM 2855 N N . ASP A 1 352 ? 10.501 9.846 24.536 1.00 87.38 352 ASP A N 1
ATOM 2856 C CA . ASP A 1 352 ? 10.148 10.144 25.934 1.00 87.38 352 ASP A CA 1
ATOM 2857 C C . ASP A 1 352 ? 10.045 11.660 26.194 1.00 87.38 352 ASP A C 1
ATOM 2859 O O . ASP A 1 352 ? 9.416 12.108 27.151 1.00 87.38 352 ASP A O 1
ATOM 2863 N N . SER A 1 353 ? 10.647 12.476 25.319 1.00 84.94 353 SER A N 1
ATOM 2864 C CA . SER A 1 353 ? 10.557 13.940 25.367 1.00 84.94 353 SER A CA 1
ATOM 2865 C C . SER A 1 353 ? 9.270 14.510 2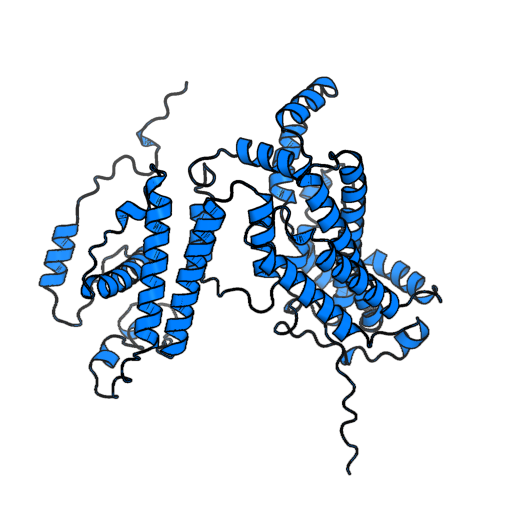4.749 1.00 84.94 353 SER A C 1
ATOM 2867 O O . SER A 1 353 ? 8.960 15.691 24.943 1.00 84.94 353 SER A O 1
ATOM 2869 N N . ILE A 1 354 ? 8.514 13.699 24.002 1.00 82.50 354 ILE A N 1
ATOM 2870 C CA . ILE A 1 354 ? 7.298 14.121 23.305 1.00 82.50 354 ILE A CA 1
ATOM 2871 C C . ILE A 1 354 ? 6.123 14.038 24.281 1.00 82.50 354 ILE A C 1
ATOM 2873 O O . ILE A 1 354 ? 5.782 12.972 24.778 1.00 82.50 354 ILE A O 1
ATOM 2877 N N . ARG A 1 355 ? 5.478 15.179 24.552 1.00 84.81 355 ARG A N 1
ATOM 2878 C CA . ARG A 1 355 ? 4.332 15.252 25.481 1.00 84.81 355 ARG A CA 1
ATOM 2879 C C . ARG A 1 355 ? 3.032 14.697 24.900 1.00 84.81 355 ARG A C 1
ATOM 2881 O O . ARG A 1 355 ? 2.105 14.418 25.654 1.00 84.81 355 ARG A O 1
ATOM 2888 N N . THR A 1 356 ? 2.941 14.596 23.577 1.00 81.56 356 THR A N 1
ATOM 2889 C CA . THR A 1 356 ? 1.765 14.051 22.898 1.00 81.56 356 THR A CA 1
ATOM 2890 C C . THR A 1 356 ? 1.702 12.542 23.130 1.00 81.56 356 THR A C 1
ATOM 2892 O O . THR A 1 356 ? 2.699 11.867 22.859 1.00 81.56 356 THR A O 1
ATOM 2895 N N . PRO A 1 357 ? 0.562 11.998 23.594 1.00 86.62 357 PRO A N 1
ATOM 2896 C CA . PRO A 1 357 ? 0.382 10.558 23.708 1.00 86.62 357 PRO A CA 1
ATOM 2897 C C . PRO A 1 357 ? 0.675 9.867 22.370 1.00 86.62 357 PRO A C 1
ATOM 2899 O O . PRO A 1 357 ? 0.299 10.394 21.317 1.00 86.62 357 PRO A O 1
ATOM 2902 N N . PRO A 1 358 ? 1.351 8.708 22.373 1.00 84.94 358 PRO A N 1
ATOM 2903 C CA . PRO A 1 358 ? 1.641 8.014 21.135 1.00 84.94 358 PRO A CA 1
ATOM 2904 C C . PRO A 1 358 ? 0.339 7.482 20.522 1.00 84.94 358 PRO A C 1
ATOM 2906 O O . PRO A 1 358 ? -0.479 6.861 21.199 1.00 84.94 358 PRO A O 1
ATOM 2909 N N . VAL A 1 359 ? 0.156 7.716 19.225 1.00 83.25 359 VAL A N 1
ATOM 2910 C CA . VAL A 1 359 ? -1.003 7.226 18.469 1.00 83.25 359 VAL A CA 1
ATOM 2911 C C . VAL A 1 359 ? -0.688 5.830 17.941 1.00 83.25 359 VAL A C 1
ATOM 2913 O O . VAL A 1 359 ? 0.365 5.631 17.334 1.00 83.25 359 VAL A O 1
ATOM 2916 N N . ALA A 1 360 ? -1.585 4.871 18.195 1.00 87.19 360 ALA A N 1
ATOM 2917 C CA . ALA A 1 360 ? -1.436 3.469 17.798 1.00 87.19 360 ALA A CA 1
ATOM 2918 C C . ALA A 1 360 ? -0.054 2.884 18.157 1.00 87.19 360 ALA A C 1
ATOM 2920 O O . ALA A 1 360 ? 0.632 2.267 17.335 1.00 87.19 360 ALA A O 1
ATOM 2921 N N . HIS A 1 361 ? 0.396 3.115 19.393 1.00 90.25 361 HIS A N 1
ATOM 2922 C CA . HIS A 1 361 ? 1.631 2.514 19.895 1.00 90.25 361 HIS A CA 1
ATOM 2923 C C . HIS A 1 361 ? 1.465 0.991 20.010 1.00 90.25 361 HIS A C 1
ATOM 2925 O O . HIS A 1 361 ? 0.421 0.535 20.482 1.00 90.25 361 HIS A O 1
ATOM 2931 N N . PRO A 1 362 ? 2.441 0.177 19.571 1.00 92.56 362 PRO A N 1
ATOM 2932 C CA . PRO A 1 362 ? 2.330 -1.265 19.711 1.00 92.56 362 PRO A CA 1
ATOM 2933 C C . PRO A 1 362 ? 2.465 -1.638 21.192 1.00 92.56 362 PRO A C 1
ATOM 2935 O O . PRO A 1 362 ? 3.542 -1.553 21.778 1.00 92.56 362 PRO A O 1
ATOM 2938 N N . GLU A 1 363 ? 1.369 -2.083 21.800 1.00 94.00 363 GLU A N 1
ATOM 2939 C CA . GLU A 1 363 ? 1.326 -2.459 23.214 1.00 94.00 363 GLU A CA 1
ATOM 2940 C C . GLU A 1 363 ? 1.058 -3.957 23.366 1.00 94.00 363 GLU A C 1
ATOM 2942 O O . GLU A 1 363 ? -0.086 -4.408 23.360 1.00 94.00 363 GLU A O 1
ATOM 2947 N N . LEU A 1 364 ? 2.128 -4.743 23.532 1.00 92.94 364 LEU A N 1
ATOM 2948 C CA . LEU A 1 364 ? 2.047 -6.208 23.567 1.00 92.94 364 LEU A CA 1
ATOM 2949 C C . LEU A 1 364 ? 1.076 -6.749 24.632 1.00 92.94 364 LEU A C 1
ATOM 2951 O O . LEU A 1 364 ? 0.461 -7.785 24.426 1.00 92.94 364 LEU A O 1
ATOM 2955 N N . TYR A 1 365 ? 0.905 -6.060 25.762 1.00 93.56 365 TYR A N 1
ATOM 2956 C CA . TYR A 1 365 ? 0.012 -6.511 26.835 1.00 93.56 365 TYR A CA 1
ATOM 2957 C C . TYR A 1 365 ? -1.476 -6.240 26.561 1.00 93.56 365 TYR A C 1
ATOM 2959 O O . TYR A 1 365 ? -2.317 -6.882 27.185 1.00 93.56 365 TYR A O 1
ATOM 2967 N N . ARG A 1 366 ? -1.823 -5.332 25.634 1.00 95.12 366 ARG A N 1
ATOM 2968 C CA . ARG A 1 366 ? -3.228 -5.014 25.316 1.00 95.12 366 ARG A CA 1
ATOM 2969 C C . ARG A 1 366 ? -3.935 -6.101 24.522 1.00 95.12 366 ARG A C 1
ATOM 2971 O O . ARG A 1 366 ? -5.157 -6.151 24.537 1.00 95.12 366 ARG A O 1
ATOM 2978 N N . ILE A 1 367 ? -3.191 -6.981 23.860 1.00 94.12 367 ILE A N 1
ATOM 2979 C CA . ILE A 1 367 ? -3.799 -8.044 23.061 1.00 94.12 367 ILE A CA 1
ATOM 2980 C C . ILE A 1 367 ? -4.518 -9.087 23.928 1.00 94.12 367 ILE A C 1
ATOM 2982 O O . ILE A 1 367 ? -5.504 -9.655 23.486 1.00 94.12 367 ILE A O 1
ATOM 2986 N N . MET A 1 368 ? -4.087 -9.309 25.178 1.00 92.56 368 MET A N 1
ATOM 2987 C CA . MET A 1 368 ? -4.688 -10.341 26.036 1.00 92.56 368 MET A CA 1
ATOM 2988 C C . MET A 1 368 ? -6.118 -9.993 26.477 1.00 92.56 368 MET A C 1
ATOM 2990 O O . MET A 1 368 ? -6.984 -10.849 26.306 1.00 92.56 368 MET A O 1
ATOM 2994 N N . PRO A 1 369 ? -6.404 -8.774 26.990 1.00 95.75 369 PRO A N 1
ATOM 2995 C CA . PRO A 1 369 ? -7.784 -8.352 27.226 1.00 95.75 369 PRO A CA 1
ATOM 2996 C C . PRO A 1 369 ? -8.644 -8.440 25.966 1.00 95.75 369 PRO A C 1
ATOM 2998 O O . PRO A 1 369 ? -9.715 -9.020 26.020 1.00 95.75 369 PRO A O 1
ATOM 3001 N N . VAL A 1 370 ? -8.130 -7.984 24.817 1.00 96.00 370 VAL A N 1
ATOM 3002 C CA . VAL A 1 370 ? -8.878 -8.025 23.549 1.00 96.00 370 VAL A CA 1
ATOM 3003 C C . VAL A 1 370 ? -9.230 -9.459 23.149 1.00 96.00 370 VAL A C 1
ATOM 3005 O O . VAL A 1 370 ? -10.357 -9.719 22.746 1.00 96.00 370 VAL A O 1
ATOM 3008 N N . CYS A 1 371 ? -8.306 -10.411 23.301 1.00 95.44 371 CYS A N 1
ATOM 3009 C CA . CYS A 1 371 ? -8.606 -11.824 23.081 1.00 95.44 371 CYS A CA 1
ATOM 3010 C C . CYS A 1 371 ? -9.713 -12.327 24.021 1.00 95.44 371 CYS A C 1
ATOM 3012 O O . CYS A 1 371 ? -10.593 -13.061 23.586 1.00 95.44 371 CYS A O 1
ATOM 3014 N N . ALA A 1 372 ? -9.670 -11.953 25.302 1.00 95.75 372 ALA A N 1
ATOM 3015 C CA . ALA A 1 372 ? -10.688 -12.358 26.266 1.00 95.75 372 ALA A CA 1
ATOM 3016 C C . ALA A 1 372 ? -12.063 -11.756 25.937 1.00 95.75 372 ALA A C 1
ATOM 3018 O O . ALA A 1 372 ? -13.060 -12.466 26.034 1.00 95.75 372 ALA A O 1
ATOM 3019 N N . ASP A 1 373 ? -12.101 -10.493 25.511 1.00 97.06 373 ASP A N 1
ATOM 3020 C CA . ASP A 1 373 ? -13.327 -9.792 25.124 1.00 97.06 373 ASP A CA 1
ATOM 3021 C C . ASP A 1 373 ? -13.955 -10.433 23.877 1.00 97.06 373 ASP A C 1
ATOM 3023 O O . ASP A 1 373 ? -15.144 -10.741 23.879 1.00 97.06 373 ASP A O 1
ATOM 3027 N N . VAL A 1 374 ? -13.149 -10.736 22.850 1.00 96.25 374 VAL A N 1
ATOM 3028 C CA . VAL A 1 374 ? -13.616 -11.426 21.632 1.00 96.25 374 VAL A CA 1
ATOM 3029 C C . VAL A 1 374 ? -14.187 -12.808 21.954 1.00 96.25 374 VAL A C 1
ATOM 3031 O O . VAL A 1 374 ? -15.227 -13.174 21.421 1.00 96.25 374 VAL A O 1
ATOM 3034 N N . LEU A 1 375 ? -13.546 -13.575 22.842 1.00 94.88 375 LEU A N 1
ATOM 3035 C CA . LEU A 1 375 ? -14.037 -14.905 23.231 1.00 94.88 375 LEU A CA 1
ATOM 3036 C C . LEU A 1 375 ? -15.324 -14.855 24.074 1.00 94.88 375 LEU A C 1
ATOM 3038 O O . LEU A 1 375 ? -16.017 -15.863 24.194 1.00 94.88 375 LEU A O 1
ATOM 3042 N N . GLN A 1 376 ? -15.643 -13.711 24.682 1.00 96.81 376 GLN A N 1
ATOM 3043 C CA . GLN A 1 376 ? -16.883 -13.510 25.438 1.00 96.81 376 GLN A CA 1
ATOM 3044 C C . GLN A 1 376 ? -18.019 -12.952 24.574 1.00 96.81 376 GLN A C 1
ATOM 3046 O O . GLN A 1 376 ? -19.188 -13.086 24.945 1.00 96.81 376 GLN A O 1
ATOM 3051 N N . ASP A 1 377 ? -17.700 -12.347 23.430 1.00 97.19 377 ASP A N 1
ATOM 3052 C CA . ASP A 1 377 ? -18.685 -11.797 22.508 1.00 97.19 377 ASP A CA 1
ATOM 3053 C C . ASP A 1 377 ? -19.289 -12.891 21.619 1.00 97.19 377 ASP A C 1
ATOM 3055 O O . ASP A 1 377 ? -18.823 -13.176 20.518 1.00 97.19 377 ASP A O 1
ATOM 3059 N N . ALA A 1 378 ? -20.382 -13.492 22.090 1.00 96.25 378 ALA A N 1
ATOM 3060 C CA . ALA A 1 378 ? -21.111 -14.524 21.354 1.00 96.25 378 ALA A CA 1
ATOM 3061 C C . ALA A 1 378 ? -21.677 -14.055 19.997 1.00 96.25 378 ALA A C 1
ATOM 3063 O O . ALA A 1 378 ? -22.096 -14.898 19.205 1.00 96.25 378 ALA A O 1
ATOM 3064 N N . LEU A 1 379 ? -21.729 -12.742 19.738 1.00 97.06 379 LEU A N 1
ATOM 3065 C CA . LEU A 1 379 ? -22.200 -12.173 18.475 1.00 97.06 379 LEU A CA 1
ATOM 3066 C C . LEU A 1 379 ? -21.058 -11.913 17.487 1.00 97.06 379 LEU A C 1
ATOM 3068 O O . LEU A 1 379 ? -21.325 -11.589 16.330 1.0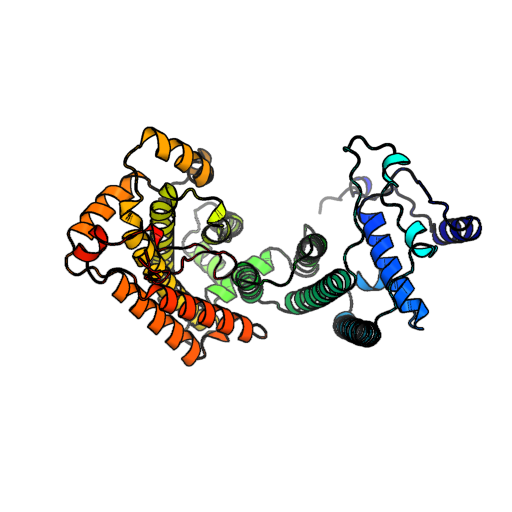0 97.06 379 LEU A O 1
ATOM 3072 N N . PHE A 1 380 ? -19.800 -12.049 17.910 1.00 97.19 380 PHE A N 1
ATOM 3073 C CA . PHE A 1 380 ? -18.671 -11.806 17.032 1.00 97.19 380 PHE A CA 1
ATOM 3074 C C . PHE A 1 380 ? -18.528 -12.923 15.988 1.00 97.19 380 PHE A C 1
ATOM 3076 O O . PHE A 1 380 ? -18.377 -14.103 16.315 1.00 97.19 380 PHE A O 1
ATOM 3083 N N . SER A 1 381 ? -18.506 -12.527 14.715 1.00 97.75 381 SER A N 1
ATOM 3084 C CA . SER A 1 381 ? -18.350 -13.417 13.565 1.00 97.75 381 SER A CA 1
ATOM 3085 C C . SER A 1 381 ? -17.221 -12.913 12.652 1.00 97.75 381 SER A C 1
ATOM 3087 O O . SER A 1 381 ? -17.352 -11.859 12.017 1.00 97.75 381 SER A O 1
ATOM 3089 N N . PRO A 1 382 ? -16.084 -13.634 12.559 1.00 97.69 382 PRO A N 1
ATOM 3090 C CA . PRO A 1 382 ? -15.053 -13.339 11.567 1.00 97.69 382 PRO A CA 1
ATOM 3091 C C . PRO A 1 382 ? -15.592 -13.318 10.131 1.00 97.69 382 PRO A C 1
ATOM 3093 O O . PRO A 1 382 ? -15.190 -12.449 9.359 1.00 97.69 382 PRO A O 1
ATOM 3096 N N . SER A 1 383 ? -16.503 -14.231 9.770 1.00 97.81 383 SER A N 1
ATOM 3097 C CA . SER A 1 383 ? -17.090 -14.266 8.425 1.00 97.81 383 SER A CA 1
ATOM 3098 C C . SER A 1 383 ? -17.912 -13.019 8.106 1.00 97.81 383 SER A C 1
ATOM 3100 O O . SER A 1 383 ? -17.804 -12.504 6.996 1.00 97.81 383 SER A O 1
ATOM 3102 N N . ASP A 1 384 ? -18.666 -12.492 9.074 1.00 98.12 384 ASP A N 1
ATOM 3103 C CA . ASP A 1 384 ? -19.521 -11.315 8.862 1.00 98.12 384 ASP A CA 1
ATOM 3104 C C . ASP A 1 384 ? -18.662 -10.066 8.622 1.00 98.12 384 ASP A C 1
ATOM 3106 O O . ASP A 1 384 ? -18.976 -9.235 7.772 1.00 98.12 384 ASP A O 1
ATOM 3110 N N . ASN A 1 385 ? -17.510 -9.965 9.298 1.00 98.06 385 ASN A N 1
ATOM 3111 C CA . ASN A 1 385 ? -16.524 -8.917 9.024 1.00 98.06 385 ASN A CA 1
ATOM 3112 C C . ASN A 1 385 ? -15.936 -9.021 7.604 1.00 98.06 385 ASN A C 1
ATOM 3114 O O . ASN A 1 385 ? -15.696 -7.995 6.965 1.00 98.06 385 ASN A O 1
ATOM 3118 N N . ILE A 1 386 ? -15.704 -10.237 7.093 1.00 98.31 386 ILE A N 1
ATOM 3119 C CA . ILE A 1 386 ? -15.239 -10.444 5.712 1.00 98.31 386 ILE A CA 1
ATOM 3120 C C . ILE A 1 386 ? -16.322 -10.068 4.696 1.00 98.31 386 ILE A C 1
ATOM 3122 O O . ILE A 1 386 ? -16.004 -9.437 3.686 1.00 98.31 386 ILE A O 1
ATOM 3126 N N . GLU A 1 387 ? -17.580 -10.421 4.960 1.00 98.31 387 GLU A N 1
ATOM 3127 C CA . GLU A 1 387 ? -18.722 -10.057 4.117 1.00 98.31 387 GLU A CA 1
ATOM 3128 C C . GLU A 1 387 ? -18.918 -8.537 4.077 1.00 98.31 387 GLU A C 1
ATOM 3130 O O . GLU A 1 387 ? -18.934 -7.947 2.997 1.00 98.31 387 GLU A O 1
ATOM 3135 N N . MET A 1 388 ? -18.910 -7.877 5.239 1.00 98.31 388 MET A N 1
ATOM 3136 C CA . MET A 1 388 ? -18.963 -6.416 5.334 1.00 98.31 388 MET A CA 1
ATOM 3137 C C . MET A 1 388 ? -17.823 -5.752 4.549 1.00 98.31 388 MET A C 1
ATOM 3139 O O . MET A 1 388 ? -18.053 -4.813 3.786 1.00 98.31 388 MET A O 1
ATOM 3143 N N . ALA A 1 389 ? -16.586 -6.241 4.697 1.00 98.38 389 ALA A N 1
ATOM 3144 C CA . ALA A 1 389 ? -15.447 -5.712 3.950 1.00 98.38 389 ALA A CA 1
ATOM 3145 C C . ALA A 1 389 ? -15.630 -5.869 2.435 1.00 98.38 389 ALA A C 1
ATOM 3147 O O . ALA A 1 389 ? -15.344 -4.941 1.677 1.00 98.38 389 ALA A O 1
ATOM 3148 N N . ARG A 1 390 ? -16.121 -7.032 1.993 1.00 98.38 390 ARG A N 1
ATOM 3149 C CA . ARG A 1 390 ? -16.400 -7.314 0.583 1.00 98.38 390 ARG A CA 1
ATOM 3150 C C . ARG A 1 390 ? -17.417 -6.330 0.015 1.00 98.38 390 ARG A C 1
ATOM 3152 O O . ARG A 1 390 ? -17.180 -5.789 -1.064 1.00 98.38 390 ARG A O 1
ATOM 3159 N N . ASP A 1 391 ? -18.506 -6.084 0.731 1.00 98.38 391 ASP A N 1
ATOM 3160 C CA . ASP A 1 391 ? -19.576 -5.197 0.276 1.00 98.38 391 ASP A CA 1
ATOM 3161 C C . ASP A 1 391 ? -19.102 -3.742 0.172 1.00 98.38 391 ASP A C 1
ATOM 3163 O O . ASP A 1 391 ? -19.371 -3.075 -0.829 1.00 98.38 391 ASP A O 1
ATOM 3167 N N . ILE A 1 392 ? -18.302 -3.271 1.138 1.00 98.06 392 ILE A N 1
ATOM 3168 C CA . ILE A 1 392 ? -17.666 -1.946 1.074 1.00 98.06 392 ILE A CA 1
ATOM 3169 C C . ILE A 1 392 ? -16.756 -1.836 -0.159 1.00 98.06 392 ILE A C 1
ATOM 3171 O O . ILE A 1 392 ? -16.814 -0.848 -0.893 1.00 98.06 392 ILE A O 1
ATOM 3175 N N . LEU A 1 393 ? -15.924 -2.850 -0.420 1.00 97.88 393 LEU A N 1
ATOM 3176 C CA . LEU A 1 393 ? -15.007 -2.853 -1.564 1.00 97.88 393 LEU A CA 1
ATOM 3177 C C . LEU A 1 393 ? -15.747 -2.902 -2.908 1.00 97.88 393 LEU A C 1
ATOM 3179 O O . LEU A 1 393 ? -15.341 -2.215 -3.846 1.00 97.88 393 LEU A O 1
ATOM 3183 N N . MET A 1 394 ? -16.832 -3.674 -3.007 1.00 98.00 394 MET A N 1
ATOM 3184 C CA . MET A 1 394 ? -17.685 -3.690 -4.199 1.00 98.00 394 MET A CA 1
ATOM 3185 C C . MET A 1 394 ? -18.344 -2.328 -4.424 1.00 98.00 394 MET A C 1
ATOM 3187 O O . MET A 1 394 ? -18.277 -1.798 -5.533 1.00 98.00 394 MET A O 1
ATOM 3191 N N . ASN A 1 395 ? -18.868 -1.698 -3.371 1.00 97.69 395 ASN A N 1
ATOM 3192 C CA . ASN A 1 395 ? -19.431 -0.353 -3.461 1.00 97.69 395 ASN A CA 1
ATOM 3193 C C . ASN A 1 395 ? -18.384 0.692 -3.901 1.00 97.69 395 ASN A C 1
ATOM 3195 O O . ASN A 1 395 ? -18.680 1.573 -4.707 1.00 97.69 395 ASN A O 1
ATOM 3199 N N . LEU A 1 396 ? -17.129 0.581 -3.451 1.00 97.00 396 LEU A N 1
ATOM 3200 C CA . LEU A 1 396 ? -16.035 1.437 -3.932 1.00 97.00 396 LEU A CA 1
ATOM 3201 C C . LEU A 1 396 ? -15.753 1.266 -5.434 1.00 97.00 396 LEU A C 1
ATOM 3203 O O . LEU A 1 396 ? -15.416 2.240 -6.109 1.00 97.00 396 LEU A O 1
ATOM 3207 N N . ILE A 1 397 ? -15.887 0.046 -5.964 1.00 97.19 397 ILE A N 1
ATOM 3208 C CA . ILE A 1 397 ? -15.734 -0.234 -7.399 1.00 97.19 397 ILE A CA 1
ATOM 3209 C C . ILE A 1 397 ? -16.914 0.349 -8.192 1.00 97.19 397 ILE A C 1
ATOM 3211 O O . ILE A 1 397 ? -16.706 0.913 -9.266 1.00 97.19 397 ILE A O 1
ATOM 3215 N N . GLU A 1 398 ? -18.137 0.221 -7.676 1.00 97.19 398 GLU A N 1
ATOM 3216 C CA . GLU A 1 398 ? -19.373 0.621 -8.363 1.00 97.19 398 GLU A CA 1
ATOM 3217 C C . GLU A 1 398 ? -19.644 2.131 -8.309 1.00 97.19 398 GLU A C 1
ATOM 3219 O O . GLU A 1 398 ? -20.121 2.709 -9.285 1.00 97.19 398 GLU A O 1
ATOM 3224 N N . SER A 1 399 ? -19.301 2.790 -7.199 1.00 96.12 399 SER A N 1
ATOM 3225 C CA . SER A 1 399 ? -19.552 4.222 -6.969 1.00 96.12 399 SER A CA 1
ATOM 3226 C C . SER A 1 399 ? -18.729 5.159 -7.860 1.00 96.12 399 SER A C 1
ATOM 3228 O O . SER A 1 399 ? -19.040 6.345 -7.961 1.00 96.12 399 SER A O 1
ATOM 3230 N N . GLY A 1 400 ? -17.664 4.664 -8.499 1.00 91.25 400 GLY A N 1
ATOM 3231 C CA . GLY A 1 400 ? -16.763 5.482 -9.316 1.00 91.25 400 GLY A CA 1
ATOM 3232 C C . GLY A 1 400 ? -15.822 6.392 -8.513 1.00 91.25 400 GLY A C 1
ATOM 3233 O O . GLY A 1 400 ? -15.054 7.150 -9.112 1.00 91.25 400 GLY A O 1
ATOM 3234 N N . LEU A 1 401 ? -15.802 6.282 -7.176 1.00 90.62 401 LEU A N 1
ATOM 3235 C CA . LEU A 1 401 ? -14.879 7.017 -6.295 1.00 90.62 401 LEU A CA 1
ATOM 3236 C C . LEU A 1 401 ? -13.397 6.673 -6.547 1.00 90.62 401 LEU A C 1
ATOM 3238 O O . LEU A 1 401 ? -12.496 7.381 -6.104 1.00 90.62 401 LEU A O 1
ATOM 3242 N N . SER A 1 402 ? -13.112 5.615 -7.310 1.00 87.44 402 SER A N 1
ATOM 3243 C CA . SER A 1 402 ? -11.755 5.173 -7.636 1.00 87.44 402 SER A CA 1
ATOM 3244 C C . SER A 1 402 ? -10.947 6.143 -8.509 1.00 87.44 402 SER A C 1
ATOM 3246 O O . SER A 1 402 ? -9.727 5.997 -8.586 1.00 87.44 402 SER A O 1
ATOM 3248 N N . CYS A 1 403 ? -11.587 7.110 -9.178 1.00 88.06 403 CYS A N 1
ATOM 3249 C CA . CYS A 1 403 ? -10.916 7.997 -10.135 1.00 88.06 403 CYS A CA 1
ATOM 3250 C C . CYS A 1 403 ? -10.059 9.089 -9.471 1.00 88.06 403 CYS A C 1
ATOM 3252 O O . CYS A 1 403 ? -8.927 9.279 -9.910 1.00 88.06 403 CYS A O 1
ATOM 3254 N N . GLY A 1 404 ? -10.570 9.732 -8.407 1.00 89.69 404 GLY A N 1
ATOM 3255 C CA . GLY A 1 404 ? -9.988 10.840 -7.620 1.00 89.69 404 GLY A CA 1
ATOM 3256 C C . GLY A 1 404 ? -8.602 11.354 -8.038 1.00 89.69 404 GLY A C 1
ATOM 3257 O O . GLY A 1 404 ? -8.408 11.857 -9.145 1.00 89.69 404 GLY A O 1
ATOM 3258 N N . TRP A 1 405 ? -7.617 11.227 -7.148 1.00 94.44 405 TRP A N 1
ATOM 3259 C CA . TRP A 1 405 ? -6.218 11.555 -7.459 1.00 94.44 405 TRP A CA 1
ATOM 3260 C C . TRP A 1 405 ? -5.485 10.443 -8.220 1.00 94.44 405 TRP A C 1
ATOM 3262 O O . TRP A 1 405 ? -4.320 10.607 -8.581 1.00 94.44 405 TRP A O 1
ATOM 3272 N N . ALA A 1 406 ? -6.140 9.309 -8.475 1.00 94.75 406 ALA A N 1
ATOM 3273 C CA . ALA A 1 406 ? -5.541 8.209 -9.219 1.00 94.75 406 ALA A CA 1
ATOM 3274 C C . ALA A 1 406 ? -5.373 8.550 -10.707 1.00 94.75 406 ALA A C 1
ATOM 3276 O O . ALA A 1 406 ? -4.453 8.037 -11.337 1.00 94.75 406 ALA A O 1
ATOM 3277 N N . GLY A 1 407 ? -6.211 9.428 -11.271 1.00 94.62 407 GLY A N 1
ATOM 3278 C CA . GLY A 1 407 ? -6.064 9.916 -12.644 1.00 94.62 407 GLY A CA 1
ATOM 3279 C C . GLY A 1 407 ? -5.965 8.772 -13.658 1.00 94.62 407 GLY A C 1
ATOM 3280 O O . GLY A 1 407 ? -6.828 7.897 -13.708 1.00 94.62 407 GLY A O 1
ATOM 3281 N N . ILE A 1 408 ? -4.882 8.738 -14.441 1.00 95.88 408 ILE A N 1
ATOM 3282 C CA . ILE A 1 408 ? -4.643 7.675 -15.436 1.00 95.88 408 ILE A CA 1
ATOM 3283 C C . ILE A 1 408 ? -4.407 6.286 -14.814 1.00 95.88 408 ILE A C 1
ATOM 3285 O O . ILE A 1 408 ? -4.507 5.285 -15.514 1.00 95.88 408 ILE A O 1
ATOM 3289 N N . TRP A 1 409 ? -4.128 6.210 -13.509 1.00 96.31 409 TRP A N 1
ATOM 3290 C CA . TRP A 1 409 ? -3.949 4.966 -12.751 1.00 96.31 409 TRP A CA 1
ATOM 3291 C C . TRP A 1 409 ? -5.236 4.492 -12.058 1.00 96.31 409 TRP A C 1
ATOM 3293 O O . TRP A 1 409 ? -5.200 3.569 -11.243 1.00 96.31 409 TRP A O 1
ATOM 3303 N N . ALA A 1 410 ? -6.391 5.090 -12.368 1.00 96.38 410 ALA A N 1
ATOM 3304 C CA . ALA A 1 410 ? -7.676 4.659 -11.820 1.00 96.38 410 ALA A CA 1
ATOM 3305 C C . ALA A 1 410 ? -7.975 3.177 -12.121 1.00 96.38 410 ALA A C 1
ATOM 3307 O O . ALA A 1 410 ? -8.501 2.469 -11.265 1.00 96.38 410 ALA A O 1
ATOM 3308 N N . THR A 1 411 ? -7.580 2.674 -13.295 1.00 96.06 411 THR A N 1
ATOM 3309 C CA . THR A 1 411 ? -7.719 1.254 -13.661 1.00 96.06 411 THR A CA 1
ATOM 3310 C C . THR A 1 411 ? -6.914 0.337 -12.744 1.00 96.06 411 THR A C 1
ATOM 3312 O O . THR A 1 411 ? -7.436 -0.679 -12.288 1.00 96.06 411 THR A O 1
ATOM 3315 N N . ASP A 1 412 ? -5.679 0.716 -12.411 1.00 95.12 412 ASP A N 1
ATOM 3316 C CA . ASP A 1 412 ? -4.827 -0.023 -11.475 1.00 95.12 412 ASP A CA 1
ATOM 3317 C C . ASP A 1 412 ? -5.418 -0.006 -10.060 1.00 95.12 412 ASP A C 1
ATOM 3319 O O . ASP A 1 412 ? -5.394 -1.024 -9.365 1.00 95.12 412 ASP A O 1
ATOM 3323 N N . ARG A 1 413 ? -6.002 1.126 -9.642 1.00 95.88 413 ARG A N 1
ATOM 3324 C CA . ARG A 1 413 ? -6.709 1.244 -8.359 1.00 95.88 413 ARG A CA 1
ATOM 3325 C C . ARG A 1 413 ? -7.927 0.326 -8.296 1.00 95.88 413 ARG A C 1
ATOM 3327 O O . ARG A 1 413 ? -8.101 -0.379 -7.307 1.00 95.88 413 ARG A O 1
ATOM 3334 N N . VAL A 1 414 ? -8.733 0.276 -9.355 1.00 96.62 414 VAL A N 1
ATOM 3335 C CA . VAL A 1 414 ? -9.869 -0.656 -9.451 1.00 96.62 414 VAL A CA 1
ATOM 3336 C C . VAL A 1 414 ? -9.389 -2.107 -9.449 1.00 96.62 414 VAL A C 1
ATOM 3338 O O . VAL A 1 414 ? -9.989 -2.947 -8.782 1.00 96.62 414 VAL A O 1
ATOM 3341 N N . GLN A 1 415 ? -8.293 -2.420 -10.145 1.00 95.62 415 GLN A N 1
ATOM 3342 C CA . GLN A 1 415 ? -7.724 -3.766 -10.119 1.00 95.62 415 GLN A CA 1
ATOM 3343 C C . GLN A 1 415 ? -7.257 -4.157 -8.713 1.00 95.62 415 GLN A C 1
ATOM 3345 O O . GLN A 1 415 ? -7.480 -5.288 -8.288 1.00 95.62 415 GLN A O 1
ATOM 3350 N N . PHE A 1 416 ? -6.656 -3.226 -7.971 1.00 94.94 416 PHE A N 1
ATOM 3351 C CA . PHE A 1 416 ? -6.311 -3.435 -6.569 1.00 94.94 416 PHE A CA 1
ATOM 3352 C C . PHE A 1 416 ? -7.551 -3.743 -5.712 1.00 94.94 416 PHE A C 1
ATOM 3354 O O . PHE A 1 416 ? -7.539 -4.731 -4.980 1.00 94.94 416 PHE A O 1
ATOM 3361 N N . LEU A 1 417 ? -8.642 -2.982 -5.856 1.00 96.69 417 LEU A N 1
ATOM 3362 C CA . LEU A 1 417 ? -9.895 -3.262 -5.141 1.00 96.69 417 LEU A CA 1
ATOM 3363 C C . LEU A 1 417 ? -10.468 -4.641 -5.492 1.00 96.69 417 LEU A C 1
ATOM 3365 O O . LEU A 1 417 ? -10.858 -5.385 -4.599 1.00 96.69 417 LEU A O 1
ATOM 3369 N N . ARG A 1 418 ? -10.462 -5.025 -6.774 1.00 96.69 418 ARG A N 1
ATOM 3370 C CA . ARG A 1 418 ? -10.904 -6.361 -7.215 1.00 96.69 418 ARG A CA 1
ATOM 3371 C C . ARG A 1 418 ? -10.066 -7.479 -6.604 1.00 96.69 418 ARG A C 1
ATOM 3373 O O . ARG A 1 418 ? -10.611 -8.513 -6.235 1.00 96.69 418 ARG A O 1
ATOM 3380 N N . ASN A 1 419 ? -8.758 -7.271 -6.466 1.00 95.69 419 ASN A N 1
ATOM 3381 C CA . ASN A 1 419 ? -7.893 -8.236 -5.795 1.00 95.69 419 ASN A CA 1
ATOM 3382 C C . ASN A 1 419 ? -8.258 -8.367 -4.306 1.00 95.69 419 ASN A C 1
ATOM 3384 O O . ASN A 1 419 ? -8.258 -9.478 -3.790 1.00 95.69 419 ASN A O 1
ATOM 3388 N N . LEU A 1 420 ?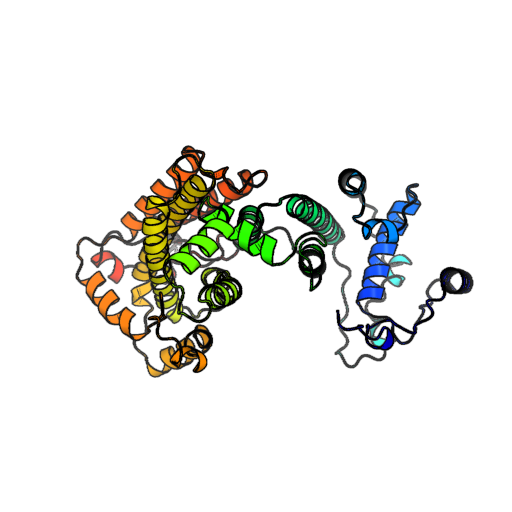 -8.609 -7.270 -3.625 1.00 96.75 420 LEU A N 1
ATOM 3389 C CA . LEU A 1 420 ? -9.086 -7.326 -2.237 1.00 96.75 420 LEU A CA 1
ATOM 3390 C C . LEU A 1 420 ? -10.455 -8.010 -2.110 1.00 96.75 420 LEU A C 1
ATOM 3392 O O . LEU A 1 420 ? -10.653 -8.797 -1.191 1.00 96.75 420 LEU A O 1
ATOM 3396 N N . VAL A 1 421 ? -11.376 -7.778 -3.049 1.00 97.75 421 VAL A N 1
ATOM 3397 C CA . VAL A 1 421 ? -12.646 -8.523 -3.116 1.00 97.75 421 VAL A CA 1
ATOM 3398 C C . VAL A 1 421 ? -12.377 -10.020 -3.257 1.00 97.75 421 VAL A C 1
ATOM 3400 O O . VAL A 1 421 ? -12.957 -10.819 -2.527 1.00 97.75 421 VAL A O 1
ATOM 3403 N N . HIS A 1 422 ? -11.449 -10.401 -4.138 1.00 96.94 422 HIS A N 1
ATOM 3404 C CA . HIS A 1 422 ? -11.042 -11.793 -4.286 1.00 96.94 422 HIS A CA 1
ATOM 3405 C C . HIS A 1 422 ? -10.445 -12.361 -2.988 1.00 96.94 422 HIS A C 1
ATOM 3407 O O . HIS A 1 422 ? -10.759 -13.486 -2.610 1.00 96.94 422 HIS A O 1
ATOM 3413 N N . VAL A 1 423 ? -9.646 -11.578 -2.252 1.00 96.88 423 VAL A N 1
ATOM 3414 C CA . VAL A 1 423 ? -9.176 -11.973 -0.914 1.00 96.88 423 VAL A CA 1
ATOM 3415 C C . VAL A 1 423 ? -10.360 -12.277 0.005 1.00 96.88 423 VAL A C 1
ATOM 3417 O O . VAL A 1 423 ? -10.380 -13.353 0.600 1.00 96.88 423 VAL A O 1
ATOM 3420 N N . CYS A 1 424 ? -11.365 -11.400 0.082 1.00 98.00 424 CYS A N 1
ATOM 3421 C CA . CYS A 1 424 ? -12.566 -11.652 0.883 1.00 98.00 424 CYS A CA 1
ATOM 3422 C C . CYS A 1 424 ? -13.273 -12.955 0.476 1.00 98.00 424 CYS A C 1
ATOM 3424 O O . CYS A 1 424 ? -13.651 -13.739 1.340 1.00 98.00 424 CYS A O 1
ATOM 3426 N N . GLU A 1 425 ? -13.395 -13.239 -0.822 1.00 97.56 425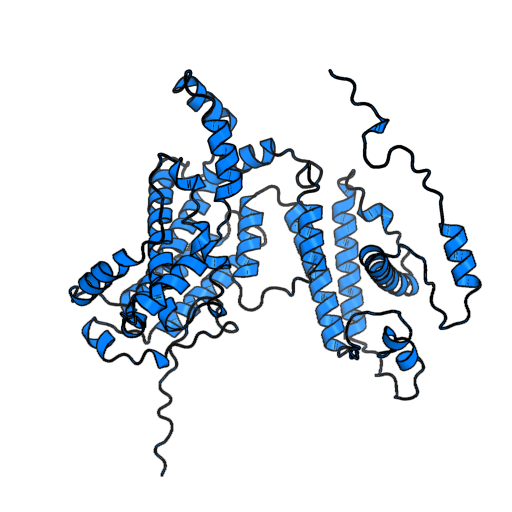 GLU A N 1
ATOM 3427 C CA . GLU A 1 425 ? -13.981 -14.494 -1.317 1.00 97.56 425 GLU A CA 1
ATOM 3428 C C . GLU A 1 425 ? -13.179 -15.721 -0.859 1.00 97.56 425 GLU A C 1
ATOM 3430 O O . GLU A 1 425 ? -13.754 -16.695 -0.373 1.00 97.56 425 GLU A O 1
ATOM 3435 N N . THR A 1 426 ? -11.845 -15.665 -0.935 1.00 97.06 426 THR A N 1
ATOM 3436 C CA . THR A 1 426 ? -10.973 -16.755 -0.455 1.00 97.06 426 THR A CA 1
ATOM 3437 C C . THR A 1 426 ? -10.949 -16.902 1.068 1.00 97.06 426 THR A C 1
ATOM 3439 O O . THR A 1 426 ? -10.515 -17.936 1.576 1.00 97.06 426 THR A O 1
ATOM 3442 N N . LEU A 1 427 ? -11.415 -15.888 1.800 1.00 97.75 427 LEU A N 1
ATOM 3443 C CA . LEU A 1 427 ? -11.588 -15.898 3.252 1.00 97.75 427 LEU A CA 1
ATOM 3444 C C . LEU A 1 427 ? -13.023 -16.259 3.673 1.00 97.75 427 LEU A C 1
ATOM 3446 O O . LEU A 1 427 ? -13.307 -16.319 4.865 1.00 97.75 427 LEU A O 1
ATOM 3450 N N . GLY A 1 428 ? -13.923 -16.570 2.734 1.00 96.62 428 GLY A N 1
ATOM 3451 C CA . GLY A 1 428 ? -15.313 -16.932 3.040 1.00 96.62 428 GLY A CA 1
ATOM 3452 C C . GLY A 1 428 ? -15.479 -18.211 3.877 1.00 96.62 428 GLY A C 1
ATOM 3453 O O . GLY A 1 428 ? -16.563 -18.468 4.392 1.00 96.62 428 GLY A O 1
ATOM 3454 N N . GLY A 1 429 ? -14.416 -19.011 4.029 1.00 96.50 429 GLY A N 1
ATOM 3455 C CA . GLY A 1 429 ? -14.373 -20.193 4.897 1.00 96.50 429 GLY A CA 1
ATOM 3456 C C . GLY A 1 429 ? -13.957 -19.920 6.347 1.00 96.50 429 GLY A C 1
ATOM 3457 O O . GLY A 1 429 ? -13.694 -20.876 7.074 1.00 96.50 429 GLY A O 1
ATOM 3458 N N . LEU A 1 430 ? -13.827 -18.653 6.760 1.00 97.56 430 LEU A N 1
ATOM 3459 C CA . LEU A 1 430 ? -13.540 -18.305 8.153 1.00 97.56 430 LEU A CA 1
ATOM 3460 C C . LEU A 1 430 ? -14.708 -18.673 9.098 1.00 97.56 430 LEU A C 1
ATOM 3462 O O . LEU A 1 430 ? -15.849 -18.795 8.645 1.00 97.56 430 LEU A O 1
ATOM 3466 N N . PRO A 1 431 ? -14.436 -18.835 10.410 1.00 97.88 431 PRO A N 1
ATOM 3467 C CA . PRO A 1 431 ? -15.452 -19.133 11.425 1.00 97.88 431 PRO A CA 1
ATOM 3468 C C . PRO A 1 431 ? -16.627 -18.147 11.409 1.00 97.88 431 PRO A C 1
ATOM 3470 O O . PRO A 1 431 ? -16.417 -16.945 11.226 1.00 97.88 431 PRO A O 1
ATOM 3473 N N . LYS A 1 432 ? -17.846 -18.650 11.643 1.00 97.94 432 LYS A N 1
ATOM 3474 C CA . LYS A 1 432 ? -19.081 -17.842 11.702 1.00 97.94 432 LYS A CA 1
ATOM 3475 C C . LYS A 1 432 ? -19.482 -17.448 13.119 1.00 97.94 432 LYS A C 1
ATOM 3477 O O . LYS A 1 432 ? -20.412 -16.674 13.318 1.00 97.94 432 LYS A O 1
ATOM 3482 N N . SER A 1 433 ? -18.821 -18.023 14.111 1.00 97.38 433 SER A N 1
ATOM 3483 C CA . SER A 1 433 ? -19.092 -17.787 15.520 1.00 97.38 433 SER A CA 1
ATOM 3484 C C . SER A 1 433 ? -17.831 -18.010 16.339 1.00 97.38 433 SER A C 1
ATOM 3486 O O . SER A 1 433 ? -16.876 -18.632 15.871 1.00 97.38 433 SER A O 1
ATOM 3488 N N . VAL A 1 434 ? -17.845 -17.552 17.590 1.00 94.88 434 VAL A N 1
ATOM 3489 C CA . VAL A 1 434 ? -16.744 -17.797 18.528 1.00 94.88 434 VAL A CA 1
ATOM 3490 C C . VAL A 1 434 ? -16.519 -19.288 18.799 1.00 94.88 434 VAL A C 1
ATOM 3492 O O . VAL A 1 434 ? -15.376 -19.709 18.943 1.00 94.88 434 VAL A O 1
ATOM 3495 N N . GLN A 1 435 ? -17.581 -20.101 18.807 1.00 95.69 435 GLN A N 1
ATOM 3496 C CA . GLN A 1 435 ? -17.470 -21.555 18.997 1.00 95.69 435 GLN A CA 1
ATOM 3497 C C . GLN A 1 435 ? -16.702 -22.207 17.842 1.00 95.69 435 GLN A C 1
ATOM 3499 O O . GLN A 1 435 ? -15.791 -22.998 18.069 1.00 95.69 435 GLN A O 1
ATOM 3504 N N . ASP A 1 436 ? -16.992 -21.787 16.609 1.00 96.62 436 ASP A N 1
ATOM 3505 C CA . ASP A 1 436 ? -16.310 -22.290 15.416 1.00 96.62 436 ASP A CA 1
ATOM 3506 C C . ASP A 1 436 ? -14.812 -21.924 15.398 1.00 96.62 436 ASP A C 1
ATOM 3508 O O . ASP A 1 436 ? -14.028 -22.595 14.731 1.00 96.62 436 ASP A O 1
ATOM 3512 N N . ILE A 1 437 ? -14.384 -20.874 16.120 1.00 95.00 437 ILE A N 1
ATOM 3513 C CA . ILE A 1 437 ? -12.962 -20.491 16.217 1.00 95.00 437 ILE A CA 1
ATOM 3514 C C . ILE A 1 437 ? -12.153 -21.579 16.929 1.00 95.00 437 ILE A C 1
ATOM 3516 O O . ILE A 1 437 ? -11.017 -21.843 16.534 1.00 95.00 437 ILE A O 1
ATOM 3520 N N . GLU A 1 438 ? -12.714 -22.211 17.964 1.00 92.62 438 GLU A N 1
ATOM 3521 C CA . GLU A 1 438 ? -12.026 -23.275 18.707 1.00 92.62 438 GLU A CA 1
ATOM 3522 C C . GLU A 1 438 ? -11.805 -24.523 17.839 1.00 92.62 438 GLU A C 1
ATOM 3524 O O . GLU A 1 438 ? -10.798 -25.218 17.989 1.00 92.62 438 GLU A O 1
ATOM 3529 N N . GLU A 1 439 ? -12.718 -24.774 16.897 1.00 95.75 439 GLU A N 1
ATOM 3530 C CA . GLU A 1 439 ? -12.674 -25.907 15.968 1.00 95.75 439 GLU A CA 1
ATOM 3531 C C . GLU A 1 439 ? -11.899 -25.602 14.673 1.00 95.75 439 GLU A C 1
ATOM 3533 O O . GLU A 1 439 ? -11.549 -26.514 13.917 1.00 95.75 439 GLU A O 1
ATOM 3538 N N . PHE A 1 440 ? -11.600 -24.329 14.404 1.00 96.38 440 PHE A N 1
ATOM 3539 C CA . PHE A 1 440 ? -10.970 -23.897 13.163 1.00 96.38 440 PHE A CA 1
ATOM 3540 C C . PHE A 1 440 ? -9.496 -24.312 13.077 1.00 96.38 440 PHE A C 1
ATOM 3542 O O . PHE A 1 440 ? -8.637 -23.856 13.839 1.00 96.38 440 PHE A O 1
ATOM 3549 N N . ASP A 1 441 ? -9.161 -25.132 12.076 1.00 96.56 441 ASP A N 1
ATOM 3550 C CA . ASP A 1 441 ? -7.769 -25.475 11.789 1.00 96.56 441 ASP A CA 1
ATOM 3551 C C . ASP A 1 441 ? -7.054 -24.314 11.092 1.00 96.56 441 ASP A C 1
ATOM 3553 O O . ASP A 1 441 ? -7.108 -24.150 9.871 1.00 96.56 441 ASP A O 1
ATOM 3557 N N . VAL A 1 442 ? -6.292 -23.541 11.866 1.00 95.94 442 VAL A N 1
ATOM 3558 C CA . VAL A 1 442 ? -5.503 -22.411 11.356 1.00 95.94 442 VAL A CA 1
ATOM 3559 C C . VAL A 1 442 ? -4.485 -22.822 10.283 1.00 95.94 442 VAL A C 1
ATOM 3561 O O . VAL A 1 442 ? -4.054 -21.988 9.487 1.00 95.94 442 VAL A O 1
ATOM 3564 N N . LYS A 1 443 ? -4.115 -24.107 10.175 1.00 95.38 443 LYS A N 1
ATOM 3565 C CA . LYS A 1 443 ? -3.217 -24.586 9.106 1.00 95.38 443 LYS A CA 1
ATOM 3566 C C . LYS A 1 443 ? -3.838 -24.494 7.711 1.00 95.38 443 LYS A C 1
ATOM 3568 O O . LYS A 1 443 ? -3.088 -24.558 6.726 1.00 95.38 443 LYS A O 1
ATOM 3573 N N . THR A 1 444 ? -5.162 -24.350 7.625 1.00 96.50 444 THR A N 1
ATOM 3574 C CA . THR A 1 444 ? -5.895 -24.094 6.377 1.00 96.50 444 THR A CA 1
ATOM 3575 C C . THR A 1 444 ? -5.603 -22.703 5.809 1.00 96.50 444 THR A C 1
ATOM 3577 O O . THR A 1 444 ? -5.699 -22.522 4.596 1.00 96.50 444 THR A O 1
ATOM 3580 N N . LEU A 1 445 ? -5.160 -21.748 6.640 1.00 96.75 445 LEU A N 1
ATOM 3581 C CA . LEU A 1 445 ? -4.719 -20.430 6.189 1.00 96.75 445 LEU A CA 1
ATOM 3582 C C . LEU A 1 445 ? -3.340 -20.516 5.525 1.00 96.75 445 LEU A C 1
ATOM 3584 O O . LEU A 1 445 ? -2.336 -20.864 6.158 1.00 96.75 445 LEU A O 1
ATOM 3588 N N . LYS A 1 446 ? -3.270 -20.158 4.239 1.00 95.88 446 LYS A N 1
ATOM 3589 C CA . LYS A 1 446 ? -2.018 -20.085 3.474 1.00 95.88 446 LYS A CA 1
ATOM 3590 C C . LYS A 1 446 ? -1.714 -18.663 3.041 1.00 95.88 446 LYS A C 1
ATOM 3592 O O . LYS A 1 446 ? -2.494 -18.042 2.328 1.00 95.88 446 LYS A O 1
ATOM 3597 N N . TRP A 1 447 ? -0.537 -18.187 3.430 1.00 93.69 447 TRP A N 1
ATOM 3598 C CA . TRP A 1 447 ? 0.022 -16.918 2.980 1.00 93.69 447 TRP A CA 1
ATOM 3599 C C . TRP A 1 447 ? 0.893 -17.179 1.760 1.00 93.69 447 TRP A C 1
ATOM 3601 O O . TRP A 1 447 ? 2.043 -17.592 1.900 1.00 93.69 447 TRP A O 1
ATOM 3611 N N . ASP A 1 448 ? 0.317 -16.971 0.583 1.00 91.25 448 ASP A N 1
ATOM 3612 C CA . ASP A 1 448 ? 1.018 -17.056 -0.692 1.00 91.25 448 ASP A CA 1
ATOM 3613 C C . ASP A 1 448 ? 1.166 -15.646 -1.269 1.00 91.25 448 ASP A C 1
ATOM 3615 O O . ASP A 1 448 ? 0.189 -15.033 -1.702 1.00 91.25 448 ASP A O 1
ATOM 3619 N N . VAL A 1 449 ? 2.400 -15.136 -1.282 1.00 88.12 449 VAL A N 1
ATOM 3620 C CA . VAL A 1 449 ? 2.719 -13.795 -1.796 1.00 88.12 449 VAL A CA 1
ATOM 3621 C C . VAL A 1 449 ? 2.398 -13.627 -3.279 1.00 88.12 449 VAL A C 1
ATOM 3623 O O . VAL A 1 449 ? 2.249 -12.499 -3.743 1.00 88.12 449 VAL A O 1
ATOM 3626 N N . THR A 1 450 ? 2.269 -14.730 -4.021 1.00 86.19 450 THR A N 1
ATOM 3627 C CA . THR A 1 450 ? 1.869 -14.705 -5.431 1.00 86.19 450 THR A CA 1
ATOM 3628 C C . THR A 1 450 ? 0.364 -14.498 -5.609 1.00 86.19 450 THR A C 1
ATOM 3630 O O . THR A 1 450 ? -0.055 -13.997 -6.654 1.00 86.19 450 THR A O 1
ATOM 3633 N N . VAL A 1 451 ? -0.433 -14.837 -4.587 1.00 88.56 451 VAL A N 1
ATOM 3634 C CA . VAL A 1 451 ? -1.879 -14.581 -4.525 1.00 88.56 451 VAL A CA 1
ATOM 3635 C C . VAL A 1 451 ? -2.129 -13.198 -3.934 1.00 88.56 451 VAL A C 1
ATOM 3637 O O . VAL A 1 451 ? -2.727 -12.344 -4.588 1.00 88.56 451 VAL A O 1
ATOM 3640 N N . HIS A 1 452 ? -1.636 -12.952 -2.716 1.00 90.88 452 HIS A N 1
ATOM 3641 C CA . HIS A 1 452 ? -1.734 -11.654 -2.062 1.00 90.88 452 HIS A CA 1
ATOM 3642 C C . HIS A 1 452 ? -0.588 -11.449 -1.055 1.00 90.88 452 HIS A C 1
ATOM 3644 O O . HIS A 1 452 ? -0.348 -12.314 -0.211 1.00 90.88 452 HIS A O 1
ATOM 3650 N N . PRO A 1 453 ? 0.105 -10.293 -1.061 1.00 87.94 453 PRO A N 1
ATOM 3651 C CA . PRO A 1 453 ? 1.292 -10.088 -0.224 1.00 87.94 453 PRO A CA 1
ATOM 3652 C C . PRO A 1 453 ? 1.002 -10.037 1.286 1.00 87.94 453 PRO A C 1
ATOM 3654 O O . PRO A 1 453 ? 1.920 -10.207 2.092 1.00 87.94 453 PRO A O 1
ATOM 3657 N N . TRP A 1 454 ? -0.253 -9.792 1.685 1.00 90.62 454 TRP A N 1
ATOM 3658 C CA . TRP A 1 454 ? -0.600 -9.520 3.088 1.00 90.62 454 TRP A CA 1
ATOM 3659 C C . TRP A 1 454 ? -1.737 -10.335 3.676 1.00 90.62 454 TRP A C 1
ATOM 3661 O O . TRP A 1 454 ? -1.979 -10.221 4.871 1.00 90.62 454 TRP A O 1
ATOM 3671 N N . PHE A 1 455 ? -2.483 -11.095 2.886 1.00 95.00 455 PHE A N 1
ATOM 3672 C CA . PHE A 1 455 ? -3.671 -11.781 3.394 1.00 95.00 455 PHE A CA 1
ATOM 3673 C C . PHE A 1 455 ? -3.593 -13.253 3.008 1.00 95.00 455 PHE A C 1
ATOM 3675 O O . PHE A 1 455 ? -3.122 -13.554 1.909 1.00 95.00 455 PHE A O 1
ATOM 3682 N N . PRO A 1 456 ? -3.972 -14.169 3.914 1.00 96.62 456 PRO A N 1
ATOM 3683 C CA . PRO A 1 456 ? -4.023 -15.574 3.580 1.00 96.62 456 PRO A CA 1
ATOM 3684 C C . PRO A 1 456 ? -5.221 -15.875 2.678 1.00 96.62 456 PRO A C 1
ATOM 3686 O O . PRO A 1 456 ? -6.139 -15.073 2.545 1.00 96.62 456 PRO A O 1
ATOM 3689 N N . SER A 1 457 ? -5.224 -17.083 2.130 1.00 97.12 457 SER A N 1
ATOM 3690 C CA . SER A 1 457 ? -6.412 -17.744 1.589 1.00 97.12 457 SER A CA 1
ATOM 3691 C C . SER A 1 457 ? -6.772 -18.944 2.467 1.00 97.12 457 SER A C 1
ATOM 3693 O O . SER A 1 457 ? -5.878 -19.571 3.048 1.00 97.12 457 SER A O 1
ATOM 3695 N N . VAL A 1 458 ? -8.063 -19.270 2.574 1.00 97.06 458 VAL A N 1
ATOM 3696 C CA . VAL A 1 458 ? -8.524 -20.518 3.195 1.00 97.06 458 VAL A CA 1
ATOM 3697 C C . VAL A 1 458 ? -8.471 -21.609 2.132 1.00 97.06 458 VAL A C 1
ATOM 3699 O O . VAL A 1 458 ? -9.213 -21.576 1.151 1.00 97.06 458 VAL A O 1
ATOM 3702 N N . GLN A 1 459 ? -7.585 -22.589 2.300 1.00 94.69 459 GLN A N 1
ATOM 3703 C CA . GLN A 1 459 ? -7.611 -23.767 1.440 1.00 94.69 459 GLN A CA 1
ATOM 3704 C C . GLN A 1 459 ? -8.797 -24.643 1.824 1.00 94.69 459 GLN A C 1
ATOM 3706 O O . GLN A 1 459 ? -8.922 -25.040 2.984 1.00 94.69 459 GLN A O 1
ATOM 3711 N N . ALA A 1 460 ? -9.637 -24.982 0.841 1.00 86.81 460 ALA A N 1
ATOM 3712 C CA . ALA A 1 460 ? -10.608 -26.051 1.017 1.00 86.81 460 ALA A CA 1
ATOM 3713 C C . ALA A 1 460 ? -9.852 -27.282 1.521 1.00 86.81 460 ALA A C 1
ATOM 3715 O O . ALA A 1 460 ? -8.813 -27.640 0.951 1.00 86.81 460 ALA A O 1
ATOM 3716 N N . SER A 1 461 ? -10.352 -27.907 2.589 1.00 81.00 461 SER A N 1
ATOM 3717 C CA . SER A 1 461 ? -9.885 -29.220 3.005 1.00 81.00 461 SER A CA 1
ATOM 3718 C C . SER A 1 461 ? -10.182 -30.155 1.843 1.00 81.00 461 SER A C 1
ATOM 3720 O O . SER A 1 461 ? -11.287 -30.671 1.678 1.00 81.00 461 SER A O 1
ATOM 3722 N N . THR A 1 462 ? -9.202 -30.302 0.953 1.00 75.62 462 THR A N 1
ATOM 3723 C CA . THR A 1 462 ? -9.239 -31.318 -0.080 1.00 75.62 462 THR A CA 1
ATOM 3724 C C . THR A 1 462 ? -9.359 -32.601 0.710 1.00 75.62 462 THR A C 1
ATOM 3726 O O . THR A 1 462 ? -8.429 -33.004 1.412 1.00 75.62 462 THR A O 1
ATOM 3729 N N . SER A 1 463 ? -10.574 -33.153 0.710 1.00 67.69 463 SER A N 1
ATOM 3730 C CA . SER A 1 463 ? -10.924 -34.431 1.316 1.00 67.69 463 SER A CA 1
ATOM 3731 C C . SER A 1 463 ? -10.220 -35.494 0.491 1.00 67.69 463 SER A C 1
ATOM 3733 O O . SER A 1 463 ? -10.834 -36.221 -0.275 1.00 67.69 463 SER A O 1
ATOM 3735 N N . THR A 1 464 ? -8.893 -35.462 0.541 1.00 60.31 464 THR A N 1
ATOM 3736 C CA . THR A 1 464 ? -8.019 -36.259 -0.289 1.00 60.31 464 THR A CA 1
ATOM 3737 C C . THR A 1 464 ? -7.965 -37.599 0.404 1.00 60.31 464 THR A C 1
ATOM 3739 O O . THR A 1 464 ? -7.185 -37.819 1.326 1.00 60.31 464 THR A O 1
ATOM 3742 N N . ASP A 1 465 ? -8.925 -38.427 0.008 1.00 47.50 465 ASP A N 1
ATOM 3743 C CA . ASP A 1 465 ? -8.721 -39.828 -0.295 1.00 47.50 465 ASP A CA 1
ATOM 3744 C C . ASP A 1 465 ? -7.965 -40.607 0.781 1.00 47.50 465 ASP A C 1
ATOM 3746 O O . ASP A 1 465 ? -6.816 -41.019 0.620 1.00 47.50 465 ASP A O 1
ATOM 3750 N N . LEU A 1 466 ? -8.708 -40.963 1.831 1.00 45.97 466 LEU A N 1
ATOM 3751 C CA . LEU A 1 466 ? -8.593 -42.295 2.426 1.00 45.97 466 LEU A CA 1
ATOM 3752 C C . LEU A 1 466 ? -9.041 -43.348 1.389 1.00 45.97 466 LEU A C 1
ATOM 3754 O O . LEU A 1 466 ? -10.030 -44.047 1.586 1.00 45.97 466 LEU A O 1
ATOM 3758 N N . ILE A 1 467 ? -8.338 -43.442 0.261 1.00 48.50 467 ILE A N 1
ATOM 3759 C CA . ILE A 1 467 ? -8.329 -44.644 -0.570 1.00 48.50 467 ILE A CA 1
ATOM 3760 C C . ILE A 1 467 ? -7.108 -45.431 -0.094 1.00 48.50 467 ILE A C 1
ATOM 3762 O O . ILE A 1 467 ? -5.996 -45.238 -0.585 1.00 48.50 467 ILE A O 1
ATOM 3766 N N . PHE A 1 468 ? -7.327 -46.242 0.943 1.00 50.91 468 PHE A N 1
ATOM 3767 C CA . PHE A 1 468 ? -6.446 -47.348 1.316 1.00 50.91 468 PHE A CA 1
ATOM 3768 C C . PHE A 1 468 ? -6.893 -48.623 0.609 1.00 50.91 468 PHE A C 1
ATOM 3770 O O . PHE A 1 468 ? -8.125 -48.847 0.538 1.00 50.91 468 PHE A O 1
#

Radius of gyration: 28.02 Å; chains: 1; bounding box: 66×86×66 Å